Protein AF-A0AAX6NCJ6-F1 (afdb_monomer)

Solvent-accessible surface area (backbone atoms only — not comparable to full-atom values): 23869 Å² total; per-residue (Å²): 136,87,80,75,69,73,92,36,73,37,48,54,50,20,47,65,55,48,50,58,50,55,50,50,67,67,67,53,70,92,82,58,82,50,52,42,43,23,92,84,66,50,53,34,30,59,78,45,73,59,98,57,33,41,29,35,32,38,79,92,45,94,61,71,49,72,47,45,48,66,37,51,35,52,49,44,15,48,38,64,70,62,36,59,41,44,48,75,71,38,43,88,58,34,90,55,21,59,56,50,51,17,48,48,43,67,74,33,54,67,36,34,45,80,47,63,46,84,85,64,49,51,28,45,35,49,42,36,25,46,46,21,44,33,60,57,67,74,52,52,74,68,57,51,50,38,31,55,76,29,62,40,45,37,30,24,31,38,44,61,55,46,68,71,42,59,86,51,37,61,60,52,53,50,53,35,54,78,70,65,36,32,28,36,36,38,46,26,42,69,59,52,51,58,40,42,77,71,68,31,42,80,34,53,58,72,67,47,70,73,46,52,73,66,52,38,60,76,66,35,52,40,69,56,87,51,65,66,65,51,32,50,53,51,58,76,42,46,92,43,45,77,45,35,43,46,52,55,41,91,96,34,70,67,59,20,52,50,38,36,53,50,39,23,69,71,57,77,46,78,51,39,51,72,48,60,49,38,54,90,47,61,87,74,27,66,58,64,61,52,51,51,52,53,69,71,55,55,82,43,41,31,41,33,57,54,69,65,28,28,57,91,67,33,85,89,38,19,63,56,50,49,48,56,53,48,52,52,50,44,68,77,42,68,85,57,36,34,29,36,47,62,44,77,57,47,62,65,76,77,42,85,41,44,24,27,26,25,56,57,44,52,34,1,56,75,65,26,32,34,66,37,70,89,76,54,42,72,47,73,44,88,89,52,53,36,67,55,23,26,35,48,22,30,30,31,46,39,33,35,44,35,44,37,76,74,48,58,51,65,73,59,54,69,70,61,54,74,72,72,75,69,79,70,71,91,82,77,88,80,87,82,90,86,135

Mean predicted aligned error: 6.95 Å

Foldseek 3Di:
DDDPQDCAVLLVVLCVLLVVVLVCLAPDDPPDQQWWAFPVRWIKGQPDDDPFWTWIDTPVDPDIDIFTSVLLSVVSSVCLLLQKAFLVNSVVSDVVSRRSRRVNCVSCVLFWDWDAALVRTTMIGGFFAAEAAEPLLPDDPLLVVLLLVLQNAHHEYEPQSLVVCVVCNVVVLVVNSVSNHAYEYEPCLVVVVVLVVVVAAEDEPVVVVPDDPVRCVVNRHGYDRDLVVVLVVCQVNVVRYSAYAFNDDVPDPPVSVVSQVSSCVSNVDGHQYEQEADQVASVPGPVVVVVVVSSVRDQEHEYPPLVSHCVVVPPVCSVVRSLVSQVVVCVVPVPHAYEYEQDDFLVSVVHRHHYYYHNVLQCLLVQVWAHDNVVRGIDRDPPDHSSLRSSLRSNQSSCRSVVSVVDHRPVVVVVVPPPPPPPPPPPPPDDDDDD

Nearest PDB structures (foldseek):
  6clv-assembly5_D  TM=4.333E-01  e=1.328E-01  Staphylococcus aureus
  2gdz-assembly1_A-2  TM=2.698E-01  e=1.089E+00  Homo sapiens
  3nk6-assembly1_A  TM=2.527E-01  e=1.153E+00  Streptomyces actuosus
  3nk7-assembly1_A  TM=2.055E-01  e=9.181E-01  Streptomyces actuosus
  1ipa-assembly1_A  TM=2.218E-01  e=2.863E+00  Thermus thermophilus

Sequence (435 aa):
MNMALPGNQFDVRAKQILKPFIRKVSKFGFNVPRYFLTGTKRRNNIVGVTKEKLVIKTDTSKEKFSISIQKIEQAISFIFYKRIVSRKELEKYSNYNSALMGLLEMILFEVARIQKSVKGVLQIRLIGVRFFFSGMDRCSEADFQTIVHNGGTFILCSYFYLREKGKSLEAFMNKLKDNGLKMILDSGAFSIHNALEKGKTLVNAAKYDSLTAKQKAEMNVVKEITVSDFAAVLNKYSDMIYGYFNLDVIGDAKASAQNFNQLKQLTGKSPIPVWHCDIANWEDSNFELLNEMVNEDYEIIALGATVPLGKNAGPQRQNKVKEELFEEIFKRHPEQCFHWLGGSSDLLLKFPFFSADSSGWIQGRKTNQIYSFEEQSTEKMNNWSKERCLAYNVFALSSLEHIGEGIQGSLLFNEFEPKKKRELDNSVQQLEFAI

Structure (mmCIF, N/CA/C/O backbone):
data_AF-A0AAX6NCJ6-F1
#
_entry.id   AF-A0AAX6NCJ6-F1
#
loop_
_atom_site.group_PDB
_atom_site.id
_atom_site.type_symbol
_atom_site.label_atom_id
_atom_site.label_alt_id
_atom_site.label_comp_id
_atom_site.label_asym_id
_atom_site.label_entity_id
_atom_site.label_seq_id
_atom_site.pdbx_PDB_ins_code
_atom_site.Cartn_x
_atom_site.Cartn_y
_atom_site.Cartn_z
_atom_site.occupancy
_atom_site.B_iso_or_equiv
_atom_site.auth_seq_id
_atom_site.auth_comp_id
_atom_site.auth_asym_id
_atom_site.auth_atom_id
_atom_site.pdbx_PDB_model_num
ATOM 1 N N . MET A 1 1 ? -21.913 -14.923 -0.517 1.00 27.16 1 MET A N 1
ATOM 2 C CA . MET A 1 1 ? -20.474 -15.190 -0.736 1.00 27.16 1 MET A CA 1
ATOM 3 C C . MET A 1 1 ? -19.741 -14.981 0.585 1.00 27.16 1 MET A C 1
ATOM 5 O O . MET A 1 1 ? -19.447 -13.851 0.950 1.00 27.16 1 MET A O 1
ATOM 9 N N . ASN A 1 2 ? -19.547 -16.052 1.357 1.00 26.59 2 ASN A N 1
ATOM 10 C CA . ASN A 1 2 ? -18.764 -16.018 2.594 1.00 26.59 2 ASN A CA 1
ATOM 11 C C . ASN A 1 2 ? -17.284 -16.151 2.222 1.00 26.59 2 ASN A C 1
ATOM 13 O O . ASN A 1 2 ? -16.789 -17.261 2.063 1.00 26.59 2 ASN A O 1
ATOM 17 N N . MET A 1 3 ? -16.594 -15.024 2.037 1.00 29.86 3 MET A N 1
ATOM 18 C CA . MET A 1 3 ? -15.136 -15.018 1.904 1.00 29.86 3 MET A CA 1
ATOM 19 C C . MET A 1 3 ? -14.510 -15.154 3.292 1.00 29.86 3 MET A C 1
ATOM 21 O O . MET A 1 3 ? -14.234 -14.160 3.961 1.00 29.86 3 MET A O 1
ATOM 25 N N . ALA A 1 4 ? -14.306 -16.393 3.734 1.00 29.11 4 ALA A N 1
ATOM 26 C CA . ALA A 1 4 ? -13.273 -16.676 4.716 1.00 29.11 4 ALA A CA 1
ATOM 27 C C . ALA A 1 4 ? -11.937 -16.649 3.961 1.00 29.11 4 ALA A C 1
ATOM 29 O O . ALA A 1 4 ? -11.674 -17.515 3.128 1.00 29.11 4 ALA A O 1
ATOM 30 N N . LEU A 1 5 ? -11.140 -15.602 4.186 1.00 36.62 5 LEU A N 1
ATOM 31 C CA . LEU A 1 5 ? -9.753 -15.576 3.727 1.00 36.62 5 LEU A CA 1
ATOM 32 C C . LEU A 1 5 ? -9.005 -16.734 4.426 1.00 36.62 5 LEU A C 1
ATOM 34 O O . LEU A 1 5 ? -9.284 -16.993 5.600 1.00 36.62 5 LEU A O 1
ATOM 38 N N . PRO A 1 6 ? -8.104 -17.458 3.736 1.00 38.16 6 PRO A N 1
ATOM 39 C CA . PRO A 1 6 ? -7.264 -18.475 4.372 1.00 38.16 6 PRO A CA 1
ATOM 40 C C . PRO A 1 6 ? -6.515 -17.823 5.532 1.00 38.16 6 PRO A C 1
ATOM 42 O O . PRO A 1 6 ? -6.038 -16.706 5.344 1.00 38.16 6 PRO A O 1
ATOM 45 N N . GLY A 1 7 ? -6.486 -18.492 6.697 1.00 50.62 7 GLY A N 1
ATOM 46 C CA . GLY A 1 7 ? -6.082 -17.962 8.010 1.00 50.62 7 GLY A CA 1
ATOM 47 C C . GLY A 1 7 ? -5.065 -16.834 7.911 1.00 50.62 7 GLY A C 1
ATOM 48 O O . GLY A 1 7 ? -3.862 -17.070 7.846 1.00 50.62 7 GLY A O 1
ATOM 49 N N . ASN A 1 8 ? -5.584 -15.613 7.812 1.00 74.62 8 ASN A N 1
ATOM 50 C CA . ASN A 1 8 ? -4.827 -14.496 7.286 1.00 74.62 8 ASN A CA 1
ATOM 51 C C . ASN A 1 8 ? -3.944 -13.975 8.418 1.00 74.62 8 ASN A C 1
ATOM 53 O O . ASN A 1 8 ? -4.397 -13.900 9.561 1.00 74.62 8 ASN A O 1
ATOM 57 N N . GLN A 1 9 ? -2.705 -13.577 8.144 1.00 85.69 9 GLN A N 1
ATOM 58 C CA . GLN A 1 9 ? -1.873 -12.869 9.125 1.00 85.69 9 GLN A CA 1
ATOM 59 C C . GLN A 1 9 ? -2.635 -11.711 9.808 1.00 85.69 9 GLN A C 1
ATOM 61 O O . GLN A 1 9 ? -2.437 -11.439 10.992 1.00 85.69 9 GLN A O 1
ATOM 66 N N . PHE A 1 10 ? -3.590 -11.093 9.101 1.00 91.19 10 PHE A N 1
ATOM 67 C CA . PHE A 1 10 ? -4.481 -10.068 9.642 1.00 91.19 10 PHE A CA 1
ATOM 68 C C . PHE A 1 10 ? -5.477 -10.605 10.677 1.00 91.19 10 PHE A C 1
ATOM 70 O O . PHE A 1 10 ? -5.768 -9.902 11.640 1.00 91.19 10 PHE A O 1
ATOM 77 N N . ASP A 1 11 ? -5.959 -11.844 10.541 1.00 92.00 11 ASP A N 1
ATOM 78 C CA . ASP A 1 11 ? -6.812 -12.499 11.542 1.00 92.00 11 ASP A CA 1
ATOM 79 C C . ASP A 1 11 ? -6.012 -12.820 12.808 1.00 92.00 11 ASP A C 1
ATOM 81 O O . ASP A 1 11 ? -6.489 -12.623 13.927 1.00 92.00 11 ASP A O 1
ATOM 85 N N . VAL A 1 12 ? -4.770 -13.291 12.641 1.00 91.56 12 VAL A N 1
ATOM 86 C CA . VAL A 1 12 ? -3.854 -13.546 13.762 1.00 91.56 12 VAL A CA 1
ATOM 87 C C . VAL A 1 12 ? -3.578 -12.245 14.516 1.00 91.56 12 VAL A C 1
ATOM 89 O O . VAL A 1 12 ? -3.771 -12.193 15.734 1.00 91.56 12 VAL A O 1
ATOM 92 N N . ARG A 1 13 ? -3.228 -11.174 13.794 1.00 91.00 13 ARG A N 1
ATOM 93 C CA . ARG A 1 13 ? -3.002 -9.836 14.360 1.00 91.00 13 ARG A CA 1
ATOM 94 C C . ARG A 1 13 ? -4.262 -9.277 15.028 1.00 91.00 13 ARG A C 1
ATOM 96 O O . ARG A 1 13 ? -4.202 -8.779 16.151 1.00 91.00 13 ARG A O 1
ATOM 103 N N . ALA A 1 14 ? -5.431 -9.441 14.405 1.00 95.25 14 ALA A N 1
ATOM 104 C CA . ALA A 1 14 ? -6.710 -9.029 14.979 1.00 95.25 14 ALA A CA 1
ATOM 105 C C . ALA A 1 14 ? -6.982 -9.704 16.330 1.00 95.25 14 ALA A C 1
ATOM 107 O O . ALA A 1 14 ? -7.348 -9.031 17.296 1.00 95.25 14 ALA A O 1
ATOM 108 N N . LYS A 1 15 ? -6.738 -11.017 16.435 1.00 95.19 15 LYS A N 1
ATOM 109 C CA . LYS A 1 15 ? -6.853 -11.763 17.699 1.00 95.19 15 LYS A CA 1
ATOM 110 C C . LYS A 1 15 ? -5.858 -11.280 18.749 1.00 95.19 15 LYS A C 1
ATOM 112 O O . LYS A 1 15 ? -6.230 -11.153 19.919 1.00 95.19 15 LYS A O 1
ATOM 117 N N . GLN A 1 16 ? -4.610 -11.035 18.349 1.00 94.00 16 GLN A N 1
ATOM 118 C CA . GLN A 1 16 ? -3.546 -10.570 19.243 1.00 94.00 16 GLN A CA 1
ATOM 119 C C . GLN A 1 16 ? -3.875 -9.217 19.877 1.00 94.00 16 GLN A C 1
ATOM 121 O O . GLN A 1 16 ? -3.588 -9.038 21.056 1.00 94.00 16 GLN A O 1
ATOM 126 N N . ILE A 1 17 ? -4.550 -8.321 19.153 1.00 94.12 17 ILE A N 1
ATOM 127 C CA . ILE A 1 17 ? -4.959 -7.003 19.661 1.00 94.12 17 ILE A CA 1
ATOM 128 C C . ILE A 1 17 ? -6.280 -7.069 20.437 1.00 94.12 17 ILE A C 1
ATOM 130 O O . ILE A 1 17 ? -6.406 -6.511 21.531 1.00 94.12 17 ILE A O 1
ATOM 134 N N . LEU A 1 18 ? -7.276 -7.795 19.923 1.00 95.75 18 LEU A N 1
ATOM 135 C CA . LEU A 1 18 ? -8.600 -7.848 20.544 1.00 95.75 18 LEU A CA 1
ATOM 136 C C . LEU A 1 18 ? -8.582 -8.575 21.895 1.00 95.75 18 LEU A C 1
ATOM 138 O O . LEU A 1 18 ? -9.269 -8.177 22.837 1.00 95.75 18 LEU A O 1
ATOM 142 N N . LYS A 1 19 ? -7.796 -9.649 22.027 1.00 95.44 19 LYS A N 1
ATOM 143 C CA . LYS A 1 19 ? -7.797 -10.497 23.229 1.00 95.44 19 LYS A CA 1
ATOM 144 C C . LYS A 1 19 ? -7.318 -9.759 24.495 1.00 95.44 19 LYS A C 1
ATOM 146 O O . LYS A 1 19 ? -8.008 -9.871 25.514 1.00 95.44 19 LYS A O 1
ATOM 151 N N . PRO A 1 20 ? -6.198 -9.006 24.495 1.00 93.00 20 PRO A N 1
ATOM 152 C CA . PRO A 1 20 ? -5.816 -8.138 25.610 1.00 93.00 20 PRO A CA 1
ATOM 153 C C . PRO A 1 20 ? -6.888 -7.104 25.951 1.00 93.00 20 PRO A C 1
ATOM 155 O O . PRO A 1 20 ? -7.214 -6.944 27.129 1.00 93.00 20 PRO A O 1
ATOM 158 N N . PHE A 1 21 ? -7.493 -6.471 24.940 1.00 93.06 21 PHE A N 1
ATOM 159 C CA . PHE A 1 21 ? -8.566 -5.501 25.141 1.00 93.06 21 PHE A CA 1
ATOM 160 C C . PHE A 1 21 ? -9.767 -6.123 25.874 1.00 93.06 21 PHE A C 1
ATOM 162 O O . PHE A 1 21 ? -10.166 -5.637 26.932 1.00 93.06 21 PHE A O 1
ATOM 169 N N . ILE A 1 22 ? -10.288 -7.258 25.393 1.00 94.44 22 ILE A N 1
ATOM 170 C CA . ILE A 1 22 ? -11.416 -7.961 26.028 1.00 94.44 22 ILE A CA 1
ATOM 171 C C . ILE A 1 22 ? -11.076 -8.379 27.464 1.00 94.44 22 ILE A C 1
ATOM 173 O O . ILE A 1 22 ? -11.897 -8.205 28.368 1.00 94.44 22 ILE A O 1
ATOM 177 N N . ARG A 1 23 ? -9.858 -8.884 27.708 1.00 92.6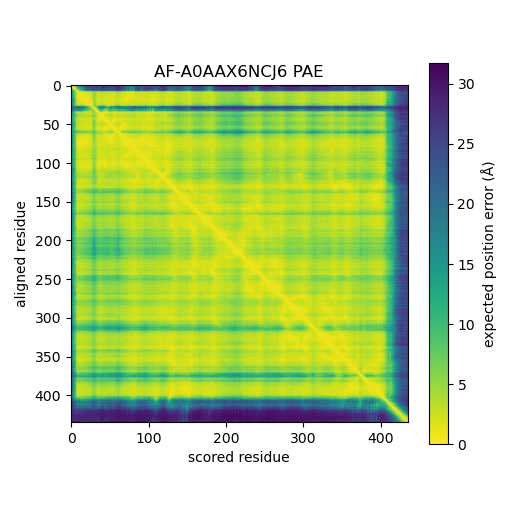9 23 ARG A N 1
ATOM 178 C CA . ARG A 1 23 ? -9.387 -9.227 29.061 1.00 92.69 23 ARG A CA 1
ATOM 179 C C . ARG A 1 23 ? -9.363 -8.006 29.978 1.00 92.69 23 ARG A C 1
ATOM 181 O O . ARG A 1 23 ? -9.810 -8.115 31.116 1.00 92.69 23 ARG A O 1
ATOM 188 N N . LYS A 1 24 ? -8.871 -6.863 29.494 1.00 90.06 24 LYS A N 1
ATOM 189 C CA . LYS A 1 24 ? -8.817 -5.604 30.248 1.00 90.06 24 LYS A CA 1
ATOM 190 C C . LYS A 1 24 ? -10.228 -5.134 30.609 1.00 90.06 24 LYS A C 1
ATOM 192 O O . LYS A 1 24 ? -10.520 -4.927 31.782 1.00 90.06 24 LYS A O 1
ATOM 197 N N . VAL A 1 25 ? -11.140 -5.076 29.641 1.00 89.88 25 VAL A N 1
ATOM 198 C CA . VAL A 1 25 ? -12.533 -4.666 29.889 1.00 89.88 25 VAL A CA 1
ATOM 199 C C . VAL A 1 25 ? -13.261 -5.634 30.836 1.00 89.88 25 VAL A C 1
ATOM 201 O O . VAL A 1 25 ? -14.066 -5.192 31.652 1.00 89.88 25 VAL A O 1
ATOM 204 N N . SER A 1 26 ? -12.952 -6.935 30.781 1.00 89.56 26 SER A N 1
ATOM 205 C CA . SER A 1 26 ? -13.571 -7.950 31.651 1.00 89.56 26 SER A CA 1
ATOM 206 C C . SER A 1 26 ? -13.038 -7.936 33.090 1.00 89.56 26 SER A C 1
ATOM 208 O O . SER A 1 26 ? -13.800 -8.191 34.017 1.00 89.56 26 SER A O 1
ATOM 210 N N . LYS A 1 27 ? -11.734 -7.680 33.287 1.00 85.50 27 LYS A N 1
ATOM 211 C CA . LYS A 1 27 ? -11.074 -7.746 34.605 1.00 85.50 27 LYS A CA 1
ATOM 212 C C . LYS A 1 27 ? -11.212 -6.469 35.430 1.00 85.50 27 LYS A C 1
ATOM 214 O O . LYS A 1 27 ? -11.253 -6.546 36.653 1.00 85.50 27 LYS A O 1
ATOM 219 N N . PHE A 1 28 ? -11.223 -5.299 34.796 1.00 63.47 28 PHE A N 1
ATOM 220 C CA . PHE A 1 28 ? -11.124 -4.044 35.537 1.00 63.47 28 PHE A CA 1
ATOM 221 C C . PHE A 1 28 ? -12.483 -3.581 36.082 1.00 63.47 28 PHE A C 1
ATOM 223 O O . PHE A 1 28 ? -13.386 -3.198 35.332 1.00 63.47 28 PHE A O 1
ATOM 230 N N . GLY A 1 29 ? -12.603 -3.553 37.413 1.00 61.69 29 GLY A N 1
ATOM 231 C CA . GLY A 1 29 ? -13.420 -2.556 38.112 1.00 61.69 29 GLY A CA 1
ATOM 232 C C . GLY A 1 29 ? -12.828 -1.149 37.920 1.00 61.69 29 GLY A C 1
ATOM 233 O O . GLY A 1 29 ? -11.630 -1.037 37.691 1.00 61.69 29 GLY A O 1
ATOM 234 N N . PHE A 1 30 ? -13.691 -0.126 37.936 1.00 47.91 30 PHE A N 1
ATOM 235 C CA . PHE A 1 30 ? -13.526 1.351 37.918 1.00 47.91 30 PHE A CA 1
ATOM 236 C C . PHE A 1 30 ? -12.333 2.087 37.230 1.00 47.91 30 PHE A C 1
ATOM 238 O O . PHE A 1 30 ? -12.530 3.238 36.860 1.00 47.91 30 PHE A O 1
ATOM 245 N N . ASN A 1 31 ? -11.162 1.496 36.962 1.00 55.00 31 ASN A N 1
ATOM 246 C CA . ASN A 1 31 ? -9.945 2.209 36.516 1.00 55.00 31 ASN A CA 1
ATOM 247 C C . ASN A 1 31 ? -9.680 2.203 34.996 1.00 55.00 31 ASN A C 1
ATOM 249 O O . ASN A 1 31 ? -8.685 2.761 34.542 1.00 55.00 31 ASN A O 1
ATOM 253 N N . VAL A 1 32 ? -10.540 1.580 34.186 1.00 61.78 32 VAL A N 1
ATOM 254 C CA . VAL A 1 32 ? -10.466 1.656 32.715 1.00 61.78 32 VAL A CA 1
ATOM 255 C C . VAL A 1 32 ? -11.729 2.350 32.221 1.00 61.78 32 VAL A C 1
ATOM 257 O O . VAL A 1 32 ? -12.815 1.929 32.634 1.00 61.78 32 VAL A O 1
ATOM 260 N N . PRO A 1 33 ? -11.632 3.374 31.347 1.00 66.81 33 PRO A N 1
ATOM 261 C CA . PRO A 1 33 ? -12.806 3.997 30.761 1.00 66.81 33 PRO A CA 1
ATOM 262 C C . PRO A 1 33 ? -13.687 2.926 30.120 1.00 66.81 33 PRO A C 1
ATOM 264 O O . PRO A 1 33 ? -13.346 2.331 29.102 1.00 66.81 33 PRO A O 1
ATOM 267 N N . ARG A 1 34 ? -14.846 2.660 30.726 1.00 85.00 34 ARG A N 1
ATOM 268 C CA . ARG A 1 34 ? -15.865 1.769 30.156 1.00 85.00 34 ARG A CA 1
ATOM 269 C C . ARG A 1 34 ? -16.705 2.500 29.126 1.00 85.00 34 ARG A C 1
ATOM 271 O O . ARG A 1 34 ? -17.876 2.187 28.969 1.00 85.00 34 ARG A O 1
ATOM 278 N N . TYR A 1 35 ? -16.149 3.505 28.467 1.00 93.31 35 TYR A N 1
ATOM 279 C CA . TYR A 1 35 ? -16.852 4.235 27.440 1.00 93.31 35 TYR A CA 1
ATOM 280 C C . TYR A 1 35 ? -15.918 4.591 26.299 1.00 93.31 35 TYR A C 1
ATOM 282 O O . TYR A 1 35 ? -14.718 4.758 26.487 1.00 93.31 35 TYR A O 1
ATOM 290 N N . PHE A 1 36 ? -16.509 4.727 25.125 1.00 94.44 36 PHE A N 1
ATOM 291 C CA . PHE A 1 36 ? -15.861 5.243 23.934 1.00 94.44 36 PHE A CA 1
ATOM 292 C C . PHE A 1 36 ? -16.790 6.253 23.264 1.00 94.44 36 PHE A C 1
ATOM 294 O O . PHE A 1 36 ? -18.003 6.292 23.520 1.00 94.44 36 PHE A O 1
ATOM 301 N N . LEU A 1 37 ? -16.211 7.094 22.416 1.00 95.06 37 LEU A N 1
ATOM 302 C CA . LEU A 1 37 ? -16.948 8.082 21.645 1.00 95.06 37 LEU A CA 1
ATOM 303 C C . LEU A 1 37 ? -17.126 7.581 20.214 1.00 95.06 37 LEU A C 1
ATOM 305 O O . LEU A 1 37 ? -16.263 6.922 19.656 1.00 95.06 37 LEU A O 1
ATOM 309 N N . THR A 1 38 ? -18.266 7.892 19.609 1.00 94.19 38 THR A N 1
ATOM 310 C CA . THR A 1 38 ? -18.411 7.785 18.148 1.00 94.19 38 THR A CA 1
ATOM 311 C C . THR A 1 38 ? -17.666 8.927 17.454 1.00 94.19 38 THR A C 1
ATOM 313 O O . THR A 1 38 ? -17.348 9.938 18.084 1.00 94.19 38 THR A O 1
ATOM 316 N N . GLY A 1 39 ? -17.501 8.846 16.130 1.00 87.31 39 GLY A N 1
ATOM 317 C CA . GLY A 1 39 ? -16.963 9.962 15.339 1.00 87.31 39 GLY A CA 1
ATOM 318 C C . GLY A 1 39 ? -17.770 11.269 15.463 1.00 87.31 39 GLY A C 1
ATOM 319 O O . GLY A 1 39 ? -17.215 12.350 15.300 1.00 87.31 39 GLY A O 1
ATOM 320 N N . THR A 1 40 ? -19.054 11.202 15.841 1.00 89.44 40 THR A N 1
ATOM 321 C CA . THR A 1 40 ? -19.896 12.372 16.172 1.00 89.44 40 THR A CA 1
ATOM 322 C C . THR A 1 40 ? -19.910 12.693 17.673 1.00 89.44 40 THR A C 1
ATOM 324 O O . THR A 1 40 ? -20.862 13.289 18.169 1.00 89.44 40 THR A O 1
ATOM 327 N N . LYS A 1 41 ? -18.912 12.219 18.425 1.00 93.25 41 LYS A N 1
ATOM 328 C CA . LYS A 1 41 ? -18.706 12.454 19.864 1.00 93.25 41 LYS A CA 1
ATOM 329 C C . LYS A 1 41 ? -19.842 11.991 20.790 1.00 93.25 41 LYS A C 1
ATOM 331 O O . LYS A 1 41 ? -19.899 12.386 21.948 1.00 93.25 41 LYS A O 1
ATOM 336 N N . ARG A 1 42 ? -20.716 11.083 20.332 1.00 94.81 42 ARG A N 1
ATOM 337 C CA . ARG A 1 42 ? -21.709 10.425 21.206 1.00 94.81 42 ARG A CA 1
ATOM 338 C C . ARG A 1 42 ? -21.047 9.368 22.081 1.00 94.81 42 ARG A C 1
ATOM 340 O O . ARG A 1 42 ? -20.339 8.510 21.547 1.00 94.81 42 ARG A O 1
ATOM 347 N N . ARG A 1 43 ? -21.336 9.394 23.382 1.00 96.75 43 ARG A N 1
ATOM 348 C CA . ARG A 1 43 ? -20.798 8.464 24.378 1.00 96.75 43 ARG A CA 1
ATOM 349 C C . ARG A 1 43 ? -21.539 7.127 24.381 1.00 96.75 43 ARG A C 1
ATOM 351 O O . ARG A 1 43 ? -22.769 7.070 24.399 1.00 96.75 43 ARG A O 1
ATOM 358 N N . ASN A 1 44 ? -20.763 6.049 24.358 1.00 97.31 44 ASN A N 1
ATOM 359 C CA . ASN A 1 44 ? -21.232 4.671 24.438 1.00 97.31 44 ASN A CA 1
ATOM 360 C C . ASN A 1 44 ? -20.509 3.968 25.573 1.00 97.31 44 ASN A C 1
ATOM 362 O O . ASN A 1 44 ? -19.284 3.941 25.580 1.00 97.31 44 ASN A O 1
ATOM 366 N N . ASN A 1 45 ? -21.258 3.380 26.499 1.00 95.31 45 ASN A N 1
ATOM 367 C CA . ASN A 1 45 ? -20.711 2.696 27.660 1.00 95.31 45 ASN A CA 1
ATOM 368 C C . ASN A 1 45 ? -20.733 1.186 27.444 1.00 95.31 45 ASN A C 1
ATOM 370 O O . ASN A 1 45 ? -21.771 0.624 27.097 1.00 95.31 45 ASN A O 1
ATOM 374 N N . ILE A 1 46 ? -19.615 0.516 27.699 1.00 94.88 46 ILE A N 1
ATOM 375 C CA . ILE A 1 46 ? -19.532 -0.937 27.777 1.00 94.88 46 ILE A CA 1
ATOM 376 C C . ILE A 1 46 ? -20.080 -1.357 29.141 1.00 94.88 46 ILE A C 1
ATOM 378 O O . ILE A 1 46 ? -19.447 -1.167 30.179 1.00 94.88 46 ILE A O 1
ATOM 382 N N . VAL A 1 47 ? -21.286 -1.920 29.132 1.00 94.06 47 VAL A N 1
ATOM 383 C CA . VAL A 1 47 ? -22.026 -2.307 30.343 1.00 94.06 47 VAL A CA 1
ATOM 384 C C . VAL A 1 47 ? -21.920 -3.799 30.655 1.00 94.06 47 VAL A C 1
ATOM 386 O O . VAL A 1 47 ? -22.370 -4.231 31.712 1.00 94.06 47 VAL A O 1
ATOM 389 N N . GLY A 1 48 ? -21.333 -4.593 29.758 1.00 92.56 48 GLY A N 1
ATOM 390 C CA . GLY A 1 48 ? -21.082 -6.011 29.991 1.00 92.56 48 GLY A CA 1
ATOM 391 C C . GLY A 1 48 ? -20.209 -6.647 28.916 1.00 92.56 48 GLY A C 1
ATOM 392 O O . GLY A 1 48 ? -20.186 -6.202 27.769 1.00 92.56 48 GLY A O 1
ATOM 393 N N . VAL A 1 49 ? -19.511 -7.715 29.293 1.00 94.69 49 VAL A N 1
ATOM 394 C CA . VAL A 1 49 ? -18.715 -8.555 28.393 1.00 94.69 49 VAL A CA 1
ATOM 395 C C . VAL A 1 49 ? -19.081 -10.005 28.660 1.00 94.69 49 VAL A C 1
ATOM 397 O O . VAL A 1 49 ? -19.161 -10.432 29.807 1.00 94.69 49 VAL A O 1
ATOM 400 N N . THR A 1 50 ? -19.315 -10.760 27.597 1.00 94.31 50 THR A N 1
ATOM 401 C CA . THR A 1 50 ? -19.506 -12.214 27.648 1.00 94.31 50 THR A CA 1
ATOM 402 C C . THR A 1 50 ? -18.441 -12.884 26.782 1.00 94.31 50 THR A C 1
ATOM 404 O O . THR A 1 50 ? -17.650 -12.198 26.136 1.00 94.31 50 THR A O 1
ATOM 407 N N . LYS A 1 51 ? -18.437 -14.220 26.712 1.00 93.31 51 LYS A N 1
ATOM 408 C CA . LYS A 1 51 ? -17.541 -14.953 25.801 1.00 93.31 51 LYS A CA 1
ATOM 409 C C . LYS A 1 51 ? -17.773 -14.619 24.321 1.00 93.31 51 LYS A C 1
ATOM 411 O O . LYS A 1 51 ? -16.845 -14.734 23.533 1.00 93.31 51 LYS A O 1
ATOM 416 N N . GLU A 1 52 ? -18.983 -14.197 23.954 1.00 97.38 52 GLU A N 1
ATOM 417 C CA . GLU A 1 52 ? -19.395 -14.055 22.549 1.00 97.38 52 GLU A CA 1
ATOM 418 C C . GLU A 1 52 ? -19.657 -12.610 22.124 1.00 97.38 52 GLU A C 1
ATOM 420 O O . GLU A 1 52 ? -19.585 -12.294 20.938 1.00 97.38 52 GLU A O 1
ATOM 425 N N . LYS A 1 53 ? -19.980 -11.720 23.067 1.00 97.50 53 LYS A N 1
ATOM 426 C CA . LYS A 1 53 ? -20.440 -10.357 22.772 1.00 97.50 53 LYS A CA 1
ATOM 427 C C . LYS A 1 53 ? -20.004 -9.321 23.804 1.00 97.50 53 LYS A C 1
ATOM 429 O O . LYS A 1 53 ? -19.931 -9.615 25.001 1.00 97.50 53 LYS A O 1
ATOM 434 N N . LEU A 1 54 ? -19.818 -8.092 23.324 1.00 96.31 54 LEU A N 1
ATOM 435 C CA . LEU A 1 54 ? -19.776 -6.865 24.121 1.00 96.31 54 LEU A CA 1
ATOM 436 C C . LEU A 1 54 ? -21.173 -6.249 24.176 1.00 96.31 54 LEU A C 1
ATOM 438 O O . LEU A 1 54 ? -21.817 -6.100 23.140 1.00 96.31 54 LEU A O 1
ATOM 442 N N . VAL A 1 55 ? -21.632 -5.882 25.371 1.00 96.19 55 VAL A N 1
ATOM 443 C CA . VAL A 1 55 ? -22.921 -5.218 25.601 1.00 96.19 55 VAL A CA 1
ATOM 444 C C . VAL A 1 55 ? -22.675 -3.737 25.844 1.00 96.19 55 VAL A C 1
ATOM 446 O O . VAL A 1 55 ? -21.897 -3.361 26.724 1.00 96.19 55 VAL A O 1
ATOM 449 N N . ILE A 1 56 ? -23.346 -2.898 25.065 1.00 96.69 56 ILE A N 1
ATOM 450 C CA . ILE A 1 56 ? -23.122 -1.458 24.997 1.00 96.69 56 ILE A CA 1
ATOM 451 C C . ILE A 1 56 ? -24.439 -0.723 25.268 1.00 96.69 56 ILE A C 1
ATOM 453 O O . ILE A 1 56 ? -25.513 -1.170 24.861 1.00 96.69 56 ILE A O 1
ATOM 457 N N . LYS A 1 57 ? -24.354 0.415 25.959 1.00 96.06 57 LYS A N 1
ATOM 458 C CA . LYS A 1 57 ? -25.454 1.361 26.165 1.00 96.06 57 LYS A CA 1
ATOM 459 C C . LYS A 1 57 ? -25.011 2.764 25.758 1.00 96.06 57 LYS A C 1
ATOM 461 O O . LYS A 1 57 ? -24.062 3.301 26.328 1.00 96.06 57 LYS A O 1
ATOM 466 N N . THR A 1 58 ? -25.700 3.365 24.797 1.00 95.94 58 THR A N 1
ATOM 467 C CA . THR A 1 58 ? -25.507 4.777 24.433 1.00 95.94 58 THR A CA 1
ATOM 468 C C . THR A 1 58 ? -26.186 5.673 25.467 1.00 95.94 58 THR A C 1
ATOM 470 O O . THR A 1 58 ? -27.295 5.357 25.884 1.00 95.94 58 THR A O 1
ATOM 473 N N . ASP A 1 59 ? -25.577 6.797 25.849 1.00 93.25 59 ASP A N 1
ATOM 474 C CA . ASP A 1 59 ? -26.151 7.708 26.862 1.00 93.25 59 ASP A CA 1
ATOM 475 C C . ASP A 1 59 ? -27.562 8.196 26.507 1.00 93.25 59 ASP A C 1
ATOM 477 O O . ASP A 1 59 ? -28.424 8.323 27.372 1.00 93.25 59 ASP A O 1
ATOM 481 N N . THR A 1 60 ? -27.821 8.418 25.218 1.00 91.94 60 THR A N 1
ATOM 482 C CA . THR A 1 60 ? -29.117 8.889 24.713 1.00 91.94 60 THR A CA 1
ATOM 483 C C . THR A 1 60 ? -30.158 7.778 24.566 1.00 91.94 60 THR A C 1
ATOM 485 O O . THR A 1 60 ? -31.301 8.071 24.232 1.00 91.94 60 THR A O 1
ATOM 488 N N . SER A 1 61 ? -29.783 6.507 24.750 1.00 92.56 61 SER A N 1
ATOM 489 C CA . SER A 1 61 ? -30.677 5.360 24.578 1.00 92.56 61 SER A CA 1
ATOM 490 C C . SER A 1 61 ? -30.946 4.660 25.907 1.00 92.56 61 SER A C 1
ATOM 492 O O . SER A 1 61 ? -30.044 4.405 26.710 1.00 92.56 61 SER A O 1
ATOM 494 N N . LYS A 1 62 ? -32.209 4.292 26.132 1.00 90.19 62 LYS A N 1
ATOM 495 C CA . LYS A 1 62 ? -32.574 3.410 27.248 1.00 90.19 62 LYS A CA 1
ATOM 496 C C . LYS A 1 62 ? -32.163 1.962 26.969 1.00 90.19 62 LYS A C 1
ATOM 498 O O . LYS A 1 62 ? -31.810 1.244 27.904 1.00 90.19 62 LYS A O 1
ATOM 503 N N . GLU A 1 63 ? -32.165 1.560 25.702 1.00 96.06 63 GLU A N 1
ATOM 504 C CA . GLU A 1 63 ? -31.901 0.192 25.273 1.00 96.06 63 GLU A CA 1
ATOM 505 C C . GLU A 1 63 ? -30.405 -0.124 25.202 1.00 96.06 63 GLU A C 1
ATOM 507 O O . GLU A 1 63 ? -29.563 0.724 24.886 1.00 96.06 63 GLU A O 1
ATOM 512 N N . LYS A 1 64 ? -30.080 -1.385 25.493 1.00 96.69 64 LYS A N 1
ATOM 513 C CA . LYS A 1 64 ? -28.743 -1.948 25.310 1.00 96.69 64 LYS A CA 1
ATOM 514 C C . LYS A 1 64 ? -28.697 -2.654 23.964 1.00 96.69 64 LYS A C 1
ATOM 516 O O . LYS A 1 64 ? -29.649 -3.331 23.594 1.00 96.69 64 LYS A O 1
ATOM 521 N N . PHE A 1 65 ? -27.560 -2.585 23.293 1.00 97.19 65 PHE A N 1
ATOM 522 C CA . PHE A 1 65 ? -27.278 -3.417 22.130 1.00 97.19 65 PHE A CA 1
ATOM 523 C C . PHE A 1 65 ? -26.003 -4.217 22.359 1.00 97.19 65 PHE A C 1
ATOM 525 O O . PHE A 1 65 ? -25.270 -3.993 23.326 1.00 97.19 65 PHE A O 1
ATOM 532 N N . SER A 1 66 ? -25.733 -5.179 21.485 1.00 97.25 66 SER A N 1
ATOM 533 C CA . SER A 1 66 ? -24.519 -5.976 21.579 1.00 97.25 66 SER A CA 1
ATOM 534 C C . SER A 1 66 ? -23.845 -6.163 20.237 1.00 97.25 66 SER A C 1
ATOM 536 O O . SER A 1 66 ? -24.517 -6.302 19.220 1.00 97.25 66 SER A O 1
ATOM 538 N N . ILE 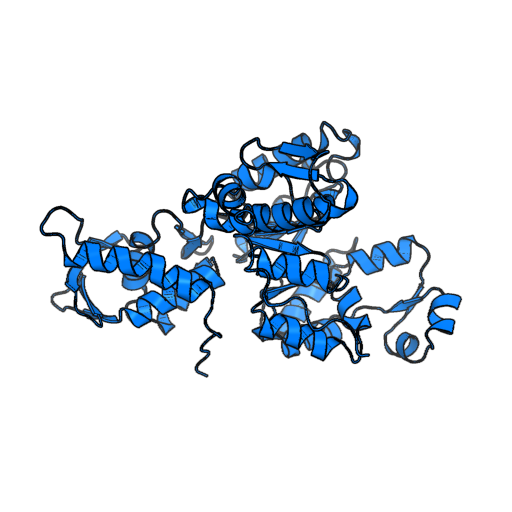A 1 67 ? -22.518 -6.223 20.259 1.00 97.88 67 ILE A N 1
ATOM 539 C CA . ILE A 1 67 ? -21.698 -6.549 19.094 1.00 97.88 67 ILE A CA 1
ATOM 540 C C . ILE A 1 67 ? -20.948 -7.844 19.400 1.00 97.88 67 ILE A C 1
ATOM 542 O O . ILE A 1 67 ? -20.347 -7.982 20.468 1.00 97.88 67 ILE A O 1
ATOM 546 N N . SER A 1 68 ? -20.999 -8.800 18.471 1.00 98.12 68 SER A N 1
ATOM 547 C CA . SER A 1 68 ? -20.253 -10.055 18.576 1.00 98.12 68 SER A CA 1
ATOM 548 C C . SER A 1 68 ? -18.744 -9.794 18.584 1.00 98.12 68 SER A C 1
ATOM 550 O O . SER A 1 68 ? -18.238 -9.029 17.763 1.00 98.12 68 SER A O 1
ATOM 552 N N . ILE A 1 69 ? -18.018 -10.473 19.472 1.00 98.06 69 ILE A N 1
ATOM 553 C CA . ILE A 1 69 ? -16.550 -10.450 19.529 1.00 98.06 69 ILE A CA 1
ATOM 554 C C . ILE A 1 69 ? -15.960 -10.937 18.203 1.00 98.06 69 ILE A C 1
ATOM 556 O O . ILE A 1 69 ? -15.045 -10.307 17.683 1.00 98.06 69 ILE A O 1
ATOM 560 N N . GLN A 1 70 ? -16.541 -11.978 17.598 1.00 97.44 70 GLN A N 1
ATOM 561 C CA . GLN A 1 70 ? -16.118 -12.471 16.285 1.00 97.44 70 GLN A CA 1
ATOM 562 C C . GLN A 1 70 ? -16.290 -11.404 15.194 1.00 97.44 70 GLN A C 1
ATOM 564 O O . GLN A 1 70 ? -15.434 -11.261 14.327 1.00 97.44 70 GLN A O 1
ATOM 569 N N . LYS A 1 71 ? -17.377 -10.620 15.230 1.00 98.06 71 LYS A N 1
ATOM 570 C CA . LYS A 1 71 ? -17.589 -9.524 14.270 1.00 98.06 71 LYS A CA 1
ATOM 571 C C . LYS A 1 71 ? -16.615 -8.367 14.471 1.00 98.06 71 LYS A C 1
ATOM 573 O O . LYS A 1 71 ? -16.192 -7.770 13.486 1.00 98.06 71 LYS A O 1
ATOM 578 N N . ILE A 1 72 ? -16.231 -8.077 15.714 1.00 98.31 72 ILE A N 1
ATOM 579 C CA . ILE A 1 72 ? -15.181 -7.094 16.017 1.00 98.31 72 ILE A CA 1
ATOM 580 C C . ILE A 1 72 ? -13.835 -7.588 15.478 1.00 98.31 72 ILE A C 1
ATOM 582 O O . ILE A 1 72 ? -13.149 -6.838 14.796 1.00 98.31 72 ILE A O 1
ATOM 586 N N . GLU A 1 73 ? -13.492 -8.855 15.712 1.00 97.75 73 GLU A N 1
ATOM 587 C CA . GLU A 1 73 ? -12.273 -9.480 15.186 1.00 97.75 73 GLU A CA 1
ATOM 588 C C . GLU A 1 73 ? -12.213 -9.413 13.653 1.00 97.75 73 GLU A C 1
ATOM 590 O O . GLU A 1 73 ? -11.221 -8.951 13.093 1.00 97.75 73 GLU A O 1
ATOM 595 N N . GLN A 1 74 ? -13.305 -9.779 12.972 1.00 97.25 74 GLN A N 1
ATOM 596 C CA . GLN A 1 74 ? -13.422 -9.682 11.513 1.00 97.25 74 GLN A CA 1
ATOM 597 C C . GLN A 1 74 ? -13.280 -8.238 11.010 1.00 97.25 74 GLN A C 1
ATOM 599 O O . GLN A 1 74 ? -12.649 -8.003 9.980 1.00 97.25 74 GLN A O 1
ATOM 604 N N . ALA A 1 75 ? -13.841 -7.261 11.730 1.00 98.06 75 ALA A N 1
ATOM 605 C CA . ALA A 1 75 ? -13.695 -5.851 11.385 1.00 98.06 75 ALA A CA 1
ATOM 606 C C . ALA A 1 75 ? -12.243 -5.371 11.535 1.00 98.06 75 ALA A C 1
ATOM 608 O O . ALA A 1 75 ? -11.749 -4.677 10.649 1.00 98.06 75 ALA A O 1
ATOM 609 N N . ILE A 1 76 ? -11.544 -5.780 12.600 1.00 97.75 76 ILE A N 1
ATOM 610 C CA . ILE A 1 76 ? -10.123 -5.465 12.811 1.00 97.75 76 ILE A CA 1
ATOM 611 C C . ILE A 1 76 ? -9.262 -6.096 11.709 1.00 97.75 76 ILE A C 1
ATOM 613 O O . ILE A 1 76 ? -8.452 -5.402 11.102 1.00 97.75 76 ILE A O 1
ATOM 617 N N . SER A 1 77 ? -9.470 -7.379 11.398 1.00 96.31 77 SER A N 1
ATOM 618 C CA . SER A 1 77 ? -8.757 -8.065 10.309 1.00 96.31 77 SER A CA 1
ATOM 619 C C . SER A 1 77 ? -8.963 -7.356 8.966 1.00 96.31 77 SER A C 1
ATOM 621 O O . SER A 1 77 ? -8.013 -7.094 8.229 1.00 96.31 77 SER A O 1
ATOM 623 N N . PHE A 1 78 ? -10.197 -6.932 8.680 1.00 96.50 78 PHE A N 1
ATOM 624 C CA . PHE A 1 78 ? -10.501 -6.159 7.479 1.00 96.50 78 PHE A CA 1
ATOM 625 C C . PHE A 1 78 ? -9.840 -4.778 7.462 1.00 96.50 78 PHE A C 1
ATOM 627 O O . PHE A 1 78 ? -9.409 -4.343 6.398 1.00 96.50 78 PHE A O 1
ATOM 634 N N . ILE A 1 79 ? -9.718 -4.109 8.612 1.00 96.69 79 ILE A N 1
ATOM 635 C CA . ILE A 1 79 ? -8.959 -2.859 8.730 1.00 96.69 79 ILE A CA 1
ATOM 636 C C . ILE A 1 79 ? -7.472 -3.107 8.476 1.00 96.69 79 ILE A C 1
ATOM 638 O O . ILE A 1 79 ? -6.874 -2.339 7.735 1.00 96.69 79 ILE A O 1
ATOM 642 N N . PHE A 1 80 ? -6.870 -4.180 8.994 1.00 95.06 80 PHE A N 1
ATOM 643 C CA . PHE A 1 80 ? -5.476 -4.506 8.665 1.00 95.06 80 PHE A CA 1
ATOM 644 C C . PHE A 1 80 ? -5.284 -4.819 7.187 1.00 95.06 80 PHE A C 1
ATOM 646 O O . PHE A 1 80 ? -4.328 -4.345 6.575 1.00 95.06 80 PHE A O 1
ATOM 653 N N . TYR A 1 81 ? -6.227 -5.534 6.578 1.00 94.50 81 TYR A N 1
ATOM 654 C CA . TYR A 1 81 ? -6.187 -5.793 5.149 1.00 94.50 81 TYR A CA 1
ATOM 655 C C . TYR A 1 81 ? -6.330 -4.513 4.317 1.00 94.50 81 TYR A C 1
ATOM 657 O O . TYR A 1 81 ? -5.490 -4.267 3.459 1.00 94.50 81 TYR A O 1
ATOM 665 N N . LYS A 1 82 ? -7.359 -3.690 4.551 1.00 94.38 82 LYS A N 1
ATOM 666 C CA . LYS A 1 82 ? -7.678 -2.527 3.703 1.00 94.38 82 LYS A CA 1
ATOM 667 C C . LYS A 1 82 ? -6.906 -1.252 4.083 1.00 94.38 82 LYS A C 1
ATOM 669 O O . LYS A 1 82 ? -6.707 -0.377 3.253 1.00 94.38 82 LYS A O 1
ATOM 674 N N . ARG A 1 83 ? -6.461 -1.140 5.336 1.00 95.31 83 ARG A N 1
ATOM 675 C CA . ARG A 1 83 ? -5.800 0.013 5.986 1.00 95.31 83 ARG A CA 1
ATOM 676 C C . ARG A 1 83 ? -6.613 1.303 6.079 1.00 95.31 83 ARG A C 1
ATOM 678 O O . ARG A 1 83 ? -6.350 2.094 6.980 1.00 95.31 83 ARG A O 1
ATOM 685 N N . ILE A 1 84 ? -7.605 1.504 5.221 1.00 95.62 84 ILE A N 1
ATOM 686 C CA . ILE A 1 84 ? -8.557 2.610 5.289 1.00 95.62 84 ILE A CA 1
ATOM 687 C C . ILE A 1 84 ? -9.977 2.073 5.134 1.00 95.62 84 ILE A C 1
ATOM 689 O O . ILE A 1 84 ? -10.307 1.393 4.166 1.00 95.62 84 ILE A O 1
ATOM 693 N N . VAL A 1 85 ? -10.820 2.307 6.138 1.00 96.81 85 VAL A N 1
ATOM 694 C CA . VAL A 1 85 ? -12.171 1.738 6.184 1.00 96.81 85 VAL A CA 1
ATOM 695 C C . VAL A 1 85 ? -13.174 2.815 6.552 1.00 96.81 85 VAL A C 1
ATOM 697 O O . VAL A 1 85 ? -13.123 3.399 7.637 1.00 96.81 85 VAL A O 1
ATOM 700 N N . SER A 1 86 ? -14.121 3.059 5.650 1.00 96.12 86 SER A N 1
ATOM 701 C CA . SER A 1 86 ? -15.228 3.980 5.895 1.00 96.12 86 SER A CA 1
ATOM 702 C C . SER A 1 86 ? -16.270 3.377 6.835 1.00 96.12 86 SER A C 1
ATOM 704 O O . SER A 1 86 ? -16.422 2.159 6.956 1.00 96.12 86 SER A O 1
ATOM 706 N N . ARG A 1 87 ? -17.076 4.238 7.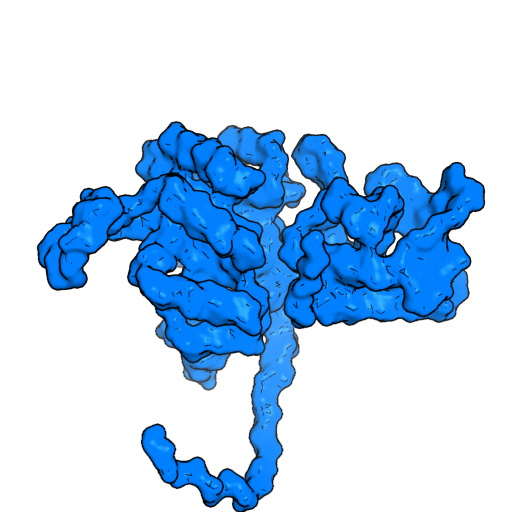463 1.00 95.12 87 ARG A N 1
ATOM 707 C CA . ARG A 1 87 ? -18.202 3.786 8.297 1.00 95.12 87 ARG A CA 1
ATOM 708 C C . ARG A 1 87 ? -19.173 2.877 7.533 1.00 95.12 87 ARG A C 1
ATOM 710 O O . ARG A 1 87 ? -19.657 1.903 8.103 1.00 95.12 87 ARG A O 1
ATOM 717 N N . LYS A 1 88 ? -19.441 3.187 6.260 1.00 95.12 88 LYS A N 1
ATOM 718 C CA . LYS A 1 88 ? -20.340 2.407 5.396 1.00 95.12 88 LYS A CA 1
ATOM 719 C C . LYS A 1 88 ? -19.838 0.974 5.226 1.00 95.12 88 LYS A C 1
ATOM 721 O O . LYS A 1 88 ? -20.600 0.025 5.330 1.00 95.12 88 LYS A O 1
ATOM 726 N N . GLU A 1 89 ? -18.535 0.790 5.053 1.00 96.50 89 GLU A N 1
ATOM 727 C CA . GLU A 1 89 ? -17.948 -0.546 4.915 1.00 96.50 89 GLU A CA 1
ATOM 728 C C . GLU A 1 89 ? -18.016 -1.392 6.187 1.00 96.50 89 GLU A C 1
ATOM 730 O O . GLU A 1 89 ? -17.913 -2.614 6.101 1.00 96.50 89 GLU A O 1
ATOM 735 N N . LEU A 1 90 ? -18.203 -0.775 7.357 1.00 97.12 90 LEU A N 1
ATOM 736 C CA . LEU A 1 90 ? -18.378 -1.493 8.620 1.00 97.12 90 LEU A CA 1
ATOM 737 C C . LEU A 1 90 ? -19.800 -2.049 8.809 1.00 97.12 90 LEU A C 1
ATOM 739 O O . LEU A 1 90 ? -20.003 -2.881 9.695 1.00 97.12 90 LEU A O 1
ATOM 743 N N . GLU A 1 91 ? -20.770 -1.659 7.971 1.00 96.50 91 GLU A N 1
ATOM 744 C CA . GLU A 1 91 ? -22.165 -2.135 8.038 1.00 96.50 91 GLU A CA 1
ATOM 745 C C . GLU A 1 91 ? -22.271 -3.658 7.921 1.00 96.50 91 GLU A C 1
ATOM 747 O O . GLU A 1 91 ? -23.080 -4.278 8.606 1.00 96.50 91 GLU A O 1
ATOM 752 N N . LYS A 1 92 ? -21.377 -4.290 7.150 1.00 96.50 92 LYS A N 1
ATOM 753 C CA . LYS A 1 92 ? -21.318 -5.757 7.014 1.00 96.50 92 LYS A CA 1
ATOM 754 C C . LYS A 1 92 ? -20.952 -6.497 8.312 1.00 96.50 92 LYS A C 1
ATOM 756 O O . LYS A 1 92 ? -21.121 -7.717 8.389 1.00 96.50 92 LYS A O 1
ATOM 761 N N . TYR A 1 93 ? -20.430 -5.794 9.320 1.00 97.50 93 TYR A N 1
ATOM 762 C CA . TYR A 1 93 ? -20.060 -6.375 10.615 1.00 97.50 93 TYR A CA 1
ATOM 763 C C . TYR A 1 93 ? -21.054 -6.044 11.727 1.00 97.50 93 TYR A C 1
ATOM 765 O O . TYR A 1 93 ? -21.203 -6.835 12.659 1.00 97.50 93 TYR A O 1
ATOM 773 N N . SER A 1 94 ? -21.720 -4.890 11.650 1.00 97.06 94 SER A N 1
ATOM 774 C CA . SER A 1 94 ? -22.716 -4.464 12.631 1.00 97.06 94 SER A CA 1
ATOM 775 C C . SER A 1 94 ? -23.616 -3.365 12.070 1.00 97.06 94 SER A C 1
ATOM 777 O O . SER A 1 94 ? -23.126 -2.371 11.534 1.00 97.06 94 SER A O 1
ATOM 779 N N . ASN A 1 95 ? -24.922 -3.475 12.330 1.00 95.94 95 ASN A N 1
ATOM 780 C CA . ASN A 1 95 ? -25.893 -2.402 12.074 1.00 95.94 95 ASN A CA 1
ATOM 781 C C . ASN A 1 95 ? -25.625 -1.155 12.941 1.00 95.94 95 ASN A C 1
ATOM 783 O O . ASN A 1 95 ? -26.054 -0.054 12.610 1.00 95.94 95 ASN A O 1
ATOM 787 N N . TYR A 1 96 ? -24.863 -1.298 14.031 1.00 96.12 96 TYR A N 1
ATOM 788 C CA . TYR A 1 96 ? -24.414 -0.197 14.886 1.00 96.12 96 TYR A CA 1
ATOM 789 C C . TYR A 1 96 ? -23.047 0.337 14.430 1.00 96.12 96 TYR A C 1
ATOM 791 O O . TYR A 1 96 ? -22.137 0.503 15.243 1.00 96.12 96 TYR A O 1
ATOM 799 N N . ASN A 1 97 ? -22.880 0.587 13.129 1.00 95.56 97 ASN A N 1
ATOM 800 C CA . ASN A 1 97 ? -21.597 0.927 12.499 1.00 95.56 97 ASN A CA 1
ATOM 801 C C . ASN A 1 97 ? -20.881 2.140 13.137 1.00 95.56 97 ASN A C 1
ATOM 803 O O . ASN A 1 97 ? -19.667 2.103 13.311 1.00 95.56 97 ASN A O 1
ATOM 807 N N . SER A 1 98 ? -21.607 3.177 13.573 1.00 95.31 98 SER A N 1
ATOM 808 C CA . SER A 1 98 ? -21.043 4.346 14.265 1.00 95.31 98 SER A CA 1
ATOM 809 C C . SER A 1 98 ? -20.442 3.973 15.622 1.00 95.31 98 SER A C 1
ATOM 811 O O . SER A 1 98 ? -19.396 4.498 16.000 1.00 95.31 98 SER A O 1
ATOM 813 N N . ALA A 1 99 ? -21.104 3.076 16.362 1.00 96.56 99 ALA A N 1
ATOM 814 C CA . ALA A 1 99 ? -20.596 2.573 17.634 1.00 96.56 99 ALA A CA 1
ATOM 815 C C . ALA A 1 99 ? -19.446 1.584 17.413 1.00 96.56 99 ALA A C 1
ATOM 817 O O . ALA A 1 99 ? -18.450 1.651 18.121 1.00 96.56 99 ALA A O 1
ATOM 818 N N . LEU A 1 100 ? -19.541 0.718 16.400 1.00 97.81 100 LEU A N 1
ATOM 819 C CA . LEU A 1 100 ? -18.448 -0.172 16.017 1.00 97.81 100 LEU A CA 1
ATOM 820 C C . LEU A 1 100 ? -17.193 0.627 15.633 1.00 97.81 100 LEU A C 1
ATOM 822 O O . LEU A 1 100 ? -16.118 0.306 16.113 1.00 97.81 100 LEU A O 1
ATOM 826 N N . MET A 1 101 ? -17.323 1.694 14.843 1.00 96.94 101 MET A N 1
ATOM 827 C CA . MET A 1 101 ? -16.203 2.560 14.463 1.00 96.94 101 MET A CA 1
ATOM 828 C C . MET A 1 101 ? -15.525 3.204 15.682 1.00 96.94 101 MET A C 1
ATOM 830 O O . MET A 1 101 ? -14.308 3.129 15.798 1.00 96.94 101 MET A O 1
ATOM 834 N N . GLY A 1 102 ? -16.296 3.769 16.619 1.00 95.94 102 GLY A N 1
ATOM 835 C CA . GLY A 1 102 ? -15.738 4.337 17.856 1.00 95.94 102 GLY A CA 1
ATOM 836 C C . GLY A 1 102 ? -15.101 3.289 18.779 1.00 95.94 102 GLY A C 1
ATOM 837 O O . GLY A 1 102 ? -14.084 3.539 19.419 1.00 95.94 102 GLY A O 1
ATOM 838 N N . LEU A 1 103 ? -15.667 2.080 18.823 1.00 96.88 103 LEU A N 1
ATOM 839 C CA . LEU A 1 103 ? -15.074 0.956 19.544 1.00 96.88 103 LEU A CA 1
ATOM 840 C C . LEU A 1 103 ? -13.747 0.524 18.903 1.00 96.88 103 LEU A C 1
ATOM 842 O O . LEU A 1 103 ? -12.786 0.268 19.619 1.00 96.88 103 LEU A O 1
ATOM 846 N N . LEU A 1 104 ? -13.689 0.449 17.573 1.00 97.25 104 LEU A N 1
ATOM 847 C CA . LEU A 1 104 ? -12.481 0.091 16.831 1.00 97.25 104 LEU A CA 1
ATOM 848 C C . LEU A 1 104 ? -11.391 1.153 16.982 1.00 97.25 104 LEU A C 1
ATOM 850 O O . LEU A 1 104 ? -10.243 0.778 17.169 1.00 97.25 104 LEU A O 1
ATOM 854 N N . GLU A 1 105 ? -11.735 2.443 16.988 1.00 94.44 105 GLU A N 1
ATOM 855 C CA . GLU A 1 105 ? -10.800 3.526 17.329 1.00 94.44 105 GLU A CA 1
ATOM 856 C C . GLU A 1 105 ? -10.209 3.328 18.727 1.00 94.44 105 GLU A C 1
ATOM 858 O O . GLU A 1 105 ? -8.999 3.401 18.889 1.00 94.44 105 GLU A O 1
ATOM 863 N N . MET A 1 106 ? -11.031 2.996 19.728 1.00 93.94 106 MET A N 1
ATOM 864 C CA . MET A 1 106 ? -10.529 2.718 21.076 1.00 93.94 106 MET A CA 1
ATOM 865 C C . MET A 1 106 ? -9.650 1.457 21.136 1.00 93.94 106 MET A C 1
ATOM 867 O O . MET A 1 106 ? -8.701 1.418 21.913 1.00 93.94 106 MET A O 1
ATOM 871 N N . ILE A 1 107 ? -9.959 0.415 20.357 1.00 94.75 107 ILE A N 1
ATOM 872 C CA . ILE A 1 107 ? -9.154 -0.819 20.313 1.00 94.75 107 ILE A CA 1
ATOM 873 C C . ILE A 1 107 ? -7.820 -0.581 19.595 1.00 94.75 107 ILE A C 1
ATOM 875 O O . ILE A 1 107 ? -6.806 -1.146 19.991 1.00 94.75 107 ILE A O 1
ATOM 879 N N . LEU A 1 108 ? -7.829 0.242 18.548 1.00 94.94 108 LEU A N 1
ATOM 880 C CA . LEU A 1 108 ? -6.710 0.465 17.635 1.00 94.94 108 LEU A CA 1
ATOM 881 C C . LEU A 1 108 ? -6.027 1.822 17.854 1.00 94.94 108 LEU A C 1
ATOM 883 O O . LEU A 1 108 ? -5.332 2.285 16.960 1.00 94.94 108 LEU A O 1
ATOM 887 N N . PHE A 1 109 ? -6.220 2.473 19.004 1.00 89.69 109 PHE A N 1
ATOM 888 C CA . PHE A 1 109 ? -5.827 3.875 19.211 1.00 89.69 109 PHE A CA 1
ATOM 889 C C . PHE A 1 109 ? -4.326 4.150 19.005 1.00 89.69 109 PHE A C 1
ATOM 891 O O . PHE A 1 109 ? -3.953 5.268 18.665 1.00 89.69 109 PHE A O 1
ATOM 898 N N . GLU A 1 110 ? -3.471 3.141 19.199 1.00 88.62 110 GLU A N 1
ATOM 899 C CA . GLU A 1 110 ? -2.017 3.238 18.981 1.00 88.62 110 GLU A CA 1
ATOM 900 C C . GLU A 1 110 ? -1.655 3.154 17.491 1.00 88.62 110 GLU A C 1
ATOM 902 O O . GLU A 1 110 ? -0.695 3.768 17.033 1.00 88.62 110 GLU A O 1
ATOM 907 N N . VAL A 1 111 ? -2.459 2.434 16.707 1.00 92.38 111 VAL A N 1
ATOM 908 C CA . VAL A 1 111 ? -2.131 2.044 15.328 1.00 92.38 111 VAL A CA 1
ATOM 909 C C . VAL A 1 111 ? -3.046 2.665 14.283 1.00 92.38 111 VAL A C 1
ATOM 911 O O . VAL A 1 111 ? -2.827 2.474 13.088 1.00 92.38 111 VAL A O 1
ATOM 914 N N . ALA A 1 112 ? -4.087 3.380 14.699 1.00 92.94 112 ALA A N 1
ATOM 915 C CA . ALA A 1 112 ? -5.117 3.916 13.829 1.00 92.94 112 ALA A CA 1
ATOM 916 C C . ALA A 1 112 ? -5.599 5.292 14.290 1.00 92.94 112 ALA A C 1
ATOM 918 O O . ALA A 1 112 ? -5.529 5.637 15.466 1.00 92.94 112 ALA A O 1
ATOM 919 N N . ARG A 1 113 ? -6.147 6.067 13.355 1.00 89.81 113 ARG A N 1
ATOM 920 C CA . ARG A 1 113 ? -6.795 7.356 13.622 1.00 89.81 113 ARG A CA 1
ATOM 921 C C . ARG A 1 113 ? -8.134 7.425 12.905 1.00 89.81 113 ARG A C 1
ATOM 923 O O . ARG A 1 113 ? -8.288 6.853 11.823 1.00 89.81 113 ARG A O 1
ATOM 930 N N . ILE A 1 114 ? -9.096 8.134 13.492 1.00 90.56 114 ILE A N 1
ATOM 931 C CA . ILE A 1 114 ? -10.290 8.558 12.762 1.00 90.56 114 ILE A CA 1
ATOM 932 C C . ILE A 1 114 ? -9.994 9.880 12.065 1.00 90.56 114 ILE A C 1
ATOM 934 O O . ILE A 1 114 ? -9.614 10.855 12.709 1.00 90.56 114 ILE A O 1
ATOM 938 N N . GLN A 1 115 ? -10.257 9.918 10.765 1.00 91.19 115 GLN A N 1
ATOM 939 C CA . GLN A 1 115 ? -10.207 11.130 9.957 1.00 91.19 115 GLN A CA 1
ATOM 940 C C . GLN A 1 115 ? -11.510 11.300 9.170 1.00 91.19 115 GLN A C 1
ATOM 942 O O . GLN A 1 115 ? -12.333 10.380 9.067 1.00 91.19 115 GLN A O 1
ATOM 947 N N . LYS A 1 116 ? -11.718 12.504 8.639 1.00 91.69 116 LYS A N 1
ATOM 948 C CA . LYS A 1 116 ? -12.774 12.779 7.666 1.00 91.69 116 LYS A CA 1
ATOM 949 C C . LYS A 1 116 ? -12.133 12.938 6.298 1.00 91.69 116 LYS A C 1
ATOM 951 O O . LYS A 1 116 ? -11.145 13.649 6.171 1.00 91.69 116 LYS A O 1
ATOM 956 N N . SER A 1 117 ? -12.729 12.297 5.303 1.00 91.38 117 SER A N 1
ATOM 957 C CA . SER A 1 117 ? -12.413 12.540 3.900 1.00 91.38 117 SER A CA 1
ATOM 958 C C . SER A 1 117 ? -12.781 13.979 3.508 1.00 91.38 117 SER A C 1
ATOM 960 O O . SER A 1 117 ? -13.510 14.652 4.251 1.00 91.38 117 SER A O 1
ATOM 962 N N . VAL A 1 118 ? -12.341 14.455 2.340 1.00 90.62 118 VAL A N 1
ATOM 963 C CA . VAL A 1 118 ? -12.680 15.818 1.878 1.00 90.62 118 VAL A CA 1
ATOM 964 C C . VAL A 1 118 ? -14.188 16.001 1.683 1.00 90.62 118 VAL A C 1
ATOM 966 O O . VAL A 1 118 ? -14.722 17.089 1.880 1.00 90.62 118 VAL A O 1
ATOM 969 N N . LYS A 1 119 ? -14.912 14.907 1.409 1.00 92.69 119 LYS A N 1
ATOM 970 C CA . LYS A 1 119 ? -16.384 14.865 1.332 1.00 92.69 119 LYS A CA 1
ATOM 971 C C . LYS A 1 119 ? -17.056 14.637 2.693 1.00 92.69 119 LYS A C 1
ATOM 973 O O . LYS A 1 119 ? -18.259 14.393 2.766 1.00 92.69 119 LYS A O 1
ATOM 978 N N . GLY A 1 120 ? -16.298 14.689 3.789 1.00 91.75 120 GLY A N 1
ATOM 979 C CA . GLY A 1 120 ? -16.796 14.540 5.156 1.00 91.75 120 GLY A CA 1
ATOM 980 C C . GLY A 1 120 ? -17.068 13.096 5.589 1.00 91.75 120 GLY A C 1
ATOM 981 O O . GLY A 1 120 ? -17.681 12.883 6.641 1.00 91.75 120 GLY A O 1
ATOM 982 N N . VAL A 1 121 ? -16.627 12.093 4.822 1.00 92.88 121 VAL A N 1
ATOM 983 C CA . VAL A 1 121 ? -16.837 10.679 5.165 1.00 92.88 121 VAL A CA 1
ATOM 984 C C . VAL A 1 121 ? -15.889 10.281 6.292 1.00 92.88 121 VAL A C 1
ATOM 986 O O . VAL A 1 121 ? -14.675 10.372 6.153 1.00 92.88 121 VAL A O 1
ATOM 989 N N . LEU A 1 122 ? -16.435 9.802 7.413 1.00 93.94 122 LEU A N 1
ATOM 990 C CA . LEU A 1 122 ? -15.630 9.268 8.515 1.00 93.94 122 LEU A CA 1
ATOM 991 C C . LEU A 1 122 ? -14.978 7.938 8.127 1.00 93.94 122 LEU A C 1
ATOM 993 O O . LEU A 1 122 ? -15.658 7.018 7.650 1.00 93.94 122 LEU A O 1
ATOM 997 N N . GLN A 1 123 ? -13.678 7.839 8.389 1.00 95.38 123 GLN A N 1
ATOM 998 C CA . GLN A 1 123 ? -12.843 6.689 8.061 1.00 95.38 123 GLN A CA 1
ATOM 999 C C . GLN A 1 123 ? -11.881 6.378 9.213 1.00 95.38 123 GLN A C 1
ATOM 1001 O O . GLN A 1 123 ? -11.374 7.290 9.862 1.00 95.38 123 GLN A O 1
ATOM 1006 N N . ILE A 1 124 ? -11.628 5.090 9.452 1.00 95.31 124 ILE A N 1
ATOM 1007 C CA . ILE A 1 124 ? -10.490 4.626 10.254 1.00 95.31 124 ILE A CA 1
ATOM 1008 C C . ILE A 1 124 ? -9.322 4.414 9.295 1.00 95.31 124 ILE A C 1
ATOM 1010 O O . ILE A 1 124 ? -9.463 3.656 8.334 1.00 95.31 124 ILE A O 1
ATOM 1014 N N . ARG A 1 125 ? -8.184 5.048 9.577 1.00 94.44 125 ARG A N 1
ATOM 1015 C CA . ARG A 1 125 ? -6.934 4.914 8.825 1.00 94.44 125 ARG A CA 1
ATOM 1016 C C . ARG A 1 125 ? -5.849 4.334 9.726 1.00 94.44 125 ARG A C 1
ATOM 1018 O O . ARG A 1 125 ? -5.638 4.842 10.824 1.00 94.44 125 ARG A O 1
ATOM 1025 N N . LEU A 1 126 ? -5.148 3.308 9.253 1.00 94.81 126 LEU A N 1
ATOM 1026 C CA . LEU A 1 126 ? -3.966 2.774 9.926 1.00 94.81 126 LEU A CA 1
ATOM 1027 C C . LEU A 1 126 ? -2.734 3.657 9.708 1.00 94.81 126 LEU A C 1
ATOM 1029 O O . LEU A 1 126 ? -2.506 4.182 8.618 1.00 94.81 126 LEU A O 1
ATOM 1033 N N . ILE A 1 127 ? -1.927 3.766 10.759 1.00 91.94 127 ILE A N 1
ATOM 1034 C CA . ILE A 1 127 ? -0.617 4.416 10.772 1.00 91.94 127 ILE A CA 1
ATOM 1035 C C . ILE A 1 127 ? 0.436 3.431 10.237 1.00 91.94 127 ILE A C 1
ATOM 1037 O O . ILE A 1 127 ? 0.274 2.210 10.319 1.00 91.94 127 ILE A O 1
ATOM 1041 N N . GLY A 1 128 ? 1.514 3.963 9.666 1.00 93.50 128 GLY A N 1
ATOM 1042 C CA . GLY A 1 128 ? 2.603 3.193 9.069 1.00 93.50 128 GLY A CA 1
ATOM 1043 C C . GLY A 1 128 ? 2.447 3.031 7.560 1.00 93.50 128 GLY A C 1
ATOM 1044 O O . GLY A 1 128 ? 1.397 3.337 6.985 1.00 93.50 128 GLY A O 1
ATOM 1045 N N . VAL A 1 129 ? 3.501 2.523 6.929 1.00 96.19 129 VAL A N 1
ATOM 1046 C CA . VAL A 1 129 ? 3.609 2.443 5.472 1.00 96.19 129 VAL A CA 1
ATOM 1047 C C . VAL A 1 129 ? 3.471 0.998 5.027 1.00 96.19 129 VAL A C 1
ATOM 1049 O O . VAL A 1 129 ? 4.259 0.144 5.421 1.00 96.19 129 VAL A O 1
ATOM 1052 N N . ARG A 1 130 ? 2.498 0.711 4.159 1.00 97.50 130 ARG A N 1
ATOM 1053 C CA . ARG A 1 130 ? 2.478 -0.578 3.460 1.00 97.50 130 ARG A CA 1
ATOM 1054 C C . ARG A 1 130 ? 3.479 -0.568 2.315 1.00 97.50 130 ARG A C 1
ATOM 1056 O O . ARG A 1 130 ? 3.316 0.204 1.371 1.00 97.50 130 ARG A O 1
ATOM 1063 N N . PHE A 1 131 ? 4.461 -1.455 2.378 1.00 98.00 131 PHE A N 1
ATOM 1064 C CA . PHE A 1 131 ? 5.449 -1.600 1.321 1.00 98.00 131 PHE A CA 1
ATOM 1065 C C . PHE A 1 131 ? 5.043 -2.680 0.308 1.00 98.00 131 PHE A C 1
ATOM 1067 O O . PHE A 1 131 ? 4.649 -3.781 0.689 1.00 98.00 131 PHE A O 1
ATOM 1074 N N . PHE A 1 132 ? 5.147 -2.363 -0.981 1.00 98.50 132 PHE A N 1
ATOM 1075 C CA . PHE A 1 132 ? 4.918 -3.281 -2.092 1.00 98.50 132 PHE A CA 1
ATOM 1076 C C . PHE A 1 132 ? 6.261 -3.662 -2.725 1.00 98.50 132 PHE A C 1
ATOM 1078 O O . PHE A 1 132 ? 6.972 -2.820 -3.274 1.00 98.50 132 PHE A O 1
ATOM 1085 N N . PHE A 1 133 ? 6.621 -4.945 -2.669 1.00 98.12 133 PHE A N 1
ATOM 1086 C CA . PHE A 1 133 ? 7.873 -5.434 -3.251 1.00 98.12 133 PHE A CA 1
ATOM 1087 C C . PHE A 1 133 ? 7.778 -5.478 -4.780 1.00 98.12 133 PHE A C 1
ATOM 1089 O O . PHE A 1 133 ? 7.096 -6.341 -5.339 1.00 98.12 133 PHE A O 1
ATOM 1096 N N . SER A 1 134 ? 8.448 -4.545 -5.461 1.00 96.88 134 SER A N 1
ATOM 1097 C CA . SER A 1 134 ? 8.387 -4.414 -6.923 1.00 96.88 134 SER A CA 1
ATOM 1098 C C . SER A 1 134 ? 9.356 -5.357 -7.632 1.00 96.88 134 SER A C 1
ATOM 1100 O O . SER A 1 134 ? 10.423 -5.692 -7.109 1.00 96.88 134 SER A O 1
ATOM 1102 N N . GLY A 1 135 ? 8.998 -5.749 -8.860 1.00 93.00 135 GLY A N 1
ATOM 1103 C CA . GLY A 1 135 ? 9.791 -6.650 -9.707 1.00 93.00 135 GLY A CA 1
ATOM 1104 C C . GLY A 1 135 ? 9.478 -8.135 -9.509 1.00 93.00 135 GLY A C 1
ATOM 1105 O O . GLY A 1 135 ? 10.226 -8.994 -9.979 1.00 93.00 135 GLY A O 1
ATOM 1106 N N . MET A 1 136 ? 8.369 -8.449 -8.836 1.00 94.12 136 MET A N 1
ATOM 1107 C CA . MET A 1 136 ? 7.988 -9.823 -8.501 1.00 94.12 136 MET A CA 1
ATOM 1108 C C . MET A 1 136 ? 7.522 -10.648 -9.700 1.00 94.12 136 MET A C 1
ATOM 1110 O O . MET A 1 136 ? 7.622 -11.873 -9.683 1.00 94.12 136 MET A O 1
ATOM 1114 N N . ASP A 1 137 ? 7.126 -9.996 -10.790 1.00 92.69 137 ASP A N 1
ATOM 1115 C CA . ASP A 1 137 ? 6.863 -10.637 -12.080 1.00 92.69 137 ASP A CA 1
ATOM 1116 C C . ASP A 1 137 ? 8.091 -11.348 -12.686 1.00 92.69 137 ASP A C 1
ATOM 1118 O O . ASP A 1 137 ? 7.923 -12.234 -13.530 1.00 92.69 137 ASP A O 1
ATOM 1122 N N . ARG A 1 138 ? 9.311 -11.026 -12.235 1.00 90.88 138 ARG A N 1
ATOM 1123 C CA . ARG A 1 138 ? 10.581 -11.586 -12.738 1.00 90.88 138 ARG A CA 1
ATOM 1124 C C . ARG A 1 138 ? 11.491 -12.148 -11.640 1.00 90.88 138 ARG A C 1
ATOM 1126 O O . ARG A 1 138 ? 12.663 -12.410 -11.902 1.00 90.88 138 ARG A O 1
ATOM 1133 N N . CYS A 1 139 ? 10.986 -12.310 -10.420 1.00 91.62 139 CYS A N 1
ATOM 1134 C CA . CYS A 1 139 ? 11.794 -12.812 -9.310 1.00 91.62 139 CYS A CA 1
ATOM 1135 C C . CYS A 1 139 ? 12.151 -14.301 -9.473 1.00 91.62 139 CYS A C 1
ATOM 1137 O O . CYS A 1 139 ? 11.412 -15.074 -10.088 1.00 91.62 139 CYS A O 1
ATOM 1139 N N . SER A 1 140 ? 13.297 -14.694 -8.911 1.00 93.69 140 SER A N 1
ATOM 1140 C CA . SER A 1 140 ? 13.671 -16.104 -8.782 1.00 93.69 140 SER A CA 1
ATOM 1141 C C . SER A 1 140 ? 12.823 -16.799 -7.710 1.00 93.69 140 SER A C 1
ATOM 1143 O O . SER A 1 140 ? 12.247 -16.141 -6.841 1.00 93.69 140 SER A O 1
ATOM 1145 N N . GLU A 1 141 ? 12.781 -18.136 -7.719 1.00 94.88 141 GLU A N 1
ATOM 1146 C CA . GLU A 1 141 ? 12.100 -18.898 -6.663 1.00 94.88 141 GLU A CA 1
ATOM 1147 C C . GLU A 1 141 ? 12.671 -18.578 -5.273 1.00 94.88 141 GLU A C 1
ATOM 1149 O O . GLU A 1 141 ? 11.921 -18.340 -4.333 1.00 94.88 141 GLU A O 1
ATOM 1154 N N . ALA A 1 142 ? 13.997 -18.488 -5.153 1.00 94.31 142 ALA A N 1
ATOM 1155 C CA . ALA A 1 142 ? 14.668 -18.189 -3.891 1.00 94.31 142 ALA A CA 1
ATOM 1156 C C . ALA A 1 142 ? 14.317 -16.793 -3.347 1.00 94.31 142 ALA A C 1
ATOM 1158 O O . ALA A 1 142 ? 14.090 -16.627 -2.146 1.00 94.31 142 ALA A O 1
ATOM 1159 N N . ASP A 1 143 ? 14.240 -15.783 -4.218 1.00 94.69 143 ASP A N 1
ATOM 1160 C CA . ASP A 1 143 ? 13.859 -14.429 -3.803 1.00 94.69 143 ASP A CA 1
ATOM 1161 C C . ASP A 1 143 ? 12.376 -14.363 -3.419 1.00 94.69 143 ASP A C 1
ATOM 1163 O O . ASP A 1 143 ? 12.025 -13.715 -2.433 1.00 94.69 143 ASP A O 1
ATOM 1167 N N . PHE A 1 144 ? 11.513 -15.086 -4.142 1.00 95.81 144 PHE A N 1
ATOM 1168 C CA . PHE A 1 144 ? 10.105 -15.225 -3.777 1.00 95.81 144 PHE A CA 1
ATOM 1169 C C . PHE A 1 144 ? 9.948 -15.802 -2.370 1.00 95.81 144 PHE A C 1
ATOM 1171 O O . PHE A 1 144 ? 9.235 -15.234 -1.543 1.00 95.81 144 PHE A O 1
ATOM 1178 N N . GLN A 1 145 ? 10.644 -16.906 -2.085 1.00 95.31 145 GLN A N 1
ATOM 1179 C CA . GLN A 1 145 ? 10.606 -17.520 -0.763 1.00 95.31 145 GLN A CA 1
ATOM 1180 C C . GLN A 1 145 ? 11.158 -16.567 0.296 1.00 95.31 145 GLN A C 1
ATOM 1182 O O . GLN A 1 145 ? 10.580 -16.460 1.372 1.00 95.31 145 GLN A O 1
ATOM 1187 N N . THR A 1 146 ? 12.217 -15.817 -0.012 1.00 94.75 146 THR A N 1
ATOM 1188 C CA . THR A 1 146 ? 12.766 -14.817 0.912 1.00 94.75 146 THR A CA 1
ATOM 1189 C C . THR A 1 146 ? 11.719 -13.763 1.277 1.00 94.75 146 THR A C 1
ATOM 1191 O O . THR A 1 146 ? 11.601 -13.420 2.450 1.00 94.75 146 THR A O 1
ATOM 1194 N N . ILE A 1 147 ? 10.919 -13.294 0.314 1.00 95.06 147 ILE A N 1
ATOM 1195 C CA . ILE A 1 147 ? 9.831 -12.342 0.572 1.00 95.06 147 ILE A CA 1
ATOM 1196 C C . ILE A 1 147 ? 8.784 -12.933 1.512 1.00 95.06 147 ILE A C 1
ATOM 1198 O O . ILE A 1 147 ? 8.505 -12.343 2.554 1.00 95.06 147 ILE A O 1
ATOM 1202 N N . VAL A 1 148 ? 8.264 -14.118 1.188 1.00 93.94 148 VAL A N 1
ATOM 1203 C CA . VAL A 1 148 ? 7.219 -14.776 1.988 1.00 93.94 148 VAL A CA 1
ATOM 1204 C C . VAL A 1 148 ? 7.697 -15.047 3.419 1.00 93.94 148 VAL A C 1
ATOM 1206 O O . VAL A 1 148 ? 6.997 -14.723 4.376 1.00 93.94 148 VAL A O 1
ATOM 1209 N N . HIS A 1 149 ? 8.907 -15.587 3.585 1.00 93.38 149 HIS A N 1
ATOM 1210 C CA . HIS A 1 149 ? 9.433 -15.967 4.901 1.00 93.38 149 HIS A CA 1
ATOM 1211 C C . HIS A 1 149 ? 9.786 -14.770 5.792 1.00 93.38 149 HIS A C 1
ATOM 1213 O O . HIS A 1 149 ? 9.784 -14.911 7.012 1.00 93.38 149 HIS A O 1
ATOM 1219 N N . ASN A 1 150 ? 10.077 -13.602 5.211 1.00 93.38 150 ASN A N 1
ATOM 1220 C CA . ASN A 1 150 ? 10.476 -12.405 5.959 1.00 93.38 150 ASN A CA 1
ATOM 1221 C C . ASN A 1 150 ? 9.349 -11.358 6.047 1.00 93.38 150 ASN A C 1
ATOM 1223 O O . ASN A 1 150 ? 9.615 -10.169 6.202 1.00 93.38 150 ASN A O 1
ATOM 1227 N N . GLY A 1 151 ? 8.086 -11.797 5.963 1.00 91.38 151 GLY A N 1
ATOM 1228 C CA . GLY A 1 151 ? 6.905 -10.966 6.239 1.00 91.38 151 GLY A CA 1
ATOM 1229 C C . GLY A 1 151 ? 6.371 -10.166 5.049 1.00 91.38 151 GLY A C 1
ATOM 1230 O O . GLY A 1 151 ? 5.419 -9.397 5.197 1.00 91.38 151 GLY A O 1
ATOM 1231 N N . GLY A 1 152 ? 6.938 -10.351 3.858 1.00 94.25 152 GLY A N 1
ATOM 1232 C CA . GLY A 1 152 ? 6.471 -9.675 2.661 1.00 94.25 152 GLY A CA 1
ATOM 1233 C C . GLY A 1 152 ? 5.138 -10.243 2.187 1.00 94.25 152 GLY A C 1
ATOM 1234 O O . GLY A 1 152 ? 5.039 -11.415 1.834 1.00 94.25 152 GLY A O 1
ATOM 1235 N N . THR A 1 153 ? 4.106 -9.399 2.164 1.00 94.81 153 THR A N 1
ATOM 1236 C CA . THR A 1 153 ? 2.721 -9.821 1.865 1.00 94.81 153 THR A CA 1
ATOM 1237 C C . THR A 1 153 ? 2.057 -9.054 0.732 1.00 94.81 153 THR A C 1
ATOM 1239 O O . THR A 1 153 ? 1.059 -9.505 0.163 1.00 94.81 153 THR A O 1
ATOM 1242 N N . PHE A 1 154 ? 2.651 -7.927 0.347 1.00 97.62 154 PHE A N 1
ATOM 1243 C CA . PHE A 1 154 ? 2.198 -7.095 -0.753 1.00 97.62 154 PHE A CA 1
ATOM 1244 C C . PHE A 1 154 ? 3.307 -6.934 -1.779 1.00 97.62 154 PHE A C 1
ATOM 1246 O O . PHE A 1 154 ? 4.446 -6.615 -1.448 1.00 97.62 154 PHE A O 1
ATOM 1253 N N . ILE A 1 155 ? 2.971 -7.153 -3.042 1.00 98.06 155 ILE A N 1
ATOM 1254 C CA . ILE A 1 155 ? 3.918 -7.095 -4.152 1.00 98.06 155 ILE A CA 1
ATOM 1255 C C . ILE A 1 155 ? 3.426 -6.133 -5.222 1.00 98.06 155 ILE A C 1
ATOM 1257 O O . ILE A 1 155 ? 2.219 -5.938 -5.378 1.00 98.06 155 ILE A O 1
ATOM 1261 N N . LEU A 1 156 ? 4.355 -5.573 -5.987 1.00 98.06 156 LEU A N 1
ATOM 1262 C CA . LEU A 1 156 ? 4.042 -4.893 -7.233 1.00 98.06 156 LEU A CA 1
ATOM 1263 C C . LEU A 1 156 ? 4.527 -5.743 -8.403 1.00 98.06 156 LEU A C 1
ATOM 1265 O O . LEU A 1 156 ? 5.692 -6.151 -8.468 1.00 98.06 156 LEU A O 1
ATOM 1269 N N . CYS A 1 157 ? 3.622 -5.961 -9.350 1.00 97.50 157 CYS A N 1
ATOM 1270 C CA . CYS A 1 157 ? 3.956 -6.506 -10.657 1.00 97.50 157 CYS A CA 1
ATOM 1271 C C . CYS A 1 157 ? 3.650 -5.465 -11.729 1.00 97.50 157 CYS A C 1
ATOM 1273 O O . CYS A 1 157 ? 2.760 -4.632 -11.560 1.00 97.50 157 CYS A O 1
ATOM 1275 N N . SER A 1 158 ? 4.349 -5.552 -12.857 1.00 96.81 158 SER A N 1
ATOM 1276 C CA . SER A 1 158 ? 3.986 -4.794 -14.055 1.00 96.81 158 SER A CA 1
ATOM 1277 C C . SER A 1 158 ? 3.211 -5.678 -15.028 1.00 96.81 158 SER A C 1
ATOM 1279 O O . SER A 1 158 ? 3.661 -6.773 -15.387 1.00 96.81 158 SER A O 1
ATOM 1281 N N . TYR A 1 159 ? 2.062 -5.198 -15.507 1.00 96.94 159 TYR A N 1
ATOM 1282 C CA . TYR A 1 159 ? 1.265 -5.886 -16.522 1.00 96.94 159 TYR A CA 1
ATOM 1283 C C . TYR A 1 159 ? 2.076 -6.164 -17.794 1.00 96.94 159 TYR A C 1
ATOM 1285 O O . TYR A 1 159 ? 1.915 -7.221 -18.413 1.00 96.94 159 TYR A O 1
ATOM 1293 N N . PHE A 1 160 ? 3.018 -5.269 -18.112 1.00 95.56 160 PHE A N 1
ATOM 1294 C CA . PHE A 1 160 ? 3.976 -5.429 -19.200 1.00 95.56 160 PHE A CA 1
ATOM 1295 C C . PHE A 1 160 ? 4.675 -6.794 -19.183 1.00 95.56 160 PHE A C 1
ATOM 1297 O O . PHE A 1 160 ? 4.722 -7.439 -20.228 1.00 95.56 160 PHE A O 1
ATOM 1304 N N . TYR A 1 161 ? 5.157 -7.246 -18.019 1.00 95.31 161 TYR A N 1
ATOM 1305 C CA . TYR A 1 161 ? 5.845 -8.534 -17.864 1.00 95.31 161 TYR A CA 1
ATOM 1306 C C . TYR A 1 161 ? 4.876 -9.688 -17.587 1.00 95.31 161 TYR A C 1
ATOM 1308 O O . TYR A 1 161 ? 5.113 -10.814 -18.023 1.00 95.31 161 TYR A O 1
ATOM 1316 N N . LEU A 1 162 ? 3.758 -9.445 -16.888 1.00 94.62 162 LEU A N 1
ATOM 1317 C CA . LEU A 1 162 ? 2.794 -10.512 -16.587 1.00 94.62 162 LEU A CA 1
ATOM 1318 C C . LEU A 1 162 ? 2.199 -11.137 -17.848 1.00 94.62 162 LEU A C 1
ATOM 1320 O O . LEU A 1 162 ? 2.072 -12.358 -17.925 1.00 94.62 162 LEU A O 1
ATOM 1324 N N . ARG A 1 163 ? 1.865 -10.328 -18.855 1.00 91.75 163 ARG A N 1
ATOM 1325 C CA . ARG A 1 163 ? 1.307 -10.834 -20.119 1.00 91.75 163 ARG A CA 1
ATOM 1326 C C . ARG A 1 163 ? 2.300 -11.677 -20.930 1.00 91.75 163 ARG A C 1
ATOM 1328 O O . ARG A 1 163 ? 1.872 -12.486 -21.747 1.00 91.75 163 ARG A O 1
ATOM 1335 N N . GLU A 1 164 ? 3.606 -11.530 -20.696 1.00 89.69 164 GLU A N 1
ATOM 1336 C CA . GLU A 1 164 ? 4.642 -12.337 -21.358 1.00 89.69 164 GLU A CA 1
ATOM 1337 C C . GLU A 1 164 ? 4.728 -13.759 -20.780 1.00 89.69 164 GLU A C 1
ATOM 1339 O O . GLU A 1 164 ? 5.231 -14.664 -21.442 1.00 89.69 164 GLU A O 1
ATOM 1344 N N . LYS A 1 165 ? 4.172 -14.001 -19.583 1.00 90.50 165 LYS A N 1
ATOM 1345 C CA . LYS A 1 165 ? 4.154 -15.331 -18.952 1.00 90.50 165 LYS A CA 1
ATOM 1346 C C . LYS A 1 165 ? 3.323 -16.361 -19.723 1.00 90.50 165 LYS A C 1
ATOM 1348 O O . LYS A 1 165 ? 3.532 -17.565 -19.541 1.00 90.50 165 LYS A O 1
ATOM 1353 N N . GLY A 1 166 ? 2.380 -15.926 -20.564 1.00 87.50 166 GLY A N 1
ATOM 1354 C CA . GLY A 1 166 ? 1.521 -16.811 -21.353 1.00 87.50 166 GLY A CA 1
ATOM 1355 C C . GLY A 1 166 ? 0.862 -17.893 -20.488 1.00 87.50 166 GLY A C 1
ATOM 1356 O O . GLY A 1 166 ? 0.202 -17.591 -19.495 1.00 87.50 166 GLY A O 1
ATOM 1357 N N . LYS A 1 167 ? 1.096 -19.169 -20.821 1.00 88.75 167 LYS A N 1
ATOM 1358 C CA . LYS A 1 167 ? 0.541 -20.323 -20.085 1.00 88.75 167 LYS A CA 1
ATOM 1359 C C . LYS A 1 167 ? 0.994 -20.406 -18.618 1.00 88.75 167 LYS A C 1
ATOM 1361 O O . LYS A 1 167 ? 0.283 -20.986 -17.807 1.00 88.75 167 LYS A O 1
ATOM 1366 N N . SER A 1 168 ? 2.139 -19.817 -18.262 1.00 93.12 168 SER A N 1
ATOM 1367 C CA . SER A 1 168 ? 2.655 -19.831 -16.882 1.00 93.12 168 SER A CA 1
ATOM 1368 C C . SER A 1 168 ? 2.010 -18.783 -15.967 1.00 93.12 168 SER A C 1
ATOM 1370 O O . SER A 1 168 ? 2.243 -18.806 -14.759 1.00 93.12 168 SER A O 1
ATOM 1372 N N . LEU A 1 169 ? 1.174 -17.884 -16.508 1.00 94.94 169 LEU A N 1
ATOM 1373 C CA . LEU A 1 169 ? 0.505 -16.855 -15.712 1.00 94.94 169 LEU A CA 1
ATOM 1374 C C . LEU A 1 169 ? -0.386 -17.473 -14.629 1.00 94.94 169 LEU A C 1
ATOM 1376 O O . LEU A 1 169 ? -0.315 -17.049 -13.485 1.00 94.94 169 LEU A O 1
ATOM 1380 N N . GLU A 1 170 ? -1.173 -18.498 -14.960 1.00 96.38 170 GLU A N 1
ATOM 1381 C CA . GLU A 1 170 ? -2.075 -19.143 -13.996 1.00 96.38 170 GLU A CA 1
ATOM 1382 C C . GLU A 1 170 ? -1.299 -19.776 -12.830 1.00 96.38 170 GLU A C 1
ATOM 1384 O O . GLU A 1 170 ? -1.646 -19.576 -11.670 1.00 96.38 170 GLU A O 1
ATOM 1389 N N . ALA A 1 171 ? -0.194 -20.467 -13.128 1.00 96.06 171 ALA A N 1
ATOM 1390 C CA . ALA A 1 171 ? 0.679 -21.047 -12.108 1.00 96.06 171 ALA A CA 1
ATOM 1391 C C . ALA A 1 171 ? 1.285 -19.967 -11.198 1.00 96.06 171 ALA A C 1
ATOM 1393 O O . ALA A 1 171 ? 1.314 -20.129 -9.981 1.00 96.06 171 ALA A O 1
ATOM 1394 N N . PHE A 1 172 ? 1.715 -18.839 -11.773 1.00 95.94 172 PHE A N 1
ATOM 1395 C CA . PHE A 1 172 ? 2.206 -17.701 -11.000 1.00 95.94 172 PHE A CA 1
ATOM 1396 C C . PHE A 1 172 ? 1.115 -17.114 -10.093 1.00 95.94 172 PHE A C 1
ATOM 1398 O O . PHE A 1 172 ? 1.363 -16.907 -8.909 1.00 95.94 172 PHE A O 1
ATOM 1405 N N . MET A 1 173 ? -0.099 -16.899 -10.607 1.00 96.12 173 MET A N 1
ATOM 1406 C CA . MET A 1 173 ? -1.206 -16.358 -9.812 1.00 96.12 173 MET A CA 1
ATOM 1407 C C . MET A 1 173 ? -1.631 -17.314 -8.688 1.00 96.12 173 MET A C 1
ATOM 1409 O O . MET A 1 173 ? -1.822 -16.872 -7.556 1.00 96.12 173 MET A O 1
ATOM 1413 N N . ASN A 1 174 ? -1.701 -18.622 -8.954 1.00 95.38 174 ASN A N 1
ATOM 1414 C CA . ASN A 1 174 ? -1.966 -19.625 -7.918 1.00 95.38 174 ASN A CA 1
ATOM 1415 C C . ASN A 1 174 ? -0.884 -19.609 -6.839 1.00 95.38 174 ASN A C 1
ATOM 1417 O O . ASN A 1 174 ? -1.207 -19.558 -5.659 1.00 95.38 174 ASN A O 1
ATOM 1421 N N . LYS A 1 175 ? 0.389 -19.500 -7.228 1.00 95.06 175 LYS A N 1
ATOM 1422 C CA . LYS A 1 175 ? 1.489 -19.356 -6.273 1.00 95.06 175 LYS A CA 1
ATOM 1423 C C . LYS A 1 175 ? 1.320 -18.133 -5.363 1.00 95.06 175 LYS A C 1
ATOM 1425 O O . LYS A 1 175 ? 1.547 -18.242 -4.159 1.00 95.06 175 LYS A O 1
ATOM 1430 N N . LEU A 1 176 ? 0.909 -16.978 -5.900 1.00 95.06 176 LEU A N 1
ATOM 1431 C CA . LEU A 1 176 ? 0.613 -15.794 -5.078 1.00 95.06 176 LEU A CA 1
ATOM 1432 C C . LEU A 1 176 ? -0.507 -16.084 -4.077 1.00 95.06 176 LEU A C 1
ATOM 1434 O O . LEU A 1 176 ? -0.372 -15.785 -2.892 1.00 95.06 176 LEU A O 1
ATOM 1438 N N . LYS A 1 177 ? -1.594 -16.692 -4.558 1.00 94.00 177 LYS A N 1
ATOM 1439 C CA . LYS A 1 177 ? -2.769 -17.036 -3.757 1.00 94.00 177 LYS A CA 1
ATOM 1440 C C . LYS A 1 177 ? -2.432 -18.005 -2.625 1.00 94.00 177 LYS A C 1
ATOM 1442 O O . LYS A 1 177 ? -2.833 -17.752 -1.491 1.00 94.00 177 LYS A O 1
ATOM 1447 N N . ASP A 1 178 ? -1.679 -19.059 -2.923 1.00 93.69 178 ASP A N 1
ATOM 1448 C CA . ASP A 1 178 ? -1.303 -20.107 -1.970 1.00 93.69 178 ASP A CA 1
ATOM 1449 C C . ASP A 1 178 ? -0.400 -19.570 -0.851 1.00 93.69 178 ASP A C 1
ATOM 1451 O O . ASP A 1 178 ? -0.441 -20.063 0.272 1.00 93.69 178 ASP A O 1
ATOM 1455 N N . ASN A 1 179 ? 0.359 -18.505 -1.131 1.00 92.62 179 ASN A N 1
ATOM 1456 C CA . ASN A 1 179 ? 1.199 -17.810 -0.152 1.00 92.62 179 ASN A CA 1
ATOM 1457 C C . ASN A 1 179 ? 0.516 -16.574 0.463 1.00 92.62 179 ASN A C 1
ATOM 1459 O O . ASN A 1 179 ? 1.155 -15.801 1.171 1.00 92.62 179 ASN A O 1
ATOM 1463 N N . GLY A 1 180 ? -0.773 -16.349 0.182 1.00 91.88 180 GLY A N 1
ATOM 1464 C CA . GLY A 1 180 ? -1.532 -15.221 0.728 1.00 91.88 180 GLY A CA 1
ATOM 1465 C C . GLY A 1 180 ? -1.076 -13.839 0.246 1.00 91.88 180 GLY A C 1
ATOM 1466 O O . GLY A 1 180 ? -1.481 -12.833 0.831 1.00 91.88 180 GLY A O 1
ATOM 1467 N N . LEU A 1 181 ? -0.270 -13.766 -0.817 1.00 94.62 181 LEU A N 1
ATOM 1468 C CA . LEU A 1 181 ? 0.240 -12.510 -1.356 1.00 94.62 181 LEU A CA 1
ATOM 1469 C C . LEU A 1 181 ? -0.855 -11.729 -2.082 1.00 94.62 181 LEU A C 1
ATOM 1471 O O . LEU A 1 181 ? -1.733 -12.285 -2.752 1.00 94.62 181 LEU A O 1
ATOM 1475 N N . LYS A 1 182 ? -0.775 -10.404 -1.978 1.00 95.88 182 LYS A N 1
ATOM 1476 C CA . LYS A 1 182 ? -1.649 -9.464 -2.681 1.00 95.88 182 LYS A CA 1
ATOM 1477 C C . LYS A 1 182 ? -0.830 -8.560 -3.579 1.00 95.88 182 LYS A C 1
ATOM 1479 O O . LYS A 1 182 ? 0.291 -8.190 -3.250 1.00 95.88 182 LYS A O 1
ATOM 1484 N N . MET A 1 183 ? -1.399 -8.202 -4.719 1.00 96.38 183 MET A N 1
ATOM 1485 C CA . MET A 1 183 ? -0.672 -7.508 -5.772 1.00 96.38 183 MET A CA 1
ATOM 1486 C C . MET A 1 183 ? -1.269 -6.133 -6.035 1.00 96.38 183 MET A C 1
ATOM 1488 O O . MET A 1 183 ? -2.479 -6.014 -6.212 1.00 96.38 183 MET A O 1
ATOM 1492 N N . ILE A 1 184 ? -0.427 -5.108 -6.113 1.00 97.69 184 ILE A N 1
ATOM 1493 C CA . ILE A 1 184 ? -0.754 -3.896 -6.860 1.00 97.69 184 ILE A CA 1
ATOM 1494 C C . ILE A 1 184 ? -0.216 -4.055 -8.283 1.00 97.69 184 ILE A C 1
ATOM 1496 O O . ILE A 1 184 ? 0.873 -4.603 -8.479 1.00 97.69 184 ILE A O 1
ATOM 1500 N N . LEU A 1 185 ? -0.999 -3.651 -9.280 1.00 97.62 185 LEU A N 1
ATOM 1501 C CA . LEU A 1 185 ? -0.631 -3.840 -10.679 1.00 97.62 185 LEU A CA 1
ATOM 1502 C C . LEU A 1 185 ? -0.332 -2.499 -11.350 1.00 97.62 185 LEU A C 1
ATOM 1504 O O . LEU A 1 185 ? -1.211 -1.650 -11.487 1.00 97.62 185 LEU A O 1
ATOM 1508 N N . ASP A 1 186 ? 0.912 -2.333 -11.784 1.00 96.06 186 ASP A N 1
ATOM 1509 C CA . ASP A 1 186 ? 1.304 -1.279 -12.716 1.00 96.06 186 ASP A CA 1
ATOM 1510 C C . ASP A 1 186 ? 0.853 -1.649 -14.134 1.00 96.06 186 ASP A C 1
ATOM 1512 O O . ASP A 1 186 ? 0.928 -2.811 -14.545 1.00 96.06 186 ASP A O 1
ATOM 1516 N N . SER A 1 187 ? 0.387 -0.656 -14.888 1.00 94.56 187 SER A N 1
ATOM 1517 C CA . SER A 1 187 ? -0.010 -0.813 -16.285 1.00 94.56 187 SER A CA 1
ATOM 1518 C C . SER A 1 187 ? 1.177 -1.157 -17.181 1.00 94.56 187 SER A C 1
ATOM 1520 O O . SER A 1 187 ? 1.002 -1.807 -18.208 1.00 94.56 187 SER A O 1
ATOM 1522 N N . GLY A 1 188 ? 2.394 -0.772 -16.786 1.00 93.81 188 GLY A N 1
ATOM 1523 C CA . GLY A 1 188 ? 3.610 -1.027 -17.544 1.00 93.81 188 GLY A CA 1
ATOM 1524 C C . GLY A 1 188 ? 3.851 -0.044 -18.689 1.00 93.81 188 GLY A C 1
ATOM 1525 O O . GLY A 1 188 ? 4.731 -0.292 -19.517 1.00 93.81 188 GLY A O 1
ATOM 1526 N N . ALA A 1 189 ? 3.131 1.083 -18.712 1.00 92.81 189 ALA A N 1
ATOM 1527 C CA . ALA A 1 189 ? 3.350 2.184 -19.652 1.00 92.81 189 ALA A CA 1
ATOM 1528 C C . ALA A 1 189 ? 4.820 2.641 -19.674 1.00 92.81 189 ALA A C 1
ATOM 1530 O O . ALA A 1 189 ? 5.436 2.737 -20.735 1.00 92.81 189 ALA A O 1
ATOM 1531 N N . PHE A 1 190 ? 5.427 2.810 -18.495 1.00 90.69 190 PHE A N 1
ATOM 1532 C CA . PHE A 1 190 ? 6.844 3.160 -18.370 1.00 90.69 190 PHE A CA 1
ATOM 1533 C C . PHE A 1 190 ? 7.777 2.094 -18.972 1.00 90.69 190 PHE A C 1
ATOM 1535 O O . PHE A 1 190 ? 8.793 2.417 -19.586 1.00 90.69 190 PHE A O 1
ATOM 1542 N N . SER A 1 191 ? 7.428 0.808 -18.854 1.00 93.44 191 SER A N 1
ATOM 1543 C CA . SER A 1 191 ? 8.210 -0.280 -19.459 1.00 93.44 191 SER A CA 1
ATOM 1544 C C . SER A 1 191 ? 8.118 -0.279 -20.987 1.00 93.44 191 SER A C 1
ATOM 1546 O O . SER A 1 191 ? 9.128 -0.539 -21.644 1.00 93.44 191 SER A O 1
ATOM 1548 N N . ILE A 1 192 ? 6.954 0.062 -21.559 1.00 94.25 192 ILE A N 1
ATOM 1549 C CA . ILE A 1 192 ? 6.823 0.302 -23.005 1.00 94.25 192 ILE A CA 1
ATOM 1550 C C . ILE A 1 192 ? 7.703 1.474 -23.417 1.00 94.25 192 ILE A C 1
ATOM 1552 O O . ILE A 1 192 ? 8.505 1.323 -24.331 1.00 94.25 192 ILE A O 1
ATOM 1556 N N . HIS A 1 193 ? 7.599 2.614 -22.737 1.00 92.56 193 HIS A N 1
ATOM 1557 C CA . HIS A 1 193 ? 8.373 3.802 -23.083 1.00 92.56 193 HIS A CA 1
ATOM 1558 C C . HIS A 1 193 ? 9.881 3.529 -23.094 1.00 92.56 193 HIS A C 1
ATOM 1560 O O . HIS A 1 193 ? 10.531 3.739 -24.114 1.00 92.56 193 HIS A O 1
ATOM 1566 N N . ASN A 1 194 ? 10.408 2.913 -22.032 1.00 92.56 194 ASN A N 1
ATOM 1567 C CA . ASN A 1 194 ? 11.813 2.502 -21.967 1.00 92.56 194 ASN A CA 1
ATOM 1568 C C . ASN A 1 194 ? 12.211 1.530 -23.090 1.00 92.56 194 ASN A C 1
ATOM 1570 O O . ASN A 1 194 ? 13.372 1.481 -23.493 1.00 92.56 194 ASN A O 1
ATOM 1574 N N . ALA A 1 195 ? 11.290 0.682 -23.555 1.00 94.00 195 ALA A N 1
ATOM 1575 C CA . ALA A 1 195 ? 11.544 -0.205 -24.683 1.00 94.00 195 ALA A CA 1
ATOM 1576 C C . ALA A 1 195 ? 11.634 0.578 -26.002 1.00 94.00 195 ALA A C 1
ATOM 1578 O O . ALA A 1 195 ? 12.527 0.298 -26.801 1.00 94.00 195 ALA A O 1
ATOM 1579 N N . LEU A 1 196 ? 10.759 1.564 -26.209 1.00 94.56 196 LEU A N 1
ATOM 1580 C CA . LEU A 1 196 ? 10.782 2.434 -27.387 1.00 94.56 196 LEU A CA 1
ATOM 1581 C C . LEU A 1 196 ? 12.041 3.309 -27.422 1.00 94.56 196 LEU A C 1
ATOM 1583 O O . LEU A 1 196 ? 12.688 3.383 -28.461 1.00 94.56 196 LEU A O 1
ATOM 1587 N N . GLU A 1 197 ? 12.460 3.875 -26.286 1.00 93.56 197 GLU A N 1
ATOM 1588 C CA . GLU A 1 197 ? 13.728 4.619 -26.177 1.00 93.56 197 GLU A CA 1
ATOM 1589 C C . GLU A 1 197 ? 14.950 3.757 -26.531 1.00 93.56 197 GLU A C 1
ATOM 1591 O O . GLU A 1 197 ? 15.940 4.248 -27.064 1.00 93.56 197 GLU A O 1
ATOM 1596 N N . LYS A 1 198 ? 14.871 2.441 -26.296 1.00 95.31 198 LYS A N 1
ATOM 1597 C CA . LYS A 1 198 ? 15.893 1.458 -26.701 1.00 95.31 198 LYS A CA 1
ATOM 1598 C C . LYS A 1 198 ? 15.755 0.998 -28.158 1.00 95.31 198 LYS A C 1
ATOM 1600 O O . LYS A 1 198 ? 16.337 -0.017 -28.539 1.00 95.31 198 LYS A O 1
ATOM 1605 N N . GLY A 1 199 ? 14.966 1.705 -28.963 1.00 95.44 199 GLY A N 1
ATOM 1606 C CA . GLY A 1 199 ? 14.784 1.447 -30.388 1.00 95.44 199 GLY A CA 1
ATOM 1607 C C . GLY A 1 199 ? 13.846 0.285 -30.711 1.00 95.44 199 GLY A C 1
ATOM 1608 O O . GLY A 1 199 ? 13.871 -0.209 -31.840 1.00 95.44 199 GLY A O 1
ATOM 1609 N N . LYS A 1 200 ? 13.035 -0.195 -29.754 1.00 96.25 200 LYS A N 1
ATOM 1610 C CA . LYS A 1 200 ? 12.011 -1.198 -30.075 1.00 96.25 200 LYS A CA 1
ATOM 1611 C C . LYS A 1 200 ? 10.858 -0.574 -30.845 1.00 96.25 200 LYS A C 1
ATOM 1613 O O . LYS A 1 200 ? 10.475 0.562 -30.593 1.00 96.25 200 LYS A O 1
ATOM 1618 N N . THR A 1 201 ? 10.249 -1.346 -31.737 1.00 96.44 201 THR A N 1
ATOM 1619 C CA . THR A 1 201 ? 9.044 -0.916 -32.461 1.00 96.44 201 THR A CA 1
ATOM 1620 C C . THR A 1 201 ? 7.781 -1.441 -31.786 1.00 96.44 201 THR A C 1
ATOM 1622 O O . THR A 1 201 ? 7.654 -2.645 -31.546 1.00 96.44 201 THR A O 1
ATOM 1625 N N . LEU A 1 202 ? 6.829 -0.550 -31.499 1.00 96.06 202 LEU A N 1
ATOM 1626 C CA . LEU A 1 202 ? 5.514 -0.926 -30.980 1.00 96.06 202 LEU A CA 1
ATOM 1627 C C . LEU A 1 202 ? 4.708 -1.663 -32.057 1.00 96.06 202 LEU A C 1
ATOM 1629 O O . LEU A 1 202 ? 4.601 -1.197 -33.190 1.00 96.06 202 LEU A O 1
ATOM 1633 N N . VAL A 1 203 ? 4.117 -2.803 -31.708 1.00 96.06 203 VAL A N 1
ATOM 1634 C CA . VAL A 1 203 ? 3.203 -3.542 -32.588 1.00 96.06 203 VAL A CA 1
ATOM 1635 C C . VAL A 1 203 ? 1.952 -3.970 -31.830 1.00 96.06 203 VAL A C 1
ATOM 1637 O O . VAL A 1 203 ? 2.017 -4.308 -30.646 1.00 96.06 203 VAL A O 1
ATOM 1640 N N . ASN A 1 204 ? 0.816 -3.995 -32.528 1.00 94.75 204 ASN A N 1
ATOM 1641 C CA . ASN A 1 204 ? -0.445 -4.449 -31.950 1.00 94.75 204 ASN A CA 1
ATOM 1642 C C . ASN A 1 204 ? -0.392 -5.933 -31.540 1.00 94.75 204 ASN A C 1
ATOM 1644 O O . ASN A 1 204 ? 0.491 -6.694 -31.954 1.00 94.75 204 ASN A O 1
ATOM 1648 N N . ALA A 1 205 ? -1.362 -6.351 -30.725 1.00 90.50 205 ALA A N 1
ATOM 1649 C CA . ALA A 1 205 ? -1.379 -7.694 -30.161 1.00 90.50 205 ALA A CA 1
ATOM 1650 C C . ALA A 1 205 ? -1.429 -8.802 -31.225 1.00 90.50 205 ALA A C 1
ATOM 1652 O O . ALA A 1 205 ? -0.654 -9.751 -31.135 1.00 90.50 205 ALA A O 1
ATOM 1653 N N . ALA A 1 206 ? -2.264 -8.649 -32.257 1.00 92.38 206 ALA A N 1
ATOM 1654 C CA . ALA A 1 206 ? -2.417 -9.640 -33.322 1.00 92.38 206 ALA A CA 1
ATOM 1655 C C . ALA A 1 206 ? -1.103 -9.884 -34.080 1.00 9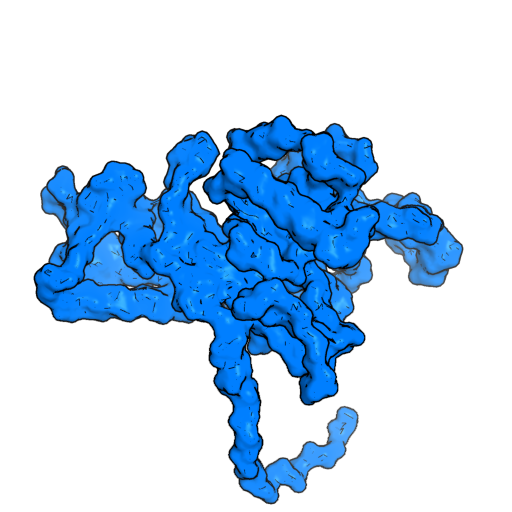2.38 206 ALA A C 1
ATOM 1657 O O . ALA A 1 206 ? -0.681 -11.029 -34.241 1.00 92.38 206 ALA A O 1
ATOM 1658 N N . LYS A 1 207 ? -0.413 -8.806 -34.479 1.00 95.00 207 LYS A N 1
ATOM 1659 C CA . LYS A 1 207 ? 0.899 -8.888 -35.130 1.00 95.00 207 LYS A CA 1
ATOM 1660 C C . LYS A 1 207 ? 1.954 -9.445 -34.183 1.00 95.00 207 LYS A C 1
ATOM 1662 O O . LYS A 1 207 ? 2.795 -10.221 -34.611 1.00 95.00 207 LYS A O 1
ATOM 1667 N N . TYR A 1 208 ? 1.945 -9.059 -32.908 1.00 93.88 208 TYR A N 1
ATOM 1668 C CA . TYR A 1 208 ? 2.911 -9.596 -31.952 1.00 93.88 208 TYR A CA 1
ATOM 1669 C C . TYR A 1 208 ? 2.740 -11.109 -31.767 1.00 93.88 208 TYR A C 1
ATOM 1671 O O . TYR A 1 208 ? 3.721 -11.850 -31.749 1.00 93.88 208 TYR A O 1
ATOM 1679 N N . ASP A 1 209 ? 1.502 -11.578 -31.635 1.00 91.31 209 ASP A N 1
ATOM 1680 C CA . ASP A 1 209 ? 1.197 -12.976 -31.336 1.00 91.31 209 ASP A CA 1
ATOM 1681 C C . ASP A 1 209 ? 1.397 -13.895 -32.552 1.00 91.31 209 ASP A C 1
ATOM 1683 O O . ASP A 1 209 ? 1.686 -15.077 -32.370 1.00 91.31 209 ASP A O 1
ATOM 1687 N N . SER A 1 210 ? 1.369 -13.357 -33.779 1.00 94.69 210 SER A N 1
ATOM 1688 C CA . SER A 1 210 ? 1.721 -14.104 -34.995 1.00 94.69 210 SER A CA 1
ATOM 1689 C C . SER A 1 210 ? 3.228 -14.331 -35.186 1.00 94.69 210 SER A C 1
ATOM 1691 O O . SER A 1 210 ? 3.619 -15.076 -36.081 1.00 94.69 210 SER A O 1
ATOM 1693 N N . LEU A 1 211 ? 4.090 -13.678 -34.396 1.00 93.88 211 LEU A N 1
ATOM 1694 C CA . LEU A 1 211 ? 5.547 -13.782 -34.525 1.00 93.88 211 LEU A CA 1
ATOM 1695 C C . LEU A 1 211 ? 6.132 -14.843 -33.583 1.00 93.88 211 LEU A C 1
ATOM 1697 O O . LEU A 1 211 ? 5.823 -14.903 -32.387 1.00 93.88 211 LEU A O 1
ATOM 1701 N N . THR A 1 212 ? 7.078 -15.623 -34.103 1.00 93.38 212 THR A N 1
ATOM 1702 C CA . THR A 1 212 ? 7.943 -16.496 -33.297 1.00 93.38 212 THR A CA 1
ATOM 1703 C C . THR A 1 212 ? 8.877 -15.678 -32.398 1.00 93.38 212 THR A C 1
ATOM 1705 O O . THR A 1 212 ? 9.114 -14.491 -32.628 1.00 93.38 212 THR A O 1
ATOM 1708 N N . ALA A 1 213 ? 9.463 -16.308 -31.375 1.00 91.50 213 ALA A N 1
ATOM 1709 C CA . ALA A 1 213 ? 10.438 -15.647 -30.500 1.00 91.50 213 ALA A CA 1
ATOM 1710 C C . ALA A 1 213 ? 11.651 -15.097 -31.277 1.00 91.50 213 ALA A C 1
ATOM 1712 O O . ALA A 1 213 ? 12.087 -13.977 -31.018 1.00 91.50 213 ALA A O 1
ATOM 1713 N N . LYS A 1 214 ? 12.142 -15.853 -32.270 1.00 95.44 214 LYS A N 1
ATOM 1714 C CA . LYS A 1 214 ? 13.239 -15.433 -33.152 1.00 95.44 214 LYS A CA 1
ATOM 1715 C C . LYS A 1 214 ? 12.863 -14.181 -33.950 1.00 95.44 214 LYS A C 1
ATOM 1717 O O . LYS A 1 214 ? 13.580 -13.192 -33.884 1.00 95.44 214 LYS A O 1
ATOM 1722 N N . GLN A 1 215 ? 11.695 -14.181 -34.595 1.00 95.44 215 GLN A N 1
ATOM 1723 C CA . GLN A 1 215 ? 11.215 -13.016 -35.349 1.00 95.44 215 GLN A CA 1
ATOM 1724 C C . GLN A 1 215 ? 10.998 -11.791 -34.454 1.00 95.44 215 GLN A C 1
ATOM 1726 O O . GLN A 1 215 ? 11.324 -10.679 -34.850 1.00 95.44 215 GLN A O 1
ATOM 1731 N N . LYS A 1 216 ? 10.483 -11.970 -33.230 1.00 94.62 216 LYS A N 1
ATOM 1732 C CA . LYS A 1 216 ? 10.323 -10.864 -32.270 1.00 94.62 216 LYS A CA 1
ATOM 1733 C C . LYS A 1 216 ? 11.655 -10.200 -31.931 1.00 94.62 216 LYS A C 1
ATOM 1735 O O . LYS A 1 216 ? 11.711 -8.975 -31.836 1.00 94.62 216 LYS A O 1
ATOM 1740 N N . ALA A 1 217 ? 12.700 -11.008 -31.745 1.00 92.44 217 ALA A N 1
ATOM 1741 C CA . ALA A 1 217 ? 14.048 -10.528 -31.474 1.00 92.44 217 ALA A CA 1
ATOM 1742 C C . ALA A 1 217 ? 14.659 -9.832 -32.700 1.00 92.44 217 ALA A C 1
ATOM 1744 O O . ALA A 1 217 ? 15.150 -8.717 -32.573 1.00 92.44 217 ALA A O 1
ATOM 1745 N N . GLU A 1 218 ? 14.561 -10.444 -33.884 1.00 95.31 218 GLU A N 1
ATOM 1746 C CA . GLU A 1 218 ? 15.089 -9.894 -35.143 1.00 95.31 218 GLU A CA 1
ATOM 1747 C C . GLU A 1 218 ? 14.411 -8.578 -35.539 1.00 95.31 218 GLU A C 1
ATOM 1749 O O . GLU A 1 218 ? 15.076 -7.631 -35.942 1.00 95.31 218 GLU A O 1
ATOM 1754 N N . MET A 1 219 ? 13.089 -8.490 -35.378 1.00 94.56 219 MET A N 1
ATOM 1755 C CA . MET A 1 219 ? 12.321 -7.275 -35.662 1.00 94.56 219 MET A CA 1
ATOM 1756 C C . MET A 1 219 ? 12.392 -6.240 -34.531 1.00 94.56 219 MET A C 1
ATOM 1758 O O . MET A 1 219 ? 11.825 -5.158 -34.664 1.00 94.56 219 MET A O 1
ATOM 1762 N N . ASN A 1 220 ? 13.029 -6.582 -33.406 1.00 95.50 220 ASN A N 1
ATOM 1763 C CA . ASN A 1 220 ? 13.14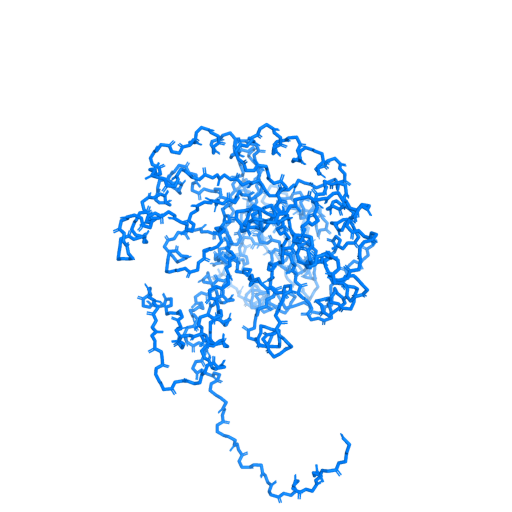0 -5.757 -32.207 1.00 95.50 220 ASN A CA 1
ATOM 1764 C C . ASN A 1 220 ? 11.798 -5.124 -31.776 1.00 95.50 220 ASN A C 1
ATOM 1766 O O . ASN A 1 220 ? 11.691 -3.917 -31.564 1.00 95.50 220 ASN A O 1
ATOM 1770 N N . VAL A 1 221 ? 10.738 -5.929 -31.678 1.00 95.75 221 VAL A N 1
ATOM 1771 C CA . VAL A 1 221 ? 9.376 -5.428 -31.411 1.00 95.75 221 VAL A CA 1
ATOM 1772 C C . VAL A 1 221 ? 8.978 -5.499 -29.938 1.00 95.75 221 VAL A C 1
ATOM 1774 O O . VAL A 1 221 ? 9.475 -6.320 -29.162 1.00 95.75 221 VAL A O 1
ATOM 1777 N N . VAL A 1 222 ? 8.014 -4.663 -29.556 1.00 95.69 222 VAL A N 1
ATOM 1778 C CA . VAL A 1 222 ? 7.339 -4.689 -28.255 1.00 95.69 222 VAL A CA 1
ATOM 1779 C C . VAL A 1 222 ? 5.821 -4.669 -28.446 1.00 95.69 222 VAL A C 1
ATOM 1781 O O . VAL A 1 222 ? 5.301 -3.952 -29.298 1.00 95.69 222 VAL A O 1
ATOM 1784 N N . LYS A 1 223 ? 5.102 -5.489 -27.672 1.00 95.06 223 LYS A N 1
ATOM 1785 C CA . LYS A 1 223 ? 3.639 -5.601 -27.752 1.00 95.06 223 LYS A CA 1
ATOM 1786 C C . LYS A 1 223 ? 2.978 -4.346 -27.176 1.00 95.06 223 LYS A C 1
ATOM 1788 O O . LYS A 1 223 ? 3.323 -3.921 -26.075 1.00 95.06 223 LYS A O 1
ATOM 1793 N N . GLU A 1 224 ? 1.991 -3.791 -27.855 1.00 94.44 224 GLU A N 1
ATOM 1794 C CA . GLU A 1 224 ? 1.130 -2.728 -27.325 1.00 94.44 224 GLU A CA 1
AT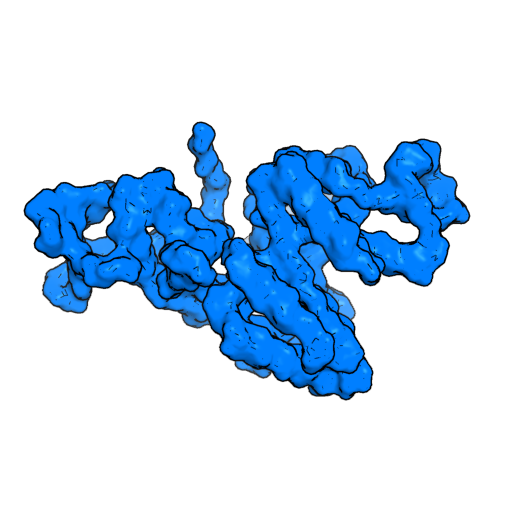OM 1795 C C . GLU A 1 224 ? 0.301 -3.210 -26.125 1.00 94.44 224 GLU A C 1
ATOM 1797 O O . GLU A 1 224 ? -0.044 -4.389 -26.044 1.00 94.44 224 GLU A O 1
ATOM 1802 N N . ILE A 1 225 ? 0.019 -2.326 -25.165 1.00 95.06 225 ILE A N 1
ATOM 1803 C CA . ILE A 1 225 ? -0.923 -2.585 -24.066 1.00 95.06 225 ILE A CA 1
ATOM 1804 C C . ILE A 1 225 ? -2.210 -1.831 -24.368 1.00 95.06 225 ILE A C 1
ATOM 1806 O O . ILE A 1 225 ? -2.179 -0.615 -24.527 1.00 95.06 225 ILE A O 1
ATOM 1810 N N . THR A 1 226 ? -3.332 -2.548 -24.412 1.00 95.00 226 THR A N 1
ATOM 1811 C CA . THR A 1 226 ? -4.656 -1.940 -24.557 1.00 95.00 226 THR A CA 1
ATOM 1812 C C . THR A 1 226 ? -5.367 -1.876 -23.208 1.00 95.00 226 THR A C 1
ATOM 1814 O O . THR A 1 226 ? -5.156 -2.720 -22.329 1.00 95.00 226 THR A O 1
ATOM 1817 N N . VAL A 1 227 ? -6.254 -0.892 -23.048 1.00 96.44 227 VAL A N 1
ATOM 1818 C CA . VAL A 1 227 ? -7.106 -0.764 -21.857 1.00 96.44 227 VAL A CA 1
ATOM 1819 C C . VAL A 1 227 ? -7.978 -2.008 -21.656 1.00 96.44 227 VAL A C 1
ATOM 1821 O O . VAL A 1 227 ? -8.133 -2.477 -20.530 1.00 96.44 227 VAL A O 1
ATOM 1824 N N . SER A 1 228 ? -8.511 -2.580 -22.739 1.00 96.75 228 SER A N 1
ATOM 1825 C CA . SER A 1 228 ? -9.365 -3.770 -22.689 1.00 96.75 228 SER A CA 1
ATOM 1826 C C . SER A 1 228 ? -8.616 -5.016 -22.215 1.00 96.75 228 SER A C 1
ATOM 1828 O O . SER A 1 228 ? -9.118 -5.722 -21.340 1.00 96.75 228 SER A O 1
ATOM 1830 N N . ASP A 1 229 ? -7.406 -5.266 -22.727 1.00 95.38 229 ASP A N 1
ATOM 1831 C CA . ASP A 1 229 ? -6.599 -6.418 -22.301 1.00 95.38 229 ASP A CA 1
ATOM 1832 C C . ASP A 1 229 ? -6.172 -6.286 -20.837 1.00 95.38 229 ASP A C 1
ATOM 1834 O O . ASP A 1 229 ? -6.157 -7.266 -20.083 1.00 95.38 229 ASP A O 1
ATOM 1838 N N . PHE A 1 230 ? -5.850 -5.059 -20.420 1.00 97.50 230 PHE A N 1
ATOM 1839 C CA . PHE A 1 230 ? -5.506 -4.775 -19.038 1.00 97.50 230 PHE A CA 1
ATOM 1840 C C . PHE A 1 230 ? -6.711 -5.008 -18.114 1.00 97.50 230 PHE A C 1
ATOM 1842 O O . PHE A 1 230 ? -6.608 -5.778 -17.157 1.00 97.50 230 PHE A O 1
ATOM 1849 N N . ALA A 1 231 ? -7.882 -4.455 -18.450 1.00 98.00 231 ALA A N 1
ATOM 1850 C CA . ALA A 1 231 ? -9.128 -4.660 -17.708 1.00 98.00 231 ALA A CA 1
ATOM 1851 C C . ALA A 1 231 ? -9.523 -6.142 -17.599 1.00 98.00 231 ALA A C 1
ATOM 1853 O O . ALA A 1 231 ? -9.971 -6.582 -16.539 1.00 98.00 231 ALA A O 1
ATOM 1854 N N . ALA A 1 232 ? -9.313 -6.936 -18.652 1.00 97.38 232 ALA A N 1
ATOM 1855 C CA . ALA A 1 232 ? -9.597 -8.369 -18.629 1.00 97.38 232 ALA A CA 1
ATOM 1856 C C . ALA A 1 232 ? -8.782 -9.104 -17.549 1.00 97.38 232 ALA A C 1
ATOM 1858 O O . ALA A 1 232 ? -9.326 -9.935 -16.818 1.00 97.38 232 ALA A O 1
ATOM 1859 N N . VAL A 1 233 ? -7.497 -8.767 -17.391 1.00 96.81 233 VAL A N 1
ATOM 1860 C CA . VAL A 1 233 ? -6.644 -9.339 -16.335 1.00 96.81 233 VAL A CA 1
ATOM 1861 C C . VAL A 1 233 ? -7.045 -8.838 -14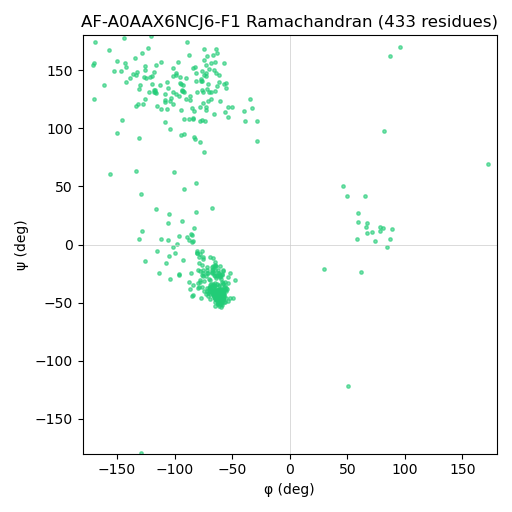.950 1.00 96.81 233 VAL A C 1
ATOM 1863 O O . VAL A 1 233 ? -7.098 -9.639 -14.013 1.00 96.81 233 VAL A O 1
ATOM 1866 N N . LEU A 1 234 ? -7.387 -7.551 -14.824 1.00 97.38 234 LEU A N 1
ATOM 1867 C CA . LEU A 1 234 ? -7.884 -6.973 -13.571 1.00 97.38 234 LEU A CA 1
ATOM 1868 C C . LEU A 1 234 ? -9.149 -7.686 -13.076 1.00 97.38 234 LEU A C 1
ATOM 1870 O O . LEU A 1 234 ? -9.252 -8.019 -11.896 1.00 97.38 234 LEU A O 1
ATOM 1874 N N . ASN A 1 235 ? -10.083 -7.965 -13.985 1.00 97.69 235 ASN A N 1
ATOM 1875 C CA . ASN A 1 235 ? -11.338 -8.640 -13.672 1.00 97.69 235 ASN A CA 1
ATOM 1876 C C . ASN A 1 235 ? -11.131 -10.131 -13.379 1.00 97.69 235 ASN A C 1
ATOM 1878 O O . ASN A 1 235 ? -11.692 -10.641 -12.412 1.00 97.69 235 ASN A O 1
ATOM 1882 N N . LYS A 1 236 ? -10.293 -10.828 -14.161 1.00 97.12 236 LYS A N 1
ATOM 1883 C CA . LYS A 1 236 ? -10.023 -12.262 -13.959 1.00 97.12 236 LYS A CA 1
ATOM 1884 C C . LYS A 1 236 ? -9.417 -12.552 -12.582 1.00 97.12 236 LYS A C 1
ATOM 1886 O O . LYS A 1 236 ? -9.737 -13.571 -11.976 1.00 97.12 236 LYS A O 1
ATOM 1891 N N . TYR A 1 237 ? -8.540 -11.678 -12.093 1.00 96.75 237 TYR A N 1
ATOM 1892 C CA . TYR A 1 237 ? -7.792 -11.891 -10.850 1.00 96.75 237 TYR A CA 1
ATOM 1893 C C . TYR A 1 237 ? -8.131 -10.867 -9.759 1.00 96.75 237 TYR A C 1
ATOM 1895 O O . TYR A 1 237 ? -7.291 -10.554 -8.908 1.00 96.75 237 TYR A O 1
ATOM 1903 N N . SER A 1 238 ? -9.368 -10.365 -9.757 1.00 95.06 238 SER A N 1
ATOM 1904 C CA . SER A 1 238 ? -9.838 -9.295 -8.867 1.00 95.06 238 SER A CA 1
ATOM 1905 C C . SER A 1 238 ? -9.601 -9.553 -7.380 1.00 95.06 238 SER A C 1
ATOM 1907 O O . SER A 1 238 ? -9.457 -8.606 -6.612 1.00 95.06 238 SER A O 1
ATOM 1909 N N . ASP A 1 239 ? -9.563 -10.820 -6.972 1.00 91.56 239 ASP A N 1
ATOM 1910 C CA . ASP A 1 239 ? -9.434 -11.231 -5.571 1.00 91.56 239 ASP A CA 1
ATOM 1911 C C . ASP A 1 239 ? -7.984 -11.150 -5.069 1.00 91.56 239 ASP A C 1
ATOM 1913 O O . ASP A 1 239 ? -7.729 -11.083 -3.862 1.00 91.56 239 ASP A O 1
ATOM 1917 N N . MET A 1 240 ? -7.017 -11.172 -5.989 1.00 93.81 240 MET A N 1
ATOM 1918 C CA . MET A 1 240 ? -5.583 -11.054 -5.703 1.00 93.81 240 MET A CA 1
ATOM 1919 C C . MET A 1 240 ? -5.078 -9.622 -5.861 1.00 93.81 240 MET A C 1
ATOM 1921 O O . MET A 1 240 ? -4.090 -9.246 -5.228 1.00 93.81 240 MET A O 1
ATOM 1925 N N . ILE A 1 241 ? -5.759 -8.829 -6.685 1.00 96.06 241 ILE A N 1
ATOM 1926 C CA . ILE A 1 241 ? -5.373 -7.458 -6.995 1.00 96.06 241 ILE A CA 1
ATOM 1927 C C . ILE A 1 241 ? -5.908 -6.526 -5.906 1.00 96.06 241 ILE A C 1
ATOM 1929 O O . ILE A 1 241 ? -7.107 -6.280 -5.796 1.00 96.06 241 ILE A O 1
ATOM 1933 N N . TYR A 1 242 ? -4.988 -6.014 -5.093 1.00 96.38 242 TYR A N 1
ATOM 1934 C CA . TYR A 1 242 ? -5.245 -5.008 -4.066 1.00 96.38 242 TYR A CA 1
ATOM 1935 C C . TYR A 1 242 ? -5.633 -3.657 -4.680 1.00 96.38 242 TYR A C 1
ATOM 1937 O O . TYR A 1 242 ? -6.539 -2.989 -4.194 1.00 96.38 242 TYR A O 1
ATOM 1945 N N . GLY A 1 243 ? -4.965 -3.279 -5.768 1.00 96.94 243 GLY A N 1
ATOM 1946 C CA . GLY A 1 243 ? -5.197 -2.046 -6.510 1.00 96.94 243 GLY A CA 1
ATOM 1947 C C . GLY A 1 243 ? -4.441 -2.070 -7.833 1.00 96.94 243 GLY A C 1
ATOM 1948 O O . GLY A 1 243 ? -3.678 -2.998 -8.104 1.00 96.94 243 GLY A O 1
ATOM 1949 N N . TYR A 1 244 ? -4.647 -1.064 -8.669 1.00 98.12 244 TYR A N 1
ATOM 1950 C CA . TYR A 1 244 ? -3.935 -0.942 -9.937 1.00 98.12 244 TYR A CA 1
ATOM 1951 C C . TYR A 1 244 ? -3.832 0.518 -10.351 1.00 98.12 244 TYR A C 1
ATOM 1953 O O . TYR A 1 244 ? -4.710 1.319 -10.028 1.00 98.12 244 TYR A O 1
ATOM 1961 N N . PHE A 1 245 ? -2.760 0.847 -11.058 1.00 96.94 245 PHE A N 1
ATOM 1962 C CA . PHE A 1 245 ? -2.539 2.179 -11.607 1.00 96.94 245 PHE A CA 1
ATOM 1963 C C . PHE A 1 245 ? -3.182 2.315 -12.985 1.00 96.94 245 PHE A C 1
ATOM 1965 O O . PHE A 1 245 ? -3.533 1.327 -13.637 1.00 96.94 245 PHE A O 1
ATOM 1972 N N . ASN A 1 246 ? -3.357 3.557 -13.419 1.00 94.00 246 ASN A N 1
ATOM 1973 C CA . ASN A 1 246 ? -3.849 3.861 -14.752 1.00 94.00 246 ASN A CA 1
ATOM 1974 C C . ASN A 1 246 ? -2.865 3.415 -15.853 1.00 94.00 246 ASN A C 1
ATOM 1976 O O . ASN A 1 246 ? -1.660 3.275 -15.627 1.00 94.00 246 ASN A O 1
ATOM 1980 N N . LEU A 1 247 ? -3.383 3.203 -17.065 1.00 93.62 247 LEU A N 1
ATOM 1981 C CA . LEU A 1 247 ? -2.553 3.103 -18.263 1.00 93.62 247 LEU A CA 1
ATOM 1982 C C . LEU A 1 247 ? -2.220 4.512 -18.753 1.00 93.62 247 LEU A C 1
ATOM 1984 O O . LEU A 1 247 ? -2.972 5.099 -19.530 1.00 93.62 247 LEU A O 1
ATOM 1988 N N . ASP A 1 248 ? -1.107 5.053 -18.275 1.00 90.56 248 ASP A N 1
ATOM 1989 C CA . ASP A 1 248 ? -0.682 6.399 -18.643 1.00 90.56 248 ASP A CA 1
ATOM 1990 C C . ASP A 1 248 ? -0.127 6.449 -20.070 1.00 90.56 248 ASP A C 1
ATOM 1992 O O . ASP A 1 248 ? 0.522 5.520 -20.557 1.00 90.56 248 ASP A O 1
ATOM 1996 N N . VAL A 1 249 ? -0.369 7.574 -20.735 1.00 89.50 249 VAL A N 1
ATOM 1997 C CA . VAL A 1 249 ? 0.233 7.929 -22.017 1.00 89.50 249 VAL A CA 1
ATOM 1998 C C . VAL A 1 249 ? 1.223 9.051 -21.741 1.00 89.50 249 VAL A C 1
ATOM 2000 O O . VAL A 1 249 ? 0.842 10.184 -21.451 1.00 89.50 249 VAL A O 1
ATOM 2003 N N . ILE A 1 250 ? 2.515 8.720 -21.765 1.00 85.25 250 ILE A N 1
ATOM 2004 C CA . ILE A 1 250 ? 3.583 9.664 -21.418 1.00 85.25 250 ILE A CA 1
ATOM 2005 C C . ILE A 1 250 ? 3.543 10.856 -22.377 1.00 85.25 250 ILE A C 1
ATOM 2007 O O . ILE A 1 250 ? 3.625 10.682 -23.590 1.00 85.25 250 ILE A O 1
ATOM 2011 N N . GLY A 1 251 ? 3.417 12.060 -21.814 1.00 82.06 251 GLY A N 1
ATOM 2012 C CA . GLY A 1 251 ? 3.278 13.307 -22.569 1.00 82.06 251 GLY A CA 1
ATOM 2013 C C . GLY A 1 251 ? 1.848 13.640 -23.018 1.00 82.06 251 GLY A C 1
ATOM 2014 O O . GLY A 1 251 ? 1.647 14.711 -23.580 1.00 82.06 251 GLY A O 1
ATOM 2015 N N . ASP A 1 252 ? 0.852 12.786 -22.745 1.00 88.00 252 ASP A N 1
ATOM 2016 C CA . ASP A 1 252 ? -0.555 13.018 -23.102 1.00 88.00 252 ASP A CA 1
ATOM 2017 C C . ASP A 1 252 ? -1.495 12.773 -21.905 1.00 88.00 252 ASP A C 1
ATOM 2019 O O . ASP A 1 252 ? -2.001 11.673 -21.643 1.00 88.00 252 ASP A O 1
ATOM 2023 N N . ALA A 1 253 ? -1.756 13.850 -21.163 1.00 86.44 253 ALA A N 1
ATOM 2024 C CA . ALA A 1 253 ? -2.653 13.832 -20.012 1.00 86.44 253 ALA A CA 1
ATOM 2025 C C . ALA A 1 253 ? -4.110 13.519 -20.401 1.00 86.44 253 ALA A C 1
ATOM 2027 O O . ALA A 1 253 ? -4.826 12.860 -19.645 1.00 86.44 253 ALA A O 1
ATOM 2028 N N . LYS A 1 254 ? -4.557 13.946 -21.590 1.00 89.62 254 LYS A N 1
ATOM 2029 C CA . LYS A 1 254 ? -5.937 13.740 -22.044 1.00 89.62 254 LYS A CA 1
ATOM 2030 C C . LYS A 1 254 ? -6.183 12.271 -22.372 1.00 89.62 254 LYS A C 1
ATOM 2032 O O . LYS A 1 254 ? -7.197 11.722 -21.941 1.00 89.62 254 LYS A O 1
ATOM 2037 N N . ALA A 1 255 ? -5.257 11.626 -23.078 1.00 92.75 255 ALA A N 1
ATOM 2038 C CA . ALA A 1 255 ? -5.332 10.194 -23.348 1.00 92.75 255 ALA A CA 1
ATOM 2039 C C . ALA A 1 255 ? -5.237 9.372 -22.051 1.00 92.75 255 ALA A C 1
ATOM 2041 O O . ALA A 1 255 ? -6.001 8.427 -21.857 1.00 92.75 255 ALA A O 1
ATOM 2042 N N . SER A 1 256 ? -4.388 9.787 -21.105 1.00 92.00 256 SER A N 1
ATOM 2043 C CA . SER A 1 256 ? -4.312 9.162 -19.776 1.00 92.00 256 SER A CA 1
ATOM 2044 C C . SER A 1 256 ? -5.653 9.245 -19.029 1.00 92.00 256 SER A C 1
ATOM 2046 O O . SER A 1 256 ? -6.118 8.243 -18.485 1.00 92.00 256 SER A O 1
ATOM 2048 N N . ALA A 1 257 ? -6.333 10.396 -19.064 1.00 91.25 257 ALA A N 1
ATOM 2049 C CA . ALA A 1 257 ? -7.659 10.568 -18.463 1.00 91.25 257 ALA A CA 1
ATOM 2050 C C . ALA A 1 257 ? -8.755 9.741 -19.167 1.00 91.25 257 ALA A C 1
ATOM 2052 O O . ALA A 1 257 ? -9.681 9.241 -18.522 1.00 91.25 257 ALA A O 1
ATOM 2053 N N . GLN A 1 258 ? -8.661 9.560 -20.487 1.00 95.44 258 GLN A N 1
ATOM 2054 C CA . GLN A 1 258 ? -9.558 8.668 -21.230 1.00 95.44 258 GLN A CA 1
ATOM 2055 C C . GLN A 1 258 ? -9.359 7.208 -20.810 1.00 95.44 258 GLN A C 1
ATOM 2057 O O . GLN A 1 258 ? -10.339 6.540 -20.472 1.00 95.44 258 GLN A O 1
ATOM 2062 N N . ASN A 1 259 ? -8.106 6.747 -20.734 1.00 95.94 259 ASN A N 1
ATOM 2063 C CA . ASN A 1 259 ? -7.764 5.407 -20.256 1.00 95.94 259 ASN A CA 1
ATOM 2064 C C . ASN A 1 259 ? -8.264 5.173 -18.826 1.00 95.94 259 ASN A C 1
ATOM 2066 O O . ASN A 1 259 ? -8.831 4.117 -18.540 1.00 95.94 259 ASN A O 1
ATOM 2070 N N . PHE A 1 260 ? -8.138 6.176 -17.954 1.00 95.38 260 PHE A N 1
ATOM 2071 C CA . PHE A 1 260 ? -8.616 6.110 -16.575 1.00 95.38 260 PHE A CA 1
ATOM 2072 C C . PHE A 1 260 ? -10.125 5.855 -16.510 1.00 95.38 260 PHE A C 1
ATOM 2074 O O . PHE A 1 260 ? -10.588 4.925 -15.841 1.00 95.38 260 PHE A O 1
ATOM 2081 N N . ASN A 1 261 ? -10.901 6.659 -17.241 1.00 95.88 261 ASN A N 1
ATOM 2082 C CA . ASN A 1 261 ? -12.355 6.540 -17.279 1.00 95.88 261 ASN A CA 1
ATOM 2083 C C . ASN A 1 261 ? -12.806 5.222 -17.912 1.00 95.88 261 ASN A C 1
ATOM 2085 O O . ASN A 1 261 ? -13.720 4.574 -17.400 1.00 95.88 261 ASN A O 1
ATOM 2089 N N . GLN A 1 262 ? -12.142 4.794 -18.984 1.00 97.56 262 GLN A N 1
ATOM 2090 C CA . GLN A 1 262 ? -12.448 3.532 -19.645 1.00 97.56 262 GLN A CA 1
ATOM 2091 C C . GLN A 1 262 ? -12.138 2.330 -18.740 1.00 97.56 262 GLN A C 1
ATOM 2093 O O . GLN A 1 262 ? -12.976 1.437 -18.614 1.00 97.56 262 GLN A O 1
ATOM 2098 N N . LEU A 1 263 ? -10.993 2.315 -18.043 1.00 96.88 263 LEU A N 1
ATOM 2099 C CA . LEU A 1 263 ? -10.680 1.278 -17.052 1.00 96.88 263 LEU A CA 1
ATOM 2100 C C . LEU A 1 263 ? -11.745 1.226 -15.959 1.00 96.88 263 LEU A C 1
ATOM 2102 O O . LEU A 1 263 ? -12.249 0.150 -15.649 1.00 96.88 263 LEU A O 1
ATOM 2106 N N . LYS A 1 264 ? -12.137 2.387 -15.423 1.00 96.69 264 LYS A N 1
ATOM 2107 C CA . LYS A 1 264 ? -13.175 2.481 -14.391 1.00 96.69 264 LYS A CA 1
ATOM 2108 C C . LYS A 1 264 ? -14.512 1.894 -14.843 1.00 96.69 264 LYS A C 1
ATOM 2110 O O . LYS A 1 264 ? -15.163 1.194 -14.069 1.00 96.69 264 LYS A O 1
ATOM 2115 N N . GLN A 1 265 ? -14.909 2.148 -16.089 1.00 97.56 265 GLN A N 1
ATOM 2116 C CA . GLN A 1 265 ? -16.125 1.580 -16.675 1.00 97.56 265 GLN A CA 1
ATOM 2117 C C . GLN A 1 265 ? -16.027 0.058 -16.853 1.00 97.56 265 GLN A C 1
ATOM 2119 O O . GLN A 1 265 ? -16.978 -0.651 -16.537 1.00 97.56 265 GLN A O 1
ATOM 2124 N N . LEU A 1 266 ? -14.884 -0.451 -17.321 1.00 97.94 266 LEU A N 1
ATOM 2125 C CA . LEU A 1 266 ? -14.697 -1.876 -17.621 1.00 97.94 266 LEU A CA 1
ATOM 2126 C C . LEU A 1 266 ? -14.506 -2.761 -16.381 1.00 97.94 266 LEU A C 1
ATOM 2128 O O . LEU A 1 266 ? -14.787 -3.960 -16.441 1.00 97.94 266 LEU A O 1
ATOM 2132 N N . THR A 1 267 ? -14.010 -2.213 -15.270 1.00 96.88 267 THR A N 1
ATOM 2133 C CA . THR A 1 267 ? -13.737 -2.986 -14.043 1.00 96.88 267 THR A CA 1
ATOM 2134 C C . THR A 1 267 ? -14.725 -2.713 -12.910 1.00 96.88 267 THR A C 1
ATOM 2136 O O . THR A 1 267 ? -14.752 -3.447 -11.921 1.00 96.88 267 THR A O 1
ATOM 2139 N N . GLY A 1 268 ? -15.502 -1.627 -12.998 1.00 96.12 268 GLY A N 1
ATOM 2140 C CA . GLY A 1 268 ? -16.347 -1.146 -11.903 1.00 96.12 268 GLY A CA 1
ATOM 2141 C C . GLY A 1 268 ? -15.562 -0.626 -10.689 1.00 96.12 268 GLY A C 1
ATOM 2142 O O . GLY A 1 268 ? -16.153 -0.384 -9.635 1.00 96.12 268 GLY A O 1
ATOM 2143 N N . LYS A 1 269 ? -14.238 -0.461 -10.809 1.00 93.69 269 LYS A N 1
ATOM 2144 C CA . LYS A 1 269 ? -13.340 0.049 -9.764 1.00 93.69 269 LYS A CA 1
ATOM 2145 C C . LYS A 1 269 ? -12.523 1.214 -10.320 1.00 93.69 269 LYS A C 1
ATOM 2147 O O . LYS A 1 269 ? -12.131 1.210 -11.481 1.00 93.69 269 LYS A O 1
ATOM 2152 N N . SER A 1 270 ? -12.246 2.226 -9.507 1.00 95.06 270 SER A N 1
ATOM 2153 C CA . SER A 1 270 ? -11.356 3.312 -9.936 1.00 95.06 270 SER A CA 1
ATOM 2154 C C . SER A 1 270 ? -9.895 2.839 -9.901 1.00 95.06 270 SER A C 1
ATOM 2156 O O . SER A 1 270 ? -9.498 2.261 -8.885 1.00 95.06 270 SER A O 1
ATOM 2158 N N . PRO A 1 271 ? -9.089 3.091 -10.951 1.00 96.88 271 PRO A N 1
ATOM 2159 C CA . PRO A 1 271 ? -7.635 3.020 -10.835 1.00 96.88 271 PRO A CA 1
ATOM 2160 C C . PRO A 1 271 ? -7.130 3.969 -9.738 1.00 96.88 271 PRO A C 1
ATOM 2162 O O . PRO A 1 271 ? -7.781 4.969 -9.429 1.00 96.88 271 PRO A O 1
ATOM 2165 N N . ILE A 1 272 ? -5.955 3.683 -9.180 1.00 97.31 272 ILE A N 1
ATOM 2166 C CA . ILE A 1 272 ? -5.218 4.631 -8.341 1.00 97.31 272 ILE A CA 1
ATOM 2167 C C . ILE A 1 272 ? -4.646 5.695 -9.282 1.00 97.31 272 ILE A C 1
ATOM 2169 O O . ILE A 1 272 ? -3.844 5.352 -10.158 1.00 97.31 272 ILE A O 1
ATOM 2173 N N . PRO A 1 273 ? -5.067 6.961 -9.155 1.00 95.56 273 PRO A N 1
ATOM 2174 C CA . PRO A 1 273 ? -4.595 8.006 -10.040 1.00 95.56 273 PRO A CA 1
ATOM 2175 C C . PRO A 1 273 ? -3.172 8.426 -9.646 1.00 95.56 273 PRO A C 1
ATOM 2177 O O . PRO A 1 273 ? -2.787 8.348 -8.474 1.00 95.56 273 PRO A O 1
ATOM 2180 N N . VAL A 1 274 ? -2.385 8.860 -10.630 1.00 94.50 274 VAL A N 1
ATOM 2181 C CA . VAL A 1 274 ? -0.973 9.215 -10.448 1.00 94.50 274 VAL A CA 1
ATOM 2182 C C . VAL A 1 274 ? -0.783 10.699 -10.722 1.00 94.50 274 VAL A C 1
ATOM 2184 O O . VAL A 1 274 ? -1.024 11.168 -11.833 1.00 94.50 274 VAL A O 1
ATOM 2187 N N . TRP A 1 275 ? -0.332 11.434 -9.712 1.00 95.00 275 TRP A N 1
ATOM 2188 C CA . TRP A 1 275 ? 0.148 12.796 -9.884 1.00 95.00 275 TRP A CA 1
ATOM 2189 C C . TRP A 1 275 ? 1.655 12.766 -10.134 1.00 95.00 275 TRP A C 1
ATOM 2191 O O . TRP A 1 275 ? 2.396 12.094 -9.414 1.00 95.00 275 TRP A O 1
ATOM 2201 N N . HIS A 1 276 ? 2.109 13.473 -11.163 1.00 92.88 276 HIS A N 1
ATOM 2202 C CA . HIS A 1 276 ? 3.513 13.523 -11.556 1.00 92.88 276 HIS A CA 1
ATOM 2203 C C . HIS A 1 276 ? 4.086 14.896 -11.215 1.00 92.88 276 HIS A C 1
ATOM 2205 O O . HIS A 1 276 ? 3.554 15.909 -11.668 1.00 92.88 276 HIS A O 1
ATOM 2211 N N . CYS A 1 277 ? 5.174 14.924 -10.443 1.00 94.19 277 CYS A N 1
ATOM 2212 C CA . CYS A 1 277 ? 5.940 16.150 -10.254 1.00 94.19 277 CYS A CA 1
ATOM 2213 C C . CYS A 1 277 ? 6.736 16.488 -11.520 1.00 94.19 277 CYS A C 1
ATOM 2215 O O . CYS A 1 277 ? 7.124 15.594 -12.282 1.00 94.19 277 CYS A O 1
ATOM 2217 N N . ASP A 1 278 ? 7.043 17.766 -11.706 1.00 93.06 278 ASP A N 1
ATOM 2218 C CA . ASP A 1 278 ? 8.040 18.178 -12.684 1.00 93.06 278 ASP A CA 1
ATOM 2219 C C . ASP A 1 278 ? 9.434 17.724 -12.210 1.00 93.06 278 ASP A C 1
ATOM 2221 O O . ASP A 1 278 ? 9.849 17.955 -11.071 1.00 93.06 278 ASP A O 1
ATOM 2225 N N . ILE A 1 279 ? 10.138 16.985 -13.071 1.00 91.75 279 ILE A N 1
ATOM 2226 C CA . ILE A 1 279 ? 11.434 16.371 -12.747 1.00 91.75 279 ILE A CA 1
ATOM 2227 C C . ILE A 1 279 ? 12.599 17.362 -12.796 1.00 91.75 279 ILE A C 1
ATOM 2229 O O . ILE A 1 279 ? 13.650 17.081 -12.212 1.00 91.75 279 ILE A O 1
ATOM 2233 N N . ALA A 1 280 ? 12.443 18.461 -13.539 1.00 90.56 280 ALA A N 1
ATOM 2234 C CA . ALA A 1 280 ? 13.458 19.486 -13.721 1.00 90.56 280 ALA A CA 1
ATOM 2235 C C . ALA A 1 280 ? 13.402 20.494 -12.573 1.00 90.56 280 ALA A C 1
ATOM 2237 O O . ALA A 1 280 ? 14.447 20.808 -12.001 1.00 90.56 280 ALA A O 1
ATOM 2238 N N . ASN A 1 281 ? 12.196 20.927 -12.201 1.00 92.25 281 ASN A N 1
ATOM 2239 C CA . ASN A 1 281 ? 11.958 21.787 -11.053 1.00 92.25 281 ASN A CA 1
ATOM 2240 C C . ASN A 1 281 ? 10.623 21.445 -10.387 1.00 92.25 281 ASN A C 1
ATOM 2242 O O . ASN A 1 281 ? 9.562 21.782 -10.901 1.00 92.25 281 ASN A O 1
ATOM 2246 N N . TRP A 1 282 ? 10.664 20.816 -9.211 1.00 95.19 282 TRP A N 1
ATOM 2247 C CA . TRP A 1 282 ? 9.439 20.378 -8.545 1.00 95.19 282 TRP A CA 1
ATOM 2248 C C . TRP A 1 282 ? 8.515 21.546 -8.169 1.00 95.19 282 TRP A C 1
ATOM 2250 O O . TRP A 1 282 ? 7.307 21.330 -8.068 1.00 95.19 282 TRP A O 1
ATOM 2260 N N . GLU A 1 283 ? 9.043 22.762 -8.000 1.00 96.25 283 GLU A N 1
ATOM 2261 C CA . GLU A 1 283 ? 8.247 23.961 -7.707 1.00 96.25 283 GLU A CA 1
ATOM 2262 C C . GLU A 1 283 ? 7.285 24.311 -8.855 1.00 96.25 283 GLU A C 1
ATOM 2264 O O . GLU A 1 283 ? 6.190 24.809 -8.601 1.00 96.25 283 GLU A O 1
ATOM 2269 N N . ASP A 1 284 ? 7.643 23.960 -10.096 1.00 96.06 284 ASP A N 1
ATOM 2270 C CA . ASP A 1 284 ? 6.821 24.165 -11.297 1.00 96.06 284 ASP A CA 1
ATOM 2271 C C . ASP A 1 284 ? 5.788 23.040 -11.509 1.00 96.06 284 ASP A C 1
ATOM 2273 O O . ASP A 1 284 ? 5.044 23.029 -12.495 1.00 96.06 284 ASP A O 1
ATOM 2277 N N . SER A 1 285 ? 5.712 22.070 -10.588 1.00 95.50 285 SER A N 1
ATOM 2278 C CA . SER A 1 285 ? 4.727 20.990 -10.669 1.00 95.50 285 SER A CA 1
ATOM 2279 C C . SER A 1 285 ? 3.300 21.538 -10.628 1.00 95.50 285 SER A C 1
ATOM 2281 O O . SER A 1 285 ? 2.983 22.475 -9.895 1.00 95.50 285 SER A O 1
ATOM 2283 N N . ASN A 1 286 ? 2.387 20.889 -11.350 1.00 95.12 286 ASN A N 1
ATOM 2284 C CA . ASN A 1 286 ? 0.980 21.282 -11.373 1.00 95.12 286 ASN A CA 1
ATOM 2285 C C . ASN A 1 286 ? 0.257 20.889 -10.068 1.00 95.12 286 ASN A C 1
ATOM 2287 O O . ASN A 1 286 ? -0.447 19.878 -10.007 1.00 95.12 286 ASN A O 1
ATOM 2291 N N . PHE A 1 287 ? 0.436 21.680 -9.011 1.00 97.38 287 PHE A N 1
ATOM 2292 C CA . PHE A 1 287 ? -0.238 21.475 -7.728 1.00 97.38 287 PHE A CA 1
ATOM 2293 C C . PHE A 1 287 ? -1.754 21.705 -7.793 1.00 97.38 287 PHE A C 1
ATOM 2295 O O . PHE A 1 287 ? -2.469 21.154 -6.961 1.00 97.38 287 PHE A O 1
ATOM 2302 N N . GLU A 1 288 ? -2.267 22.451 -8.775 1.00 97.06 288 GLU A N 1
ATOM 2303 C CA . GLU A 1 288 ? -3.719 22.595 -8.948 1.00 97.06 288 GLU A CA 1
ATOM 2304 C C . GLU A 1 288 ? -4.366 21.273 -9.358 1.00 97.06 288 GLU A C 1
ATOM 2306 O O . GLU A 1 288 ? -5.372 20.874 -8.776 1.00 97.06 288 GLU A O 1
ATOM 2311 N N . LEU A 1 289 ? -3.724 20.511 -10.246 1.00 94.62 289 LEU A N 1
ATOM 2312 C CA . LEU A 1 289 ? -4.163 19.149 -10.548 1.00 94.62 289 LEU A CA 1
ATOM 2313 C C . LEU A 1 289 ? -4.127 18.254 -9.298 1.00 94.62 289 LEU A C 1
ATOM 2315 O O . LEU A 1 289 ? -5.030 17.446 -9.094 1.00 94.62 289 LEU A O 1
ATOM 2319 N N . LEU A 1 290 ? -3.115 18.397 -8.432 1.00 96.75 290 LEU A N 1
ATOM 2320 C CA . LEU A 1 290 ? -3.078 17.655 -7.166 1.00 96.75 290 LEU A CA 1
ATOM 2321 C C . LEU A 1 290 ? -4.272 18.023 -6.271 1.00 96.75 290 LEU A C 1
ATOM 2323 O O . LEU A 1 290 ? -4.927 17.125 -5.739 1.00 96.75 290 LEU A O 1
ATOM 2327 N N . ASN A 1 291 ? -4.588 19.318 -6.154 1.00 97.56 291 ASN A N 1
ATOM 2328 C CA . ASN A 1 291 ? -5.752 19.808 -5.413 1.00 97.56 291 ASN A CA 1
ATOM 2329 C C . ASN A 1 291 ? -7.055 19.210 -5.969 1.00 97.56 291 ASN A C 1
ATOM 2331 O O . ASN A 1 291 ? -7.895 18.738 -5.202 1.00 97.56 291 ASN A O 1
ATOM 2335 N N . GLU A 1 292 ? -7.226 19.201 -7.293 1.00 96.19 292 GLU A N 1
ATOM 2336 C CA . GLU A 1 292 ? -8.386 18.613 -7.972 1.00 96.19 292 GLU A CA 1
ATOM 2337 C C . GLU A 1 292 ? -8.529 17.121 -7.653 1.00 96.19 292 GLU A C 1
ATOM 2339 O O . GLU A 1 292 ? -9.594 16.683 -7.216 1.00 96.19 292 GLU A O 1
ATOM 2344 N N . MET A 1 293 ? -7.444 16.348 -7.766 1.00 95.31 293 MET A N 1
ATOM 2345 C CA . MET A 1 293 ? -7.442 14.919 -7.438 1.00 95.31 293 MET A CA 1
ATOM 2346 C C . MET A 1 293 ? -7.800 14.674 -5.966 1.00 95.31 293 MET A C 1
ATOM 2348 O O . MET A 1 293 ? -8.579 13.772 -5.658 1.00 95.31 293 MET A O 1
ATOM 2352 N N . VAL A 1 294 ? -7.278 15.484 -5.043 1.00 96.69 294 VAL A N 1
ATOM 2353 C CA . VAL A 1 294 ? -7.648 15.404 -3.621 1.00 96.69 294 VAL A CA 1
ATOM 2354 C C . VAL A 1 294 ? -9.139 15.697 -3.434 1.00 96.69 294 VAL A C 1
ATOM 2356 O O . VAL A 1 294 ? -9.827 14.946 -2.744 1.00 96.69 294 VAL A O 1
ATOM 2359 N N . ASN A 1 295 ? -9.674 16.720 -4.104 1.00 96.56 295 ASN A N 1
ATOM 2360 C CA . ASN A 1 295 ? -11.092 17.095 -4.046 1.00 96.56 295 ASN A CA 1
ATOM 2361 C C . ASN A 1 295 ? -12.036 16.030 -4.641 1.00 96.56 295 ASN A C 1
ATOM 2363 O O . ASN A 1 295 ? -13.203 15.932 -4.241 1.00 96.56 295 ASN A O 1
ATOM 2367 N N . GLU A 1 296 ? -11.546 15.179 -5.546 1.00 94.50 296 GLU A N 1
ATOM 2368 C CA . GLU A 1 296 ? -12.293 14.023 -6.050 1.00 94.50 296 GLU A CA 1
ATOM 2369 C C . GLU A 1 296 ? -12.496 12.913 -4.997 1.00 94.50 296 GLU A C 1
ATOM 2371 O O . GLU A 1 296 ? -13.377 12.061 -5.172 1.00 94.50 296 GLU A O 1
ATOM 2376 N N . ASP A 1 297 ? -11.817 12.996 -3.847 1.00 93.69 297 ASP A N 1
ATOM 2377 C CA . ASP A 1 297 ? -11.904 12.070 -2.708 1.00 93.69 297 ASP A CA 1
ATOM 2378 C C . ASP A 1 297 ? -11.395 10.659 -3.044 1.00 93.69 297 ASP A C 1
ATOM 2380 O O . ASP A 1 297 ? -12.003 9.647 -2.679 1.00 93.69 297 ASP A O 1
ATOM 2384 N N . TYR A 1 298 ? -10.283 10.582 -3.786 1.00 94.62 298 TYR A N 1
ATOM 2385 C CA . TYR A 1 298 ? -9.595 9.318 -4.033 1.00 94.62 298 TYR A CA 1
ATOM 2386 C C . TYR A 1 298 ? -9.022 8.740 -2.739 1.00 94.62 298 TYR A C 1
ATOM 2388 O O . TYR A 1 298 ? -8.308 9.412 -1.995 1.00 94.62 298 TYR A O 1
ATOM 2396 N N . GLU A 1 299 ? -9.277 7.448 -2.512 1.00 94.12 299 GLU A N 1
ATOM 2397 C CA . GLU A 1 299 ? -8.783 6.727 -1.333 1.00 94.12 299 GLU A CA 1
ATOM 2398 C C . GLU A 1 299 ? -7.253 6.792 -1.225 1.00 94.12 299 GLU A C 1
ATOM 2400 O O . GLU A 1 299 ? -6.718 6.907 -0.127 1.00 94.12 299 GLU A O 1
ATOM 2405 N N . ILE A 1 300 ? -6.554 6.740 -2.363 1.00 96.88 300 ILE A N 1
ATOM 2406 C CA . ILE A 1 300 ? -5.098 6.844 -2.474 1.00 96.88 300 ILE A CA 1
ATOM 2407 C C . ILE A 1 300 ? -4.778 7.640 -3.741 1.00 96.88 300 ILE A C 1
ATOM 2409 O O . ILE A 1 300 ? -5.401 7.405 -4.775 1.00 96.88 300 ILE A O 1
ATOM 2413 N N . ILE A 1 301 ? -3.780 8.520 -3.677 1.00 97.81 301 ILE A N 1
ATOM 2414 C CA . ILE A 1 301 ? -3.164 9.163 -4.848 1.00 97.81 301 ILE A CA 1
ATOM 2415 C C . ILE A 1 301 ? -1.699 8.731 -4.905 1.00 97.81 301 ILE A C 1
ATOM 2417 O O . ILE A 1 301 ? -1.007 8.739 -3.887 1.00 97.81 301 ILE A O 1
ATOM 2421 N N . ALA A 1 302 ? -1.214 8.322 -6.073 1.00 97.94 302 ALA A N 1
ATOM 2422 C CA . ALA A 1 302 ? 0.184 7.951 -6.249 1.00 97.94 302 ALA A CA 1
ATOM 2423 C C . ALA A 1 302 ? 1.036 9.159 -6.651 1.00 97.94 302 ALA A C 1
ATOM 2425 O O . ALA A 1 302 ? 0.591 9.997 -7.431 1.00 97.94 302 ALA A O 1
ATOM 2426 N N . LEU A 1 303 ? 2.267 9.224 -6.147 1.00 97.62 303 LEU A N 1
ATOM 2427 C CA . LEU A 1 303 ? 3.245 10.263 -6.469 1.00 97.62 303 LEU A CA 1
ATOM 2428 C C . LEU A 1 303 ? 4.299 9.696 -7.426 1.00 97.62 303 LEU A C 1
ATOM 2430 O O . LEU A 1 303 ? 5.219 8.986 -7.006 1.00 97.62 303 LEU A O 1
ATOM 2434 N N . GLY A 1 304 ? 4.130 9.988 -8.714 1.00 94.25 304 GLY A N 1
ATOM 2435 C CA . GLY A 1 304 ? 5.004 9.581 -9.813 1.00 94.25 304 GLY A CA 1
ATOM 2436 C C . GLY A 1 304 ? 6.129 10.577 -10.090 1.00 94.25 304 GLY A C 1
ATOM 2437 O O . GLY A 1 304 ? 6.198 11.643 -9.488 1.00 94.25 304 GLY A O 1
ATOM 2438 N N . ALA A 1 305 ? 7.041 10.212 -10.997 1.00 91.25 305 ALA A N 1
ATOM 2439 C CA . ALA A 1 305 ? 8.201 11.022 -11.407 1.00 91.25 305 ALA A CA 1
ATOM 2440 C C . ALA A 1 305 ? 9.195 11.421 -10.286 1.00 91.25 305 ALA A C 1
ATOM 2442 O O . ALA A 1 305 ? 10.209 12.065 -10.545 1.00 91.25 305 ALA A O 1
ATOM 2443 N N . THR A 1 306 ? 9.001 10.939 -9.058 1.00 92.75 306 THR A N 1
ATOM 2444 C CA . THR A 1 306 ? 9.869 11.262 -7.916 1.00 92.75 306 THR A CA 1
ATOM 2445 C C . THR A 1 306 ? 11.214 10.529 -7.945 1.00 92.75 306 THR A C 1
ATOM 2447 O O . THR A 1 306 ? 12.198 11.034 -7.420 1.00 92.75 306 THR A O 1
ATOM 2450 N N . VAL A 1 307 ? 11.322 9.350 -8.569 1.00 90.38 307 VAL A N 1
ATOM 2451 C CA . VAL A 1 307 ? 12.588 8.589 -8.649 1.00 90.38 307 VAL A CA 1
ATOM 2452 C C . VAL A 1 307 ? 13.713 9.364 -9.358 1.00 90.38 307 VAL A C 1
ATOM 2454 O O . VAL A 1 307 ? 14.819 9.420 -8.806 1.00 90.38 307 VAL A O 1
ATOM 2457 N N . PRO A 1 308 ? 13.503 9.946 -10.559 1.00 90.62 308 PRO A N 1
ATOM 2458 C CA . PRO A 1 308 ? 14.515 10.769 -11.218 1.00 90.62 308 PRO A CA 1
ATOM 2459 C C . PRO A 1 308 ? 14.677 12.170 -10.615 1.00 90.62 308 PRO A C 1
ATOM 2461 O O . PRO A 1 308 ? 15.679 12.818 -10.919 1.00 90.62 308 PRO A O 1
ATOM 2464 N N . LEU A 1 309 ? 13.756 12.620 -9.757 1.00 91.62 309 LEU A N 1
ATOM 2465 C CA . LEU A 1 309 ? 13.819 13.945 -9.146 1.00 91.62 309 LEU A CA 1
ATOM 2466 C C . LEU A 1 309 ? 15.131 14.142 -8.374 1.00 91.62 309 LEU A C 1
ATOM 2468 O O . LEU A 1 309 ? 15.613 13.231 -7.689 1.00 91.62 309 LEU A O 1
ATOM 2472 N N . GLY A 1 310 ? 15.716 15.333 -8.521 1.00 87.50 310 GLY A N 1
ATOM 2473 C CA . GLY A 1 310 ? 16.953 15.730 -7.850 1.00 87.50 310 GLY A CA 1
ATOM 2474 C C . GLY A 1 310 ? 18.225 15.081 -8.404 1.00 87.50 310 GLY A C 1
ATOM 2475 O O . GLY A 1 310 ? 19.300 15.332 -7.868 1.00 87.50 310 GLY A O 1
ATOM 2476 N N . LYS A 1 311 ? 18.155 14.267 -9.474 1.00 87.75 311 LYS A N 1
ATOM 2477 C CA . LYS A 1 311 ? 19.353 13.659 -10.092 1.00 87.75 311 LYS A CA 1
ATOM 2478 C C . LYS A 1 311 ? 20.391 14.705 -10.507 1.00 87.75 311 LYS A C 1
ATOM 2480 O O . LYS A 1 311 ? 21.578 14.496 -10.276 1.00 87.75 311 LYS A O 1
ATOM 2485 N N . ASN A 1 312 ? 19.942 15.840 -11.043 1.00 87.06 312 ASN A N 1
ATOM 2486 C CA . ASN A 1 312 ? 20.815 16.942 -11.461 1.00 87.06 312 ASN A CA 1
ATOM 2487 C C . ASN A 1 312 ? 21.507 17.639 -10.277 1.00 87.06 312 ASN A C 1
ATOM 2489 O O . ASN A 1 312 ? 22.587 18.193 -10.443 1.00 87.06 312 ASN A O 1
ATOM 2493 N N . ALA A 1 313 ? 20.928 17.570 -9.073 1.00 84.69 313 ALA A N 1
ATOM 2494 C CA . ALA A 1 313 ? 21.530 18.108 -7.851 1.00 84.69 313 ALA A CA 1
ATOM 2495 C C . ALA A 1 313 ? 22.637 17.200 -7.273 1.00 84.69 313 ALA A C 1
ATOM 2497 O O . ALA A 1 313 ? 23.337 17.588 -6.336 1.00 84.69 313 ALA A O 1
ATOM 2498 N N . GLY A 1 314 ? 22.805 15.995 -7.829 1.00 85.19 314 GLY A N 1
ATOM 2499 C CA . GLY A 1 314 ? 23.782 14.997 -7.407 1.00 85.19 314 GLY A CA 1
ATOM 2500 C C . GLY A 1 314 ? 23.283 14.065 -6.288 1.00 85.19 314 GLY A C 1
ATOM 2501 O O . GLY A 1 314 ? 22.322 14.382 -5.582 1.00 85.19 314 GLY A O 1
ATOM 2502 N N . PRO A 1 315 ? 23.944 12.907 -6.075 1.00 79.81 315 PRO A N 1
ATOM 2503 C CA . PRO A 1 315 ? 23.466 11.862 -5.159 1.00 79.81 315 PRO A CA 1
ATOM 2504 C C . PRO A 1 315 ? 23.267 12.325 -3.710 1.00 79.81 315 PRO A C 1
ATOM 2506 O O . PRO A 1 315 ? 22.345 11.871 -3.042 1.00 79.81 315 PRO A O 1
ATOM 2509 N N . GLN A 1 316 ? 24.104 13.253 -3.233 1.00 78.38 316 GLN A N 1
ATOM 2510 C CA . GLN A 1 316 ? 24.048 13.763 -1.857 1.00 78.38 316 GLN A CA 1
ATOM 2511 C C . GLN A 1 316 ? 22.848 14.685 -1.603 1.00 78.38 316 GLN A C 1
ATOM 2513 O O . GLN A 1 316 ? 22.382 14.784 -0.474 1.00 78.38 316 GLN A O 1
ATOM 2518 N N . ARG A 1 317 ? 22.343 15.365 -2.641 1.00 86.12 317 ARG A N 1
ATOM 2519 C CA . ARG A 1 317 ? 21.223 16.315 -2.531 1.00 86.12 317 ARG A CA 1
ATOM 2520 C C . ARG A 1 317 ? 19.916 15.756 -3.072 1.00 86.12 317 ARG A C 1
ATOM 2522 O O . ARG A 1 317 ? 18.868 16.343 -2.835 1.00 86.12 317 ARG A O 1
ATOM 2529 N N . GLN A 1 318 ? 19.954 14.608 -3.746 1.00 88.88 318 GLN A N 1
ATOM 2530 C CA . GLN A 1 318 ? 18.772 14.012 -4.357 1.00 88.88 318 GLN A CA 1
ATOM 2531 C C . GLN A 1 318 ? 17.632 13.801 -3.347 1.00 88.88 318 GLN A C 1
ATOM 2533 O O . GLN A 1 318 ? 16.486 14.141 -3.634 1.00 88.88 318 GLN A O 1
ATOM 2538 N N . ASN A 1 319 ? 17.936 13.262 -2.162 1.00 89.06 319 ASN A N 1
ATOM 2539 C CA . ASN A 1 319 ? 16.921 13.072 -1.125 1.00 89.06 319 ASN A CA 1
ATOM 2540 C C . ASN A 1 319 ? 16.447 14.395 -0.523 1.00 89.06 319 ASN A C 1
ATOM 2542 O O . ASN A 1 319 ? 15.285 14.472 -0.150 1.00 89.06 319 ASN A O 1
ATOM 2546 N N . LYS A 1 320 ? 17.292 15.434 -0.487 1.00 93.00 320 LYS A N 1
ATOM 2547 C CA . LYS A 1 320 ? 16.894 16.755 0.010 1.00 93.00 320 LYS A CA 1
ATOM 2548 C C . LYS A 1 320 ? 15.844 17.404 -0.893 1.00 93.00 320 LYS A C 1
ATOM 2550 O O . LYS A 1 320 ? 14.828 17.861 -0.394 1.00 93.00 320 LYS A O 1
ATOM 2555 N N . VAL A 1 321 ? 16.026 17.326 -2.213 1.00 95.06 321 VAL A N 1
ATOM 2556 C CA . VAL A 1 321 ? 15.033 17.827 -3.185 1.00 95.06 321 VAL A CA 1
ATOM 2557 C C . VAL A 1 321 ? 13.693 17.089 -3.047 1.00 95.06 321 VAL A C 1
ATOM 2559 O O . VAL A 1 321 ? 12.630 17.695 -3.107 1.00 95.06 321 VAL A O 1
ATOM 2562 N N . LYS A 1 322 ? 13.723 15.766 -2.834 1.00 95.81 322 LYS A N 1
ATOM 2563 C CA . LYS A 1 322 ? 12.501 14.980 -2.582 1.00 95.81 322 LYS A CA 1
ATOM 2564 C C . LYS A 1 322 ? 11.847 15.345 -1.250 1.00 95.81 322 LYS A C 1
ATOM 2566 O O . LYS A 1 322 ? 10.627 15.392 -1.177 1.00 95.81 322 LYS A O 1
ATOM 2571 N N . GLU A 1 323 ? 12.652 15.566 -0.213 1.00 96.00 323 GLU A N 1
ATOM 2572 C CA . GLU 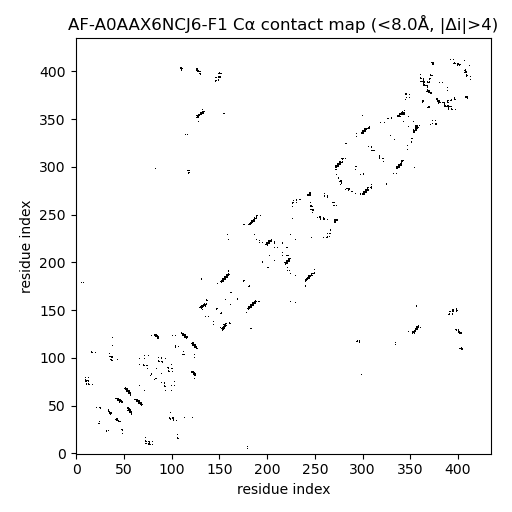A 1 323 ? 12.188 15.982 1.111 1.00 96.00 323 GLU A CA 1
ATOM 2573 C C . GLU A 1 323 ? 11.433 17.313 1.026 1.00 96.00 323 GLU A C 1
ATOM 2575 O O . GLU A 1 323 ? 10.314 17.378 1.515 1.00 96.00 323 GLU A O 1
ATOM 2580 N N . GLU A 1 324 ? 11.966 18.312 0.317 1.00 97.44 324 GLU A N 1
ATOM 2581 C CA . GLU A 1 324 ? 11.306 19.611 0.094 1.00 97.44 324 GLU A CA 1
ATOM 2582 C C . GLU A 1 324 ? 9.959 19.467 -0.638 1.00 97.44 324 GLU A C 1
ATOM 2584 O O . GLU A 1 324 ? 8.946 20.011 -0.195 1.00 97.44 324 GLU A O 1
ATOM 2589 N N . LEU A 1 325 ? 9.908 18.658 -1.705 1.00 97.88 325 LEU A N 1
ATOM 2590 C CA . LEU A 1 325 ? 8.651 18.347 -2.393 1.00 97.88 325 LEU A CA 1
ATOM 2591 C C . LEU A 1 325 ? 7.631 17.690 -1.447 1.00 97.88 325 LEU A C 1
ATOM 2593 O O . LEU A 1 325 ? 6.452 18.046 -1.447 1.00 97.88 325 LEU A O 1
ATOM 2597 N N . PHE A 1 326 ? 8.057 16.702 -0.657 1.00 98.19 326 PHE A N 1
ATOM 2598 C CA . PHE A 1 326 ? 7.159 15.993 0.252 1.00 98.19 326 PHE A CA 1
ATOM 2599 C C . PHE A 1 326 ? 6.696 16.876 1.413 1.00 98.19 326 PHE A C 1
ATOM 2601 O O . PHE A 1 326 ? 5.520 16.806 1.769 1.00 98.19 326 PHE A O 1
ATOM 2608 N N . GLU A 1 327 ? 7.554 17.743 1.954 1.00 98.31 327 GLU A N 1
ATOM 2609 C CA . GLU A 1 327 ? 7.160 18.765 2.928 1.00 98.31 327 GLU A CA 1
ATOM 2610 C C . GLU A 1 327 ? 6.008 19.611 2.385 1.00 98.31 327 GLU A C 1
ATOM 2612 O O . GLU A 1 327 ? 4.987 19.751 3.060 1.00 98.31 327 GLU A O 1
ATOM 2617 N N . GLU A 1 328 ? 6.113 20.098 1.147 1.00 98.38 328 GLU A N 1
ATOM 2618 C CA . GLU A 1 328 ? 5.061 20.913 0.540 1.00 98.38 328 GLU A CA 1
ATOM 2619 C C . GLU A 1 328 ? 3.769 20.112 0.284 1.00 98.38 328 GLU A C 1
ATOM 2621 O O . GLU A 1 328 ? 2.678 20.578 0.625 1.00 98.38 328 GLU A O 1
ATOM 2626 N N . ILE A 1 329 ? 3.859 18.879 -0.235 1.00 98.50 329 ILE A N 1
ATOM 2627 C CA . ILE A 1 329 ? 2.685 18.014 -0.467 1.00 98.50 329 ILE A CA 1
ATOM 2628 C C . ILE A 1 329 ? 1.940 17.723 0.840 1.00 98.50 329 ILE A C 1
ATOM 2630 O O . ILE A 1 329 ? 0.721 17.899 0.915 1.00 98.50 329 ILE A O 1
ATOM 2634 N N . PHE A 1 330 ? 2.649 17.283 1.882 1.00 97.25 330 PHE A N 1
ATOM 2635 C CA . PHE A 1 330 ? 2.023 16.911 3.153 1.00 97.25 330 PHE A CA 1
ATOM 2636 C C . PHE A 1 330 ? 1.586 18.126 3.974 1.00 97.25 330 PHE A C 1
ATOM 2638 O O . PHE A 1 330 ? 0.640 18.016 4.752 1.00 97.25 330 PHE A O 1
ATOM 2645 N N . LYS A 1 331 ? 2.198 19.297 3.768 1.00 97.44 331 LYS A N 1
ATOM 2646 C CA . LYS A 1 331 ? 1.701 20.570 4.304 1.00 97.44 331 LYS A CA 1
ATOM 2647 C C . LYS A 1 331 ? 0.366 20.968 3.670 1.00 97.44 331 LYS A C 1
ATOM 2649 O O . LYS A 1 331 ? -0.524 21.416 4.388 1.00 97.44 331 LYS A O 1
ATOM 2654 N N . ARG A 1 332 ? 0.205 20.791 2.352 1.00 97.12 332 ARG A N 1
ATOM 2655 C CA . ARG A 1 332 ? -1.053 21.083 1.636 1.00 97.12 332 ARG A CA 1
ATOM 2656 C C . ARG A 1 332 ? -2.155 20.071 1.939 1.00 97.12 332 ARG A C 1
ATOM 2658 O O . ARG A 1 332 ? -3.313 20.452 2.107 1.00 97.12 332 ARG A O 1
ATOM 2665 N N . HIS A 1 333 ? -1.803 18.790 2.021 1.00 96.94 333 HIS A N 1
ATOM 2666 C CA . HIS A 1 333 ? -2.764 17.689 2.118 1.00 96.94 333 HIS A CA 1
ATOM 2667 C C . HIS A 1 333 ? -2.395 16.676 3.219 1.00 96.94 333 HIS A C 1
ATOM 2669 O O . HIS A 1 333 ? -2.167 15.501 2.922 1.00 96.94 333 HIS A O 1
ATOM 2675 N N . PRO A 1 334 ? -2.371 17.082 4.504 1.00 93.19 334 PRO A N 1
ATOM 2676 C CA . PRO A 1 334 ? -1.900 16.231 5.606 1.00 93.19 334 PRO A CA 1
ATOM 2677 C C . PRO A 1 334 ? -2.741 14.960 5.821 1.00 93.19 334 PRO A C 1
ATOM 2679 O O . PRO A 1 334 ? -2.235 13.939 6.291 1.00 93.19 334 PRO A O 1
ATOM 2682 N N . GLU A 1 335 ? -4.024 15.002 5.455 1.00 91.69 335 GLU A N 1
ATOM 2683 C CA . GLU A 1 335 ? -4.973 13.897 5.652 1.00 91.69 335 GLU A CA 1
ATOM 2684 C C . GLU A 1 335 ? -5.081 12.957 4.436 1.00 91.69 335 GLU A C 1
ATOM 2686 O O . GLU A 1 335 ? -5.622 11.850 4.550 1.00 91.69 335 GLU A O 1
ATOM 2691 N N . GLN A 1 336 ? -4.558 13.367 3.272 1.00 96.06 336 GLN A N 1
ATOM 2692 C CA . GLN A 1 336 ? -4.606 12.554 2.059 1.00 96.06 336 GLN A CA 1
ATOM 2693 C C . GLN A 1 336 ? -3.658 11.357 2.179 1.00 96.06 336 GLN A C 1
ATOM 2695 O O . GLN A 1 336 ? -2.522 11.454 2.646 1.00 96.06 336 GLN A O 1
ATOM 2700 N N . CYS A 1 337 ? -4.120 10.196 1.719 1.00 96.69 337 CYS A N 1
ATOM 2701 C CA . CYS A 1 337 ? -3.283 9.010 1.629 1.00 96.69 337 CYS A CA 1
ATOM 2702 C C . CYS A 1 337 ? -2.497 9.030 0.316 1.00 96.69 337 CYS A C 1
ATOM 2704 O O . CYS A 1 337 ? -3.085 8.967 -0.768 1.00 96.69 337 CYS A O 1
ATOM 2706 N N . PHE A 1 338 ? -1.170 9.077 0.428 1.00 98.38 338 PHE A N 1
ATOM 2707 C CA . PHE A 1 338 ? -0.266 9.029 -0.718 1.00 98.38 338 PHE A CA 1
ATOM 2708 C C . PHE A 1 338 ? 0.457 7.685 -0.831 1.00 98.38 338 PHE A C 1
ATOM 2710 O O . PHE A 1 338 ? 0.894 7.111 0.173 1.00 98.38 338 PHE A O 1
ATOM 2717 N N . HIS A 1 339 ? 0.585 7.198 -2.066 1.00 98.56 339 HIS A N 1
ATOM 2718 C CA . HIS A 1 339 ? 1.458 6.088 -2.439 1.00 98.56 339 HIS A CA 1
ATOM 2719 C C . HIS A 1 339 ? 2.730 6.630 -3.098 1.00 98.56 339 HIS A C 1
ATOM 2721 O O . HIS A 1 339 ? 2.645 7.305 -4.122 1.00 98.56 339 HIS A O 1
ATOM 2727 N N . TRP A 1 340 ? 3.907 6.339 -2.549 1.00 98.19 340 TRP A N 1
ATOM 2728 C CA . TRP A 1 340 ? 5.165 6.766 -3.162 1.00 98.19 340 TRP A CA 1
ATOM 2729 C C . TRP A 1 340 ? 5.655 5.741 -4.192 1.00 98.19 340 TRP A C 1
ATOM 2731 O O . TRP A 1 340 ? 6.135 4.669 -3.817 1.00 98.19 340 TRP A O 1
ATOM 2741 N N . LEU A 1 341 ? 5.563 6.094 -5.482 1.00 96.88 341 LEU A N 1
ATOM 2742 C CA . LEU A 1 341 ? 6.028 5.231 -6.567 1.00 96.88 341 LEU A CA 1
ATOM 2743 C C . LEU A 1 341 ? 7.558 5.145 -6.598 1.00 96.88 341 LEU A C 1
ATOM 2745 O O . LEU A 1 341 ? 8.245 6.162 -6.720 1.00 96.88 341 LEU A O 1
ATOM 2749 N N . GLY A 1 342 ? 8.094 3.927 -6.526 1.00 95.44 342 GLY A N 1
ATOM 2750 C CA . GLY A 1 342 ? 9.540 3.672 -6.541 1.00 95.44 342 GLY A CA 1
ATOM 2751 C C . GLY A 1 342 ? 10.302 4.179 -5.304 1.00 95.44 342 GLY A C 1
ATOM 2752 O O . GLY A 1 342 ? 11.525 4.346 -5.359 1.00 95.44 342 GLY A O 1
ATOM 2753 N N . GLY A 1 343 ? 9.601 4.449 -4.202 1.00 94.25 343 GLY A N 1
ATOM 2754 C CA . GLY A 1 343 ? 10.144 4.977 -2.955 1.00 94.25 343 GLY A CA 1
ATOM 2755 C C . GLY A 1 343 ? 10.667 3.913 -1.993 1.00 94.25 343 GLY A C 1
ATOM 2756 O O . GLY A 1 343 ? 9.934 3.024 -1.578 1.00 94.25 343 GLY A O 1
ATOM 2757 N N . SER A 1 344 ? 11.931 4.021 -1.575 1.00 92.69 344 SER A N 1
ATOM 2758 C CA . SER A 1 344 ? 12.528 3.150 -0.547 1.00 92.69 344 SER A CA 1
ATOM 2759 C C . SER A 1 344 ? 13.716 3.821 0.137 1.00 92.69 344 SER A C 1
ATOM 2761 O O . SER A 1 344 ? 14.841 3.348 0.007 1.00 92.69 344 SER A O 1
ATOM 2763 N N . SER A 1 345 ? 13.509 4.963 0.787 1.00 91.25 345 SER A N 1
ATOM 2764 C CA . SER A 1 345 ? 14.543 5.610 1.607 1.00 91.25 345 SER A CA 1
ATOM 2765 C C . SER A 1 345 ? 14.007 5.957 2.996 1.00 91.25 345 SER A C 1
ATOM 2767 O O . SER A 1 345 ? 12.841 5.706 3.300 1.00 91.25 345 SER A O 1
ATOM 2769 N N . ASP A 1 346 ? 14.857 6.554 3.824 1.00 89.44 346 ASP A N 1
ATOM 2770 C CA . ASP A 1 346 ? 14.539 7.115 5.141 1.00 89.44 346 ASP A CA 1
ATOM 2771 C C . ASP A 1 346 ? 13.345 8.086 5.142 1.00 89.44 346 ASP A C 1
ATOM 2773 O O . ASP A 1 346 ? 12.642 8.202 6.144 1.00 89.44 346 ASP A O 1
ATOM 2777 N N . LEU A 1 347 ? 13.045 8.718 4.002 1.00 92.38 347 LEU A N 1
ATOM 2778 C CA . LEU A 1 347 ? 11.873 9.583 3.834 1.00 92.38 347 LEU A CA 1
ATOM 2779 C C . LEU A 1 347 ? 10.546 8.847 4.118 1.00 92.38 347 LEU A C 1
ATOM 2781 O O . LEU A 1 347 ? 9.563 9.493 4.475 1.00 92.38 347 LEU A O 1
ATOM 2785 N N . LEU A 1 348 ? 10.520 7.508 4.036 1.00 93.50 348 LEU A N 1
ATOM 2786 C CA . LEU A 1 348 ? 9.369 6.687 4.441 1.00 93.50 348 LEU A CA 1
ATOM 2787 C C . LEU A 1 348 ? 9.022 6.808 5.933 1.00 93.50 348 LEU A C 1
ATOM 2789 O O . LEU A 1 348 ? 7.892 6.514 6.312 1.00 93.50 348 LEU A O 1
ATOM 2793 N N . LEU A 1 349 ? 9.972 7.227 6.772 1.00 89.62 349 LEU A N 1
ATOM 2794 C CA . LEU A 1 349 ? 9.751 7.475 8.199 1.00 89.62 349 LEU A CA 1
ATOM 2795 C C . LEU A 1 349 ? 9.471 8.942 8.509 1.00 89.62 349 LEU A C 1
ATOM 2797 O O . LEU A 1 349 ? 8.857 9.245 9.529 1.00 89.62 349 LEU A O 1
ATOM 2801 N N . LYS A 1 350 ? 9.960 9.849 7.658 1.00 91.00 350 LYS A N 1
ATOM 2802 C CA . LYS A 1 350 ? 9.815 11.295 7.855 1.00 91.00 350 LYS A CA 1
ATOM 2803 C C . LYS A 1 350 ? 8.430 11.793 7.469 1.00 91.00 350 LYS A C 1
ATOM 2805 O O . LYS A 1 350 ? 7.922 12.723 8.088 1.00 91.00 350 LYS A O 1
ATOM 2810 N N . PHE A 1 351 ? 7.807 11.160 6.477 1.00 94.62 351 PHE A N 1
ATOM 2811 C CA . PHE A 1 351 ? 6.512 11.577 5.956 1.00 94.62 351 PHE A CA 1
ATOM 2812 C C . PHE A 1 351 ? 5.437 10.504 6.141 1.00 94.62 351 PHE A C 1
ATOM 2814 O O . PHE A 1 351 ? 5.735 9.310 6.067 1.00 94.62 351 PHE A O 1
ATOM 2821 N N . PRO A 1 352 ? 4.163 10.895 6.336 1.00 93.94 352 PRO A N 1
ATOM 2822 C CA . PRO A 1 352 ? 3.076 9.969 6.637 1.00 93.94 352 PRO A CA 1
ATOM 2823 C C . PRO A 1 352 ? 2.525 9.292 5.370 1.00 93.94 352 PRO A C 1
ATOM 2825 O O . PRO A 1 352 ? 1.315 9.308 5.111 1.00 93.94 352 PRO A O 1
ATOM 2828 N N . PHE A 1 353 ? 3.406 8.676 4.576 1.00 97.00 353 PHE A N 1
ATOM 2829 C CA . PHE A 1 353 ? 3.012 7.867 3.428 1.00 97.00 353 PHE A CA 1
ATOM 2830 C C . PHE A 1 353 ? 2.043 6.764 3.853 1.00 97.00 353 PHE A C 1
ATOM 2832 O O . PHE A 1 353 ? 2.202 6.117 4.886 1.00 97.00 353 PHE A O 1
ATOM 2839 N N . PHE A 1 354 ? 1.020 6.527 3.036 1.00 96.94 354 PHE A N 1
ATOM 2840 C CA . PHE A 1 354 ? 0.105 5.410 3.259 1.00 96.94 354 PHE A CA 1
ATOM 2841 C C . PHE A 1 354 ? 0.719 4.098 2.764 1.00 96.94 354 PHE A C 1
ATOM 2843 O O . PHE A 1 354 ? 0.559 3.034 3.370 1.00 96.94 354 PHE A O 1
ATOM 2850 N N . SER A 1 355 ? 1.435 4.179 1.644 1.00 98.31 355 SER A N 1
ATOM 2851 C CA . SER A 1 355 ? 2.143 3.053 1.052 1.00 98.31 355 SER A CA 1
ATOM 2852 C C . SER A 1 355 ? 3.289 3.515 0.158 1.00 98.31 355 SER A C 1
ATOM 2854 O O . SER A 1 355 ? 3.375 4.691 -0.189 1.00 98.31 355 SER A O 1
ATOM 2856 N N . ALA A 1 356 ? 4.155 2.586 -0.218 1.00 98.38 356 ALA A N 1
ATOM 2857 C CA . ALA A 1 356 ? 5.201 2.798 -1.208 1.00 98.38 356 ALA A CA 1
ATOM 2858 C C . ALA A 1 356 ? 5.498 1.483 -1.925 1.00 98.38 356 ALA A C 1
ATOM 2860 O O . ALA A 1 356 ? 5.227 0.409 -1.384 1.00 98.38 356 ALA A O 1
ATOM 2861 N N . ASP A 1 357 ? 6.065 1.555 -3.117 1.00 98.19 357 ASP A N 1
ATOM 2862 C CA . ASP A 1 357 ? 6.622 0.402 -3.813 1.00 98.19 357 ASP A CA 1
ATOM 2863 C C . ASP A 1 357 ? 8.069 0.690 -4.202 1.00 98.19 357 ASP A C 1
ATOM 2865 O O . ASP A 1 357 ? 8.430 1.837 -4.443 1.00 98.19 357 ASP A O 1
ATOM 2869 N N . SER A 1 358 ? 8.912 -0.336 -4.277 1.00 96.69 358 SER A N 1
ATOM 2870 C CA . SER A 1 358 ? 10.240 -0.206 -4.879 1.00 96.69 358 SER A CA 1
ATOM 2871 C C . SER A 1 358 ? 10.896 -1.574 -5.049 1.00 96.69 358 SER A C 1
ATOM 2873 O O . SER A 1 358 ? 10.617 -2.530 -4.325 1.00 96.69 358 SER A O 1
ATOM 2875 N N . SER A 1 359 ? 11.842 -1.664 -5.987 1.00 95.56 359 SER A N 1
ATOM 2876 C CA . SER A 1 359 ? 12.769 -2.797 -6.107 1.00 95.56 359 SER A CA 1
ATOM 2877 C C . SER A 1 359 ? 14.010 -2.658 -5.208 1.00 95.56 359 SER A C 1
ATOM 2879 O O . SER A 1 359 ? 14.967 -3.419 -5.350 1.00 95.56 359 SER A O 1
ATOM 2881 N N . GLY A 1 360 ? 14.045 -1.654 -4.327 1.00 93.81 360 GLY A N 1
ATOM 2882 C CA . GLY A 1 360 ? 15.177 -1.318 -3.459 1.00 93.81 360 GLY A CA 1
ATOM 2883 C C . GLY A 1 360 ? 15.579 -2.442 -2.504 1.00 93.81 360 GLY A C 1
ATOM 2884 O O . GLY A 1 360 ? 16.756 -2.600 -2.200 1.00 93.81 360 GLY A O 1
ATOM 2885 N N . TRP A 1 361 ? 14.642 -3.316 -2.131 1.00 95.19 361 TRP A N 1
ATOM 2886 C CA . TRP A 1 361 ? 14.924 -4.509 -1.327 1.00 95.19 361 TRP A CA 1
ATOM 2887 C C . TRP A 1 361 ? 16.033 -5.395 -1.929 1.00 95.19 361 TRP A C 1
ATOM 2889 O O . TRP A 1 361 ? 16.866 -5.930 -1.197 1.00 95.19 361 TRP A O 1
ATOM 2899 N N . ILE A 1 362 ? 16.129 -5.448 -3.266 1.00 95.50 362 ILE A N 1
ATOM 2900 C CA . ILE A 1 362 ? 17.130 -6.221 -4.023 1.00 95.50 362 ILE A CA 1
ATOM 2901 C C . ILE A 1 362 ? 18.563 -5.705 -3.794 1.00 95.50 362 ILE A C 1
ATOM 2903 O O . ILE A 1 362 ? 19.527 -6.431 -4.054 1.00 95.50 362 ILE A O 1
ATOM 2907 N N . GLN A 1 363 ? 18.749 -4.479 -3.288 1.00 93.25 363 GLN A N 1
ATOM 2908 C CA . GLN A 1 363 ? 20.086 -3.923 -3.039 1.00 93.25 363 GLN A CA 1
ATOM 2909 C C . GLN A 1 363 ? 20.898 -4.758 -2.043 1.00 93.25 363 GLN A C 1
ATOM 2911 O O . GLN A 1 363 ? 22.113 -4.876 -2.198 1.00 93.25 363 GLN A O 1
ATOM 2916 N N . GLY A 1 364 ? 20.238 -5.468 -1.124 1.00 92.50 364 GLY A N 1
ATOM 2917 C CA . GLY A 1 364 ? 20.908 -6.430 -0.249 1.00 92.50 364 GLY A CA 1
ATOM 2918 C C . GLY A 1 364 ? 21.658 -7.510 -1.037 1.00 92.50 364 GLY A C 1
ATOM 2919 O O . GLY A 1 364 ? 22.804 -7.826 -0.727 1.00 92.50 364 GLY A O 1
ATOM 2920 N N . ARG A 1 365 ? 21.072 -7.993 -2.141 1.00 92.00 365 ARG A N 1
ATOM 2921 C CA . ARG A 1 365 ? 21.703 -8.974 -3.035 1.00 92.00 365 ARG A CA 1
ATOM 2922 C C . ARG A 1 365 ? 22.728 -8.343 -3.985 1.00 92.00 365 ARG A C 1
ATOM 2924 O O . ARG A 1 365 ? 23.734 -8.974 -4.310 1.00 92.00 365 ARG A O 1
ATOM 2931 N N . LYS A 1 366 ? 22.476 -7.124 -4.471 1.00 93.00 366 LYS A N 1
ATOM 2932 C CA . LYS A 1 366 ? 23.340 -6.464 -5.470 1.00 93.00 366 LYS A CA 1
ATOM 2933 C C . LYS A 1 366 ? 24.615 -5.887 -4.867 1.00 93.00 366 LYS A C 1
ATOM 2935 O O . LYS A 1 366 ? 25.686 -6.071 -5.440 1.00 93.00 366 LYS A O 1
ATOM 2940 N N . THR A 1 367 ? 24.494 -5.190 -3.744 1.00 93.00 367 THR A N 1
ATOM 2941 C CA . THR A 1 367 ? 25.552 -4.331 -3.195 1.00 93.00 367 THR A CA 1
ATOM 2942 C C . THR A 1 367 ? 25.827 -4.574 -1.712 1.00 93.00 367 THR A C 1
ATOM 2944 O O . THR A 1 367 ? 26.650 -3.857 -1.143 1.00 93.00 367 THR A O 1
ATOM 2947 N N . ASN A 1 368 ? 25.186 -5.578 -1.094 1.00 94.12 368 ASN A N 1
ATOM 2948 C CA . ASN A 1 368 ? 25.223 -5.839 0.351 1.00 94.12 368 ASN A CA 1
ATOM 2949 C C . ASN A 1 368 ? 24.697 -4.658 1.184 1.00 94.12 368 ASN A C 1
ATOM 2951 O O . ASN A 1 368 ? 25.092 -4.477 2.332 1.00 94.12 368 ASN A O 1
ATOM 2955 N N . GLN A 1 369 ? 23.808 -3.850 0.608 1.00 93.81 369 GLN A N 1
ATOM 2956 C CA . GLN A 1 369 ? 23.267 -2.662 1.258 1.00 93.81 369 GLN A CA 1
ATOM 2957 C C . GLN A 1 369 ? 21.955 -2.975 1.983 1.00 93.81 369 GLN A C 1
ATOM 2959 O O . GLN A 1 369 ? 21.054 -3.587 1.397 1.00 93.81 369 GLN A O 1
ATOM 2964 N N . ILE A 1 370 ? 21.849 -2.535 3.236 1.00 93.88 370 ILE A N 1
ATOM 2965 C CA . ILE A 1 370 ? 20.660 -2.668 4.075 1.00 93.88 370 ILE A CA 1
ATOM 2966 C C . ILE A 1 370 ? 19.992 -1.320 4.365 1.00 93.88 370 ILE A C 1
ATOM 2968 O O . ILE A 1 370 ? 20.639 -0.274 4.296 1.00 93.88 370 ILE A O 1
ATOM 2972 N N . TYR A 1 371 ? 18.701 -1.352 4.699 1.00 89.88 371 TYR A N 1
ATOM 2973 C CA . TYR A 1 371 ? 17.941 -0.192 5.179 1.00 89.88 371 TYR A CA 1
ATOM 2974 C C . TYR A 1 371 ? 17.961 -0.100 6.705 1.00 89.88 371 TYR A C 1
ATOM 2976 O O . TYR A 1 371 ? 17.259 -0.860 7.366 1.00 89.88 371 TYR A O 1
ATOM 2984 N N . SER A 1 372 ? 18.696 0.862 7.263 1.00 84.25 372 SER A N 1
ATOM 2985 C CA . SER A 1 372 ? 18.639 1.161 8.695 1.00 84.25 372 SER A CA 1
ATOM 2986 C C . SER A 1 372 ? 17.642 2.288 8.934 1.00 84.25 372 SER A C 1
ATOM 2988 O O . SER A 1 372 ? 17.947 3.473 8.814 1.00 84.25 372 SER A O 1
ATOM 2990 N N . PHE A 1 373 ? 16.402 1.915 9.238 1.00 75.12 373 PHE A N 1
ATOM 2991 C CA . PHE A 1 373 ? 15.342 2.881 9.522 1.00 75.12 373 PHE A CA 1
ATOM 2992 C C . PHE A 1 373 ? 15.525 3.571 10.884 1.00 75.12 373 PHE A C 1
ATOM 2994 O O . PHE A 1 373 ? 15.107 4.710 11.058 1.00 75.12 373 PHE A O 1
ATOM 3001 N N . GLU A 1 374 ? 16.219 2.942 11.828 1.00 73.88 374 GLU A N 1
ATOM 3002 C CA . GLU A 1 374 ? 16.557 3.572 13.111 1.00 73.88 374 GLU A CA 1
ATOM 3003 C C . GLU A 1 374 ? 17.586 4.691 12.937 1.00 73.88 374 GLU A C 1
ATOM 3005 O O . GLU A 1 374 ? 17.412 5.782 13.474 1.00 73.88 374 GLU A O 1
ATOM 3010 N N . GLU A 1 375 ? 18.600 4.461 12.106 1.00 69.62 375 GLU A N 1
ATOM 3011 C CA . GLU A 1 375 ? 19.625 5.461 11.791 1.00 69.62 375 GLU A CA 1
ATOM 3012 C C . GLU A 1 375 ? 19.237 6.369 10.616 1.00 69.62 375 GLU A C 1
ATOM 3014 O O . GLU A 1 375 ? 20.033 7.207 10.194 1.00 69.62 375 GLU A O 1
ATOM 3019 N N . GLN A 1 376 ? 18.022 6.206 10.074 1.00 76.69 376 GLN A N 1
ATOM 3020 C CA . GLN A 1 376 ? 17.510 6.941 8.912 1.00 76.69 376 GLN A CA 1
ATOM 3021 C C . GLN A 1 376 ? 18.489 6.923 7.726 1.00 76.69 376 GLN A C 1
ATOM 3023 O O . GLN A 1 376 ? 18.714 7.930 7.054 1.00 76.69 376 GLN A O 1
ATOM 3028 N N . SER A 1 377 ? 19.097 5.767 7.471 1.00 79.56 377 SER A N 1
ATOM 3029 C CA . SER A 1 377 ? 20.198 5.635 6.526 1.00 79.56 377 SER A CA 1
ATOM 3030 C C . SER A 1 377 ? 20.154 4.306 5.769 1.00 79.56 377 SER A C 1
ATOM 3032 O O . SER A 1 377 ? 19.292 3.442 5.962 1.00 79.56 377 SER A O 1
ATOM 3034 N N . THR A 1 378 ? 21.104 4.145 4.855 1.00 85.56 378 THR A N 1
ATOM 3035 C CA . THR A 1 378 ? 21.421 2.842 4.281 1.00 85.56 378 THR A CA 1
ATOM 3036 C C . THR A 1 378 ? 22.867 2.509 4.578 1.00 85.56 378 THR A C 1
ATOM 3038 O O . THR A 1 378 ? 23.733 3.363 4.387 1.00 85.56 378 THR A O 1
ATOM 3041 N N . GLU A 1 379 ? 23.135 1.262 4.934 1.00 89.25 379 GLU A N 1
ATOM 3042 C CA . GLU A 1 379 ? 24.464 0.808 5.330 1.00 89.25 379 GLU A CA 1
ATOM 3043 C C . GLU A 1 379 ? 24.937 -0.329 4.426 1.00 89.25 379 GLU A C 1
ATOM 3045 O O . GLU A 1 379 ? 24.143 -1.160 3.988 1.00 89.25 379 GLU A O 1
ATOM 3050 N N . LYS A 1 380 ? 26.238 -0.382 4.125 1.00 91.88 380 LYS A N 1
ATOM 3051 C CA . LYS A 1 380 ? 26.841 -1.504 3.403 1.00 91.88 380 LYS A CA 1
ATOM 3052 C C . LYS A 1 380 ? 27.417 -2.521 4.389 1.00 91.88 380 LYS A C 1
ATOM 3054 O O . LYS A 1 380 ? 28.417 -2.252 5.047 1.00 91.88 380 LYS A O 1
ATOM 3059 N N . MET A 1 381 ? 26.858 -3.726 4.395 1.00 93.12 381 MET A N 1
ATOM 3060 C CA . MET A 1 381 ? 27.240 -4.807 5.304 1.00 93.12 381 MET A CA 1
ATOM 3061 C C . MET A 1 381 ? 28.317 -5.700 4.686 1.00 93.12 381 MET A C 1
ATOM 3063 O O . MET A 1 381 ? 28.026 -6.648 3.954 1.00 93.12 381 MET A O 1
ATOM 3067 N N . ASN A 1 382 ? 29.584 -5.417 4.990 1.00 91.69 382 ASN A N 1
ATOM 3068 C CA . ASN A 1 382 ? 30.717 -6.170 4.431 1.00 91.69 382 ASN A CA 1
ATOM 3069 C C . ASN A 1 382 ? 30.855 -7.596 5.001 1.00 91.69 382 ASN A C 1
ATOM 3071 O O . ASN A 1 382 ? 31.477 -8.447 4.372 1.00 91.69 382 ASN A O 1
ATOM 3075 N N . ASN A 1 383 ? 30.291 -7.861 6.181 1.00 94.31 383 ASN A N 1
ATOM 3076 C CA . ASN A 1 383 ? 30.375 -9.142 6.893 1.00 94.31 383 ASN A CA 1
ATOM 3077 C C . ASN A 1 383 ? 29.111 -10.012 6.758 1.00 94.31 383 ASN A C 1
ATOM 3079 O O . ASN A 1 383 ? 29.070 -11.114 7.302 1.00 94.31 383 ASN A O 1
ATOM 3083 N N . TRP A 1 384 ? 28.069 -9.532 6.077 1.00 95.44 384 TRP A N 1
ATOM 3084 C CA . TRP A 1 384 ? 26.834 -10.288 5.858 1.00 95.44 384 TRP A CA 1
ATOM 3085 C C . TRP A 1 384 ? 26.825 -10.922 4.469 1.00 95.44 384 TRP A C 1
ATOM 3087 O O . TRP A 1 384 ? 27.348 -10.357 3.507 1.00 95.44 384 TRP A O 1
ATOM 3097 N N . SER A 1 385 ? 26.194 -12.091 4.343 1.00 95.25 385 SER A N 1
ATOM 3098 C CA . SER A 1 385 ? 25.904 -12.656 3.025 1.00 95.25 385 SER A CA 1
ATOM 3099 C C . SER A 1 385 ? 24.860 -11.810 2.291 1.00 95.25 385 SER A C 1
ATOM 3101 O O . SER A 1 385 ? 24.035 -11.126 2.901 1.00 95.25 385 SER A O 1
ATOM 3103 N N . LYS A 1 386 ? 24.859 -11.901 0.960 1.00 95.12 386 LYS A N 1
ATOM 3104 C CA . LYS A 1 386 ? 23.875 -11.235 0.092 1.00 95.12 386 LYS A CA 1
ATOM 3105 C C . LYS A 1 386 ? 22.444 -11.656 0.422 1.00 95.12 386 LYS A C 1
ATOM 3107 O O . LYS A 1 386 ? 21.540 -10.825 0.435 1.00 95.12 386 LYS A O 1
ATOM 3112 N N . GLU A 1 387 ? 22.251 -12.935 0.724 1.00 94.94 387 GLU A N 1
ATOM 3113 C CA . GLU A 1 387 ? 20.977 -13.524 1.134 1.00 94.94 387 GLU A CA 1
ATOM 3114 C C . GLU A 1 387 ? 20.505 -12.942 2.471 1.00 94.94 387 GLU A C 1
ATOM 3116 O O . GLU A 1 387 ? 19.332 -12.599 2.600 1.00 94.94 387 GLU A O 1
ATOM 3121 N N . ARG A 1 388 ? 21.417 -12.757 3.439 1.00 95.12 388 ARG A N 1
ATOM 3122 C CA . ARG A 1 388 ? 21.095 -12.132 4.731 1.00 95.12 388 ARG A CA 1
ATOM 3123 C C . ARG A 1 388 ? 20.692 -10.669 4.549 1.00 95.12 388 ARG A C 1
ATOM 3125 O O . ARG A 1 388 ? 19.674 -10.263 5.097 1.00 95.12 388 ARG A O 1
ATOM 3132 N N . CYS A 1 389 ? 21.430 -9.893 3.751 1.00 96.12 389 CYS A N 1
ATOM 3133 C CA . CYS A 1 389 ? 21.067 -8.499 3.471 1.00 96.12 389 CYS A CA 1
ATOM 3134 C C . CYS A 1 389 ? 19.716 -8.387 2.745 1.00 96.12 389 CYS A C 1
ATOM 3136 O O . CYS A 1 389 ? 18.927 -7.493 3.039 1.00 96.12 389 CYS A O 1
ATOM 3138 N N . LEU A 1 390 ? 19.434 -9.294 1.803 1.00 95.81 390 LEU A N 1
ATOM 3139 C CA . LEU A 1 390 ? 18.147 -9.354 1.110 1.00 95.81 390 LEU A CA 1
ATOM 3140 C C . LEU A 1 390 ? 16.996 -9.635 2.087 1.00 95.81 390 LEU A C 1
ATOM 3142 O O . LEU A 1 390 ? 16.017 -8.893 2.099 1.00 95.81 390 LEU A O 1
ATOM 3146 N N . ALA A 1 391 ? 17.133 -10.678 2.913 1.00 95.88 391 ALA A N 1
ATOM 3147 C CA . ALA A 1 391 ? 16.146 -11.059 3.921 1.00 95.88 391 ALA A CA 1
ATOM 3148 C C . ALA A 1 391 ? 15.887 -9.922 4.918 1.00 95.88 391 ALA A C 1
ATOM 3150 O O . ALA A 1 391 ? 14.732 -9.592 5.186 1.00 95.88 391 ALA A O 1
ATOM 3151 N N . TYR A 1 392 ? 16.952 -9.262 5.383 1.00 95.31 392 TYR A N 1
ATOM 3152 C CA . TYR A 1 392 ? 16.847 -8.091 6.248 1.00 95.31 392 TYR A CA 1
ATOM 3153 C C . TYR A 1 392 ? 16.062 -6.958 5.590 1.00 95.31 392 TYR A C 1
ATOM 3155 O O . TYR A 1 392 ? 15.162 -6.403 6.208 1.00 95.31 392 TYR A O 1
ATOM 3163 N N . ASN A 1 393 ? 16.340 -6.634 4.325 1.00 95.69 393 ASN A N 1
ATOM 3164 C CA . ASN A 1 393 ? 15.602 -5.576 3.639 1.00 95.69 393 ASN A CA 1
ATOM 3165 C C . ASN A 1 393 ? 14.119 -5.905 3.480 1.00 95.69 393 ASN A C 1
ATOM 3167 O O . ASN A 1 393 ? 13.289 -5.014 3.645 1.00 95.69 393 ASN A O 1
ATOM 3171 N N . VAL A 1 394 ? 13.774 -7.162 3.177 1.00 95.94 394 VAL A N 1
ATOM 3172 C CA . VAL A 1 394 ? 12.367 -7.591 3.155 1.00 95.94 394 VAL A CA 1
ATOM 3173 C C . VAL A 1 394 ? 11.734 -7.382 4.524 1.00 95.94 394 VAL A C 1
ATOM 3175 O O . VAL A 1 394 ? 10.660 -6.785 4.608 1.00 95.94 394 VAL A O 1
ATOM 3178 N N . PHE A 1 395 ? 12.403 -7.828 5.583 1.00 94.19 395 PHE A N 1
ATOM 3179 C CA . PHE A 1 395 ? 11.909 -7.687 6.944 1.00 94.19 395 PHE A CA 1
ATOM 3180 C C . PHE A 1 395 ? 11.706 -6.215 7.331 1.00 94.19 395 PHE A C 1
ATOM 3182 O O . PHE A 1 395 ? 10.604 -5.815 7.706 1.00 94.19 395 PHE A O 1
ATOM 3189 N N . ALA A 1 396 ? 12.742 -5.391 7.166 1.00 92.88 396 ALA A N 1
ATOM 3190 C CA . ALA A 1 396 ? 12.735 -3.975 7.509 1.00 92.88 396 ALA A CA 1
ATOM 3191 C C . ALA A 1 396 ? 11.622 -3.220 6.768 1.00 92.88 396 ALA A C 1
ATOM 3193 O O . ALA A 1 396 ? 10.844 -2.499 7.391 1.00 92.88 396 ALA A O 1
ATOM 3194 N N . LEU A 1 397 ? 11.482 -3.432 5.456 1.00 94.94 397 LEU A N 1
ATOM 3195 C CA . LEU A 1 397 ? 10.449 -2.776 4.651 1.00 94.94 397 LEU A CA 1
ATOM 3196 C C . LEU A 1 397 ? 9.036 -3.277 4.984 1.00 94.94 397 LEU A C 1
ATOM 3198 O O . LEU A 1 397 ? 8.105 -2.475 5.019 1.00 94.94 397 LEU A O 1
ATOM 3202 N N . SER A 1 398 ? 8.868 -4.569 5.283 1.00 94.25 398 SER A N 1
ATOM 3203 C CA . SER A 1 398 ? 7.579 -5.115 5.739 1.00 94.25 398 SER A CA 1
ATOM 3204 C C . SER A 1 398 ? 7.190 -4.555 7.111 1.00 94.25 398 SER A C 1
ATOM 3206 O O . SER A 1 398 ? 6.024 -4.253 7.351 1.00 94.25 398 SER A O 1
ATOM 3208 N N . SER A 1 399 ? 8.169 -4.332 7.995 1.00 91.88 399 SER A N 1
ATOM 3209 C CA . SER A 1 399 ? 7.943 -3.808 9.347 1.00 91.88 399 SER A CA 1
ATOM 3210 C C . SER A 1 399 ? 7.420 -2.365 9.382 1.00 91.88 399 SER A C 1
ATOM 3212 O O . SER A 1 399 ? 6.819 -1.957 10.375 1.00 91.88 399 SER A O 1
ATOM 3214 N N . LEU A 1 400 ? 7.560 -1.599 8.291 1.00 92.44 400 LEU A N 1
ATOM 3215 C CA . LEU A 1 400 ? 7.077 -0.214 8.213 1.00 92.44 400 LEU A CA 1
ATOM 3216 C C . LEU A 1 400 ? 5.566 -0.090 8.458 1.00 92.44 400 LEU A C 1
ATOM 3218 O O . LEU A 1 400 ? 5.083 0.950 8.915 1.00 92.44 400 LEU A O 1
ATOM 3222 N N . GLU A 1 401 ? 4.798 -1.151 8.201 1.00 91.69 401 GLU A N 1
ATOM 3223 C CA . GLU A 1 401 ? 3.357 -1.151 8.446 1.00 91.69 401 GLU A CA 1
ATOM 3224 C C . GLU A 1 401 ? 2.983 -1.307 9.933 1.00 91.69 401 GLU A C 1
ATOM 3226 O O . GLU A 1 401 ? 1.801 -1.208 10.288 1.00 91.69 401 GLU A O 1
ATOM 3231 N N . HIS A 1 402 ? 3.988 -1.534 10.786 1.00 88.69 402 HIS A N 1
ATOM 3232 C CA . HIS A 1 402 ? 3.893 -1.768 12.227 1.00 88.69 402 HIS A CA 1
ATOM 3233 C C . HIS A 1 402 ? 4.480 -0.634 13.077 1.00 88.69 402 HIS A C 1
ATOM 3235 O O . HIS A 1 402 ? 4.472 -0.733 14.298 1.00 88.69 402 HIS A O 1
ATOM 3241 N N . ILE A 1 403 ? 4.927 0.473 12.474 1.00 81.00 403 ILE A N 1
ATOM 3242 C CA . ILE A 1 403 ? 5.541 1.596 13.210 1.00 81.00 403 ILE A CA 1
ATOM 3243 C C . ILE A 1 403 ? 4.635 2.116 14.341 1.00 81.00 403 ILE A C 1
ATOM 3245 O O . ILE A 1 403 ? 5.116 2.422 15.428 1.00 81.00 403 ILE A O 1
ATOM 3249 N N . GLY A 1 404 ? 3.315 2.169 14.122 1.00 72.38 404 GLY A N 1
ATOM 3250 C CA . GLY A 1 404 ? 2.354 2.583 15.154 1.00 72.38 404 GLY A CA 1
ATOM 3251 C C . GLY A 1 404 ? 2.278 1.645 16.368 1.00 72.38 404 GLY A C 1
ATOM 3252 O O . GLY A 1 404 ? 1.816 2.053 17.423 1.00 72.38 404 GLY A O 1
ATOM 3253 N N . GLU A 1 405 ? 2.757 0.404 16.249 1.00 76.06 405 GLU A N 1
ATOM 3254 C CA . GLU A 1 405 ? 2.821 -0.579 17.345 1.00 76.06 405 GLU A CA 1
ATOM 3255 C C . GLU A 1 405 ? 4.088 -0.418 18.201 1.00 76.06 405 GLU A C 1
ATOM 3257 O O . GLU A 1 405 ? 4.326 -1.221 19.100 1.00 76.06 405 GLU A O 1
ATOM 3262 N N . GLY A 1 406 ? 4.934 0.579 17.909 1.00 62.25 406 GLY A N 1
ATOM 3263 C CA . GLY A 1 406 ? 6.248 0.728 18.541 1.00 62.25 406 GLY A CA 1
ATOM 3264 C C . GLY A 1 406 ? 7.261 -0.330 18.088 1.00 62.25 406 GLY A C 1
ATOM 3265 O O . GLY A 1 406 ? 8.333 -0.445 18.677 1.00 62.25 406 GLY A O 1
ATOM 3266 N N . ILE A 1 407 ? 6.937 -1.103 17.048 1.00 56.44 407 ILE A N 1
ATOM 3267 C CA . ILE A 1 407 ? 7.827 -2.102 16.464 1.00 56.44 407 ILE A CA 1
ATOM 3268 C C . ILE A 1 407 ? 8.742 -1.392 15.461 1.00 56.44 407 ILE A C 1
ATOM 3270 O O . ILE A 1 407 ? 8.297 -0.986 14.386 1.00 56.44 407 ILE A O 1
ATOM 3274 N N . GLN A 1 408 ? 10.020 -1.244 15.812 1.00 55.84 408 GLN A N 1
ATOM 3275 C CA . GLN A 1 408 ? 11.074 -0.831 14.881 1.00 55.84 408 GLN A CA 1
ATOM 3276 C C . GLN A 1 408 ? 11.800 -2.064 14.323 1.00 55.84 408 GLN A C 1
ATOM 3278 O O . GLN A 1 408 ? 12.046 -3.042 15.031 1.00 55.84 408 GLN A O 1
ATOM 3283 N N . GLY A 1 409 ? 12.100 -2.034 13.022 1.00 49.38 409 GLY A N 1
ATOM 3284 C CA . GLY A 1 409 ? 12.565 -3.191 12.255 1.00 49.38 409 GLY A CA 1
ATOM 3285 C C . GLY A 1 409 ? 13.946 -3.751 12.628 1.00 49.38 409 GLY A C 1
ATOM 3286 O O . GLY A 1 409 ? 14.271 -4.838 12.165 1.00 49.38 409 GLY A O 1
ATOM 3287 N N . SER A 1 410 ? 14.778 -3.088 13.440 1.00 50.34 410 SER A N 1
ATOM 3288 C CA . SER A 1 410 ? 16.081 -3.663 13.824 1.00 50.34 410 SER A CA 1
ATOM 3289 C C . SER A 1 410 ? 15.970 -4.584 15.050 1.00 50.34 410 SER A C 1
ATOM 3291 O O . SER A 1 410 ? 16.572 -5.661 15.070 1.00 50.34 410 SER A O 1
ATOM 3293 N N . LEU A 1 411 ? 15.127 -4.214 16.024 1.00 44.69 411 LEU A N 1
ATOM 3294 C CA . LEU A 1 411 ? 14.987 -4.911 17.309 1.00 44.69 411 LEU A CA 1
ATOM 3295 C C . LEU A 1 411 ? 14.557 -6.375 17.156 1.00 44.69 411 LEU A C 1
ATOM 3297 O O . LEU A 1 411 ? 15.066 -7.246 17.855 1.00 44.69 411 LEU A O 1
ATOM 3301 N N . LEU A 1 412 ? 13.663 -6.660 16.209 1.00 45.75 412 LEU A N 1
ATOM 3302 C CA . LEU A 1 412 ? 13.174 -8.017 15.969 1.00 45.75 412 LEU A CA 1
ATOM 3303 C C . LEU A 1 412 ? 14.153 -8.868 15.149 1.00 45.75 412 LEU A C 1
ATOM 3305 O O . LEU A 1 412 ? 14.245 -10.069 15.380 1.00 45.75 412 LEU A O 1
ATOM 3309 N N . PHE A 1 413 ? 14.910 -8.286 14.211 1.00 46.38 413 PHE A N 1
ATOM 3310 C CA . PHE A 1 413 ? 15.781 -9.082 13.335 1.00 46.38 413 PHE A CA 1
ATOM 3311 C C . PHE A 1 413 ? 16.966 -9.704 14.088 1.00 46.38 413 PHE A C 1
ATOM 3313 O O . PHE A 1 413 ? 17.400 -10.805 13.753 1.00 46.38 413 PHE A O 1
ATOM 3320 N N . ASN A 1 414 ? 17.457 -9.049 15.143 1.00 43.69 414 ASN A N 1
ATOM 3321 C CA . ASN A 1 414 ? 18.512 -9.602 15.998 1.00 43.69 414 ASN A CA 1
ATOM 3322 C C . ASN A 1 414 ? 18.041 -10.825 16.811 1.00 43.69 414 ASN A C 1
ATOM 3324 O O . ASN A 1 414 ? 18.854 -11.684 17.145 1.00 43.69 414 ASN A O 1
ATOM 3328 N N . GLU A 1 415 ? 16.735 -10.968 17.063 1.00 43.75 415 GLU A N 1
ATOM 3329 C CA . GLU A 1 415 ? 16.157 -12.184 17.660 1.00 43.75 415 GLU A CA 1
ATOM 3330 C C . GLU A 1 415 ? 15.983 -13.326 16.640 1.00 43.75 415 GLU A C 1
ATOM 3332 O O . GLU A 1 415 ? 15.822 -14.487 17.026 1.00 43.75 415 GLU A O 1
ATOM 3337 N N . PHE A 1 416 ? 16.051 -13.009 15.342 1.00 40.41 416 PHE A N 1
ATOM 3338 C CA . PHE A 1 416 ? 16.006 -13.957 14.227 1.00 40.41 416 PHE A CA 1
ATOM 3339 C C . PHE A 1 416 ? 17.381 -14.490 13.815 1.00 40.41 416 PHE A C 1
ATOM 3341 O O . PHE A 1 416 ? 17.455 -15.248 12.843 1.00 40.41 416 PHE A O 1
ATOM 3348 N N . GLU A 1 417 ? 18.467 -14.179 14.543 1.00 38.50 417 GLU A N 1
ATOM 3349 C CA . GLU A 1 417 ? 19.680 -14.983 14.391 1.00 38.50 417 GLU A CA 1
ATOM 3350 C C . GLU A 1 417 ? 19.283 -16.446 14.620 1.00 38.50 417 GLU A C 1
ATOM 3352 O O . GLU A 1 417 ? 18.758 -16.772 15.693 1.00 38.50 417 GLU A O 1
ATOM 3357 N N . PRO A 1 418 ? 19.452 -17.337 13.621 1.00 37.00 418 PRO A N 1
ATOM 3358 C CA . PRO A 1 418 ? 19.105 -18.730 13.801 1.00 37.00 418 PRO A CA 1
ATOM 3359 C C . PRO A 1 418 ? 19.901 -19.183 15.009 1.00 37.00 418 PRO A C 1
ATOM 3361 O O . PRO A 1 418 ? 21.134 -19.157 14.960 1.00 37.00 418 PRO A O 1
ATOM 3364 N N . LYS A 1 419 ? 19.202 -19.525 16.107 1.00 33.69 419 LYS A N 1
ATOM 3365 C CA . LYS A 1 419 ? 19.820 -20.126 17.291 1.00 33.69 419 LYS A CA 1
ATOM 3366 C C . LYS A 1 419 ? 20.845 -21.099 16.749 1.00 33.69 419 LYS A C 1
ATOM 3368 O O . LYS A 1 419 ? 20.436 -22.008 16.018 1.00 33.69 419 LYS A O 1
ATOM 3373 N N . LYS A 1 420 ? 22.140 -20.834 17.016 1.00 34.22 420 LYS A N 1
ATOM 3374 C CA . LYS A 1 420 ? 23.260 -21.710 16.638 1.00 34.22 420 LYS A CA 1
ATOM 3375 C C . LYS A 1 420 ? 22.720 -23.118 16.712 1.00 34.22 420 LYS A C 1
ATOM 3377 O O . LYS A 1 420 ? 22.228 -23.455 17.793 1.00 34.22 420 LYS A O 1
ATOM 3382 N N . LYS A 1 421 ? 22.702 -23.828 15.569 1.00 37.06 421 LYS A N 1
ATOM 3383 C CA . LYS A 1 421 ? 22.222 -25.210 15.450 1.00 37.06 421 LYS A CA 1
ATOM 3384 C C . LYS A 1 421 ? 22.458 -25.867 16.802 1.00 37.06 421 LYS A C 1
ATOM 3386 O O . LYS A 1 421 ? 23.614 -26.079 17.162 1.00 37.06 421 LYS A O 1
ATOM 3391 N N . ARG A 1 422 ? 21.390 -26.093 17.581 1.00 35.12 422 ARG A N 1
ATOM 3392 C CA . ARG A 1 422 ? 21.466 -27.106 18.632 1.00 35.12 422 ARG A CA 1
ATOM 3393 C C . ARG A 1 422 ? 22.009 -28.297 17.880 1.00 35.12 422 ARG A C 1
ATOM 3395 O O . ARG A 1 422 ? 21.399 -28.631 16.862 1.00 35.12 422 ARG A O 1
ATOM 3402 N N . GLU A 1 423 ? 23.190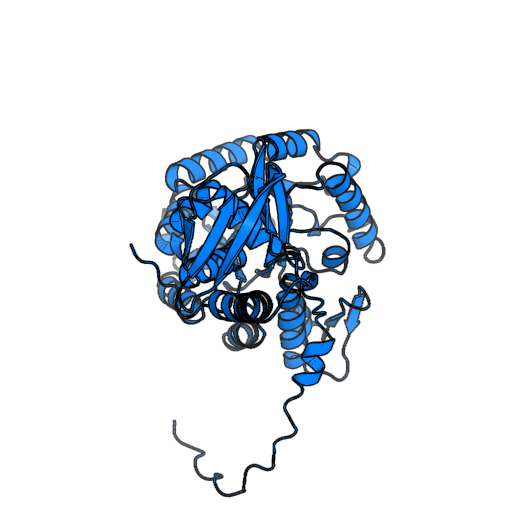 -28.763 18.277 1.00 36.38 423 GLU A N 1
ATOM 3403 C CA . GLU A 1 423 ? 23.851 -29.915 17.683 1.00 36.38 423 GLU A CA 1
ATOM 3404 C C . GLU A 1 423 ? 22.758 -30.933 17.398 1.00 36.38 423 GLU A C 1
ATOM 3406 O O . GLU A 1 423 ? 22.092 -31.430 18.307 1.00 36.38 423 GLU A O 1
ATOM 3411 N N . LEU A 1 424 ? 22.436 -31.053 16.109 1.00 35.91 424 LEU A N 1
ATOM 3412 C CA . LEU A 1 424 ? 21.507 -32.054 15.650 1.00 35.91 424 LEU A CA 1
ATOM 3413 C C . LEU A 1 424 ? 22.259 -33.334 15.939 1.00 35.91 424 LEU A C 1
ATOM 3415 O O . LEU A 1 424 ? 23.332 -33.556 15.380 1.00 35.91 424 LEU A O 1
ATOM 3419 N N . ASP A 1 425 ? 21.719 -34.069 16.900 1.00 37.88 425 ASP A N 1
ATOM 3420 C CA . ASP A 1 425 ? 22.117 -35.410 17.270 1.00 37.88 425 ASP A CA 1
ATOM 3421 C C . ASP A 1 425 ? 22.558 -36.163 16.006 1.00 37.88 425 ASP A C 1
ATOM 3423 O O . ASP A 1 425 ? 21.835 -36.180 15.004 1.00 37.88 425 ASP A O 1
ATOM 3427 N N . ASN A 1 426 ? 23.780 -36.700 16.025 1.00 35.75 426 ASN A N 1
ATOM 3428 C CA . ASN A 1 426 ? 24.517 -37.258 14.881 1.00 35.75 426 ASN A CA 1
ATOM 3429 C C . ASN A 1 426 ? 23.894 -38.557 14.312 1.00 35.75 426 ASN A C 1
ATOM 3431 O O . ASN A 1 426 ? 24.599 -39.432 13.817 1.00 35.75 426 ASN A O 1
ATOM 3435 N N . SER A 1 427 ? 22.574 -38.721 14.372 1.00 33.53 427 SER A N 1
ATOM 3436 C CA . SER A 1 427 ? 21.864 -39.944 13.993 1.00 33.53 427 SER A CA 1
ATOM 3437 C C . SER A 1 427 ? 21.108 -39.864 12.661 1.00 33.53 427 SER A C 1
ATOM 3439 O O . SER A 1 427 ? 20.486 -40.847 12.271 1.00 33.53 427 SER A O 1
ATOM 3441 N N . VAL A 1 428 ? 21.189 -38.757 11.907 1.00 33.59 428 VAL A N 1
ATOM 3442 C CA . VAL A 1 428 ? 20.498 -38.622 10.601 1.00 33.59 428 VAL A CA 1
ATOM 3443 C C . VAL A 1 428 ? 21.437 -38.144 9.481 1.00 33.59 428 VAL A C 1
ATOM 3445 O O . VAL A 1 428 ? 21.096 -37.292 8.667 1.00 33.59 428 VAL A O 1
ATOM 3448 N N . GLN A 1 429 ? 22.644 -38.714 9.421 1.00 30.17 429 GLN A N 1
ATOM 3449 C CA . GLN A 1 429 ? 23.508 -38.687 8.231 1.00 30.17 429 GLN A CA 1
ATOM 3450 C C . GLN A 1 429 ? 23.414 -40.018 7.474 1.00 30.17 429 GLN A C 1
ATOM 3452 O O . GLN A 1 429 ? 24.393 -40.739 7.338 1.00 30.17 429 GLN A O 1
ATOM 3457 N N . GLN A 1 430 ? 22.227 -40.359 6.975 1.00 31.98 430 GLN A N 1
ATOM 3458 C CA . GLN A 1 430 ? 22.072 -41.312 5.874 1.00 31.98 430 GLN A CA 1
ATOM 3459 C C . GLN A 1 430 ? 20.822 -40.927 5.093 1.00 31.98 430 GLN A C 1
ATOM 3461 O O . GLN A 1 430 ? 19.720 -41.250 5.519 1.00 31.98 430 GLN A O 1
ATOM 3466 N N . LEU A 1 431 ? 21.013 -40.172 4.009 1.00 29.66 431 LEU A N 1
ATOM 3467 C CA . LEU A 1 431 ? 20.238 -40.193 2.760 1.00 29.66 431 LEU A CA 1
ATOM 3468 C C . LEU A 1 431 ? 20.713 -39.015 1.893 1.00 29.66 431 LEU A C 1
ATOM 3470 O O . LEU A 1 431 ? 20.016 -38.025 1.696 1.00 29.66 431 LEU A O 1
ATOM 3474 N N . GLU A 1 432 ? 21.944 -39.132 1.396 1.00 29.22 432 GLU A N 1
ATOM 3475 C CA . GLU A 1 432 ? 22.343 -38.496 0.142 1.00 29.22 432 GLU A CA 1
ATOM 3476 C C . GLU A 1 432 ? 22.279 -39.552 -0.972 1.00 29.22 432 GLU A C 1
ATOM 3478 O O . GLU A 1 432 ? 22.591 -40.720 -0.739 1.00 29.22 432 GLU A O 1
ATOM 3483 N N . PHE A 1 433 ? 21.915 -39.081 -2.169 1.00 29.78 433 PHE A N 1
ATOM 3484 C CA . PHE A 1 433 ? 21.836 -39.757 -3.472 1.00 29.78 433 PHE A CA 1
ATOM 3485 C C . PHE A 1 433 ? 20.583 -40.591 -3.779 1.00 29.78 433 PHE A C 1
ATOM 3487 O O . PHE A 1 433 ? 20.534 -41.785 -3.501 1.00 29.78 433 PHE A O 1
ATOM 3494 N N . ALA A 1 434 ? 19.638 -39.978 -4.509 1.00 26.39 434 ALA A N 1
ATOM 3495 C CA . ALA A 1 434 ? 19.159 -40.506 -5.796 1.00 26.39 434 ALA A CA 1
ATOM 3496 C C . ALA A 1 434 ? 18.256 -39.496 -6.549 1.00 26.39 434 ALA A C 1
ATOM 3498 O O . ALA A 1 434 ? 17.202 -39.119 -6.040 1.00 26.39 434 ALA A O 1
ATOM 3499 N N . ILE A 1 435 ? 18.663 -39.218 -7.801 1.00 32.91 435 ILE A N 1
ATOM 3500 C CA . ILE A 1 435 ? 17.996 -38.528 -8.935 1.00 32.91 435 ILE A CA 1
ATOM 3501 C C . ILE A 1 435 ? 18.098 -37.001 -8.977 1.00 32.91 435 ILE A C 1
ATOM 3503 O O . ILE A 1 435 ? 17.388 -36.306 -8.220 1.00 32.91 435 ILE A O 1
#

pLDDT: mean 88.62, std 16.58, range [26.39, 98.56]

Organism: Priestia aryabhattai (NCBI:txid412384)

Secondary structure (DSSP, 8-state):
-----SS-HHHHHHHHHHHHHHHHHHH-SSSS--EEE-TT--EEEEEEE-SSEEEEEETT-SSEEEEEHHHHHHHHHHHHHHSEEETGGGGGT-S-HHHHHHHHHHHSTTTEEEEE-TT--EEEEE-S-EEEEETGGG--HHHHHHHHHTT--EEEEEHHHHGGGGGGHHHHHHHHHHTT-EEEEE--HHHHHHHHHTTPEEE-HHHHHTS-HHHHHHTTEEE---HHHHHHHHHHTTTTEEEEB----TT-HHHHHHHHHHHHHHHSSPPBPEEE--SS-GGGS-HHHHHHHHHTT-S-EEEESTTTTTGGG-HHHHHHHHHHHHHHHHHH-TTS-EEETT--STHHHHS--SEEEESGGGHHHHH-EEEETTTTEEEE-TTS-HHHHHHHHHHHHHHGGGGGGT--HHHHHGGGS--------TT--------

Radius of gyration: 24.27 Å; Cα contacts (8 Å, |Δi|>4): 689; chains: 1; bounding box: 63×66×74 Å